Protein AF-Q4UEW5-F1 (afdb_monomer_lite)

Radius of gyration: 32.85 Å; chains: 1; bounding box: 83×65×96 Å

Foldseek 3Di:
DVLVVLCVQLPDPDQDALLVLLQQLLVLLQLLLVLLVLLLVQLPPVPRPSVVLNVLSVQLNCLSNRPDPPDCQHLNNLSNVQNPDVPRDLVSLVSNLVSVVSNVVSVVVSCPDPLLVVLCDDDDDQDDCNDPNNSSVSSVVSVVSSLVSLLSSLSNLLNVLSVQLVVLVVCLPDPNHDPVSVVSNVSSVVSNVSSVVSNCVSVPLVVQLVVLVVCLVVDDPVCNVVSVVSNVVSVCSVDPPNVVVVVVVPPPDFDWDWDDDDPDIDTDTPDDPDPPCPVPVVVCCCCVPVVCLLVVLVLVLLVLLLVLLDPDPPCRLLNLLVLLLVLLVVLLVQQVQLLPHLLNLLLLLVLLAQDLPDPNHLLVLLLQLLVLLVVLLVLFDDDPLLLNVLSVQLNVQSDNALDDQHLNVLSNVQNNDDDRPCSSVSSVSNVVSVVSNVVSLSSSVVSCVSCVVSVNNVSSVSNVVSVVSSCLSNRLSVLLSLQSDDCPDPDLHLSVLSVQLNPDDSVPSVSSVVSLVSNCCQDPNPDSHSVVSVVSVVVSLVSSVSSVCCVPRVVSSVVSNVVSVLSNCCSNVVSCCCRPVVVVVVVVVVVPDVFQPPDPPPPGDPPQDWDADPNDTDGCVVVVVVSVVVVVVSVVVVVVVVVVVVCVVPVD

pLDDT: mean 81.69, std 17.97, range [31.97, 98.5]

Structure (mmCIF, N/CA/C/O backbone):
data_AF-Q4UEW5-F1
#
_entry.id   AF-Q4UEW5-F1
#
loop_
_atom_site.group_PDB
_atom_site.id
_atom_site.type_symbol
_atom_site.label_atom_id
_atom_site.label_alt_id
_atom_site.label_comp_id
_atom_site.label_asym_id
_atom_site.label_entity_id
_atom_site.label_seq_id
_atom_site.pdbx_PDB_ins_code
_atom_site.Cartn_x
_atom_site.Cartn_y
_atom_site.Cartn_z
_atom_site.occupancy
_atom_site.B_iso_or_equiv
_atom_site.auth_seq_id
_atom_site.auth_comp_id
_atom_site.auth_asym_id
_atom_site.auth_atom_id
_atom_site.pdbx_PDB_model_num
ATOM 1 N N . MET A 1 1 ? 26.969 -12.675 -28.077 1.00 31.97 1 MET A N 1
ATOM 2 C CA . MET A 1 1 ? 25.484 -12.690 -28.109 1.00 31.97 1 MET A CA 1
ATOM 3 C C . MET A 1 1 ? 24.861 -12.311 -26.766 1.00 31.97 1 MET A C 1
ATOM 5 O O . MET A 1 1 ? 24.018 -11.429 -26.785 1.00 31.97 1 MET A O 1
ATOM 9 N N . ILE A 1 2 ? 25.294 -12.872 -25.624 1.00 32.09 2 ILE A N 1
ATOM 10 C CA . ILE A 1 2 ? 24.815 -12.461 -24.282 1.00 32.09 2 ILE A CA 1
ATOM 11 C C . ILE A 1 2 ? 25.132 -10.979 -23.993 1.00 32.09 2 ILE A C 1
ATOM 13 O O . ILE A 1 2 ? 24.233 -10.243 -23.607 1.00 32.09 2 ILE A O 1
ATOM 17 N N . SER A 1 3 ? 26.344 -10.506 -24.325 1.00 34.66 3 SER A N 1
ATOM 18 C CA . SER A 1 3 ? 26.704 -9.076 -24.232 1.00 34.66 3 SER A CA 1
ATOM 19 C C . SER A 1 3 ? 25.787 -8.175 -25.080 1.00 34.66 3 SER A C 1
ATOM 21 O O . SER A 1 3 ? 25.227 -7.220 -24.566 1.00 34.66 3 SER A O 1
ATOM 23 N N . LYS A 1 4 ? 25.489 -8.539 -26.340 1.00 37.62 4 LYS A N 1
ATOM 24 C CA . LYS A 1 4 ? 24.543 -7.790 -27.196 1.00 37.62 4 LYS A CA 1
ATOM 25 C C . LYS A 1 4 ? 23.101 -7.791 -26.667 1.00 37.62 4 LYS A C 1
ATOM 27 O O . LYS A 1 4 ? 22.420 -6.786 -26.814 1.00 37.62 4 LYS A O 1
ATOM 32 N N . ALA A 1 5 ? 22.631 -8.880 -26.054 1.00 36.50 5 ALA A N 1
ATOM 33 C CA . ALA A 1 5 ? 21.286 -8.957 -25.473 1.00 36.50 5 ALA A CA 1
ATOM 34 C C . ALA A 1 5 ? 21.155 -8.151 -24.164 1.00 36.50 5 ALA A C 1
ATOM 36 O O . ALA A 1 5 ? 20.101 -7.561 -23.921 1.00 36.50 5 ALA A O 1
ATOM 37 N N . LEU A 1 6 ? 22.227 -8.082 -23.362 1.00 40.22 6 LEU A N 1
ATOM 38 C CA . LEU A 1 6 ? 22.310 -7.248 -22.158 1.00 40.22 6 LEU A CA 1
ATOM 39 C C . LEU A 1 6 ? 22.512 -5.762 -22.516 1.00 40.22 6 LEU A C 1
ATOM 41 O O . LEU A 1 6 ? 21.838 -4.896 -21.966 1.00 40.22 6 LEU A O 1
ATOM 45 N N . MET A 1 7 ? 23.360 -5.461 -23.508 1.00 42.09 7 MET A N 1
ATOM 46 C CA . MET A 1 7 ? 23.605 -4.100 -24.000 1.00 42.09 7 MET A CA 1
ATOM 47 C C . MET A 1 7 ? 22.383 -3.482 -24.678 1.00 42.09 7 MET A C 1
ATOM 49 O O . MET A 1 7 ? 22.112 -2.305 -24.464 1.00 42.09 7 MET A O 1
ATOM 53 N N . PHE A 1 8 ? 21.595 -4.252 -25.437 1.00 40.03 8 PHE A N 1
ATOM 54 C CA . PHE A 1 8 ? 20.371 -3.737 -26.067 1.00 40.03 8 PHE A CA 1
ATOM 55 C C . PHE A 1 8 ? 19.291 -3.357 -25.033 1.00 40.03 8 PHE A C 1
ATOM 57 O O . PHE A 1 8 ? 18.441 -2.523 -25.319 1.00 40.03 8 PHE A O 1
ATOM 64 N N . HIS A 1 9 ? 19.345 -3.921 -23.817 1.00 42.62 9 HIS A N 1
ATOM 65 C CA . HIS A 1 9 ? 18.487 -3.536 -22.685 1.00 42.62 9 HIS A CA 1
ATOM 66 C C . HIS A 1 9 ? 18.968 -2.273 -21.947 1.00 42.62 9 HIS A C 1
ATOM 68 O O . HIS A 1 9 ? 18.193 -1.669 -21.216 1.00 42.62 9 HIS A O 1
ATOM 74 N N . LEU A 1 10 ? 20.230 -1.873 -22.126 1.00 44.75 10 LEU A N 1
ATOM 75 C CA . LEU A 1 10 ? 20.877 -0.779 -21.390 1.00 44.75 10 LEU A CA 1
ATOM 76 C C . LEU A 1 10 ? 21.164 0.454 -22.276 1.00 44.75 10 LEU A C 1
ATOM 78 O O . LEU A 1 10 ? 21.771 1.421 -21.811 1.00 44.75 10 LEU A O 1
ATOM 82 N N . SER A 1 11 ? 20.757 0.439 -23.552 1.00 40.03 11 SER A N 1
ATOM 83 C CA . SER A 1 11 ? 21.219 1.373 -24.596 1.00 40.03 11 SER A CA 1
ATOM 84 C C . SER A 1 11 ? 20.392 2.657 -24.800 1.00 40.03 11 SER A C 1
ATOM 86 O O . SER A 1 11 ? 20.769 3.455 -25.655 1.00 40.03 11 SER A O 1
ATOM 88 N N . SER A 1 12 ? 19.314 2.934 -24.065 1.00 38.72 12 SER A N 1
ATOM 89 C CA . SER A 1 12 ? 18.527 4.161 -24.295 1.00 38.72 12 SER A CA 1
ATOM 90 C C . SER A 1 12 ? 18.681 5.186 -23.169 1.00 38.72 12 SER A C 1
ATOM 92 O O . SER A 1 12 ? 18.390 4.903 -22.012 1.00 38.72 12 SER A O 1
ATOM 94 N N . ASN A 1 13 ? 19.172 6.369 -23.550 1.00 41.69 13 ASN A N 1
ATOM 95 C CA . ASN A 1 13 ? 19.214 7.660 -22.849 1.00 41.69 13 ASN A CA 1
ATOM 96 C C . ASN A 1 13 ? 18.368 7.736 -21.564 1.00 41.69 13 ASN A C 1
ATOM 98 O O . ASN A 1 13 ? 17.145 7.842 -21.629 1.00 41.69 13 ASN A O 1
ATOM 102 N N . GLY A 1 14 ? 19.034 7.704 -20.407 1.00 51.50 14 GLY A N 1
ATOM 103 C CA . GLY A 1 14 ? 18.391 7.808 -19.091 1.00 51.50 14 GLY A CA 1
ATOM 104 C C . GLY A 1 14 ? 19.159 7.136 -17.950 1.00 51.50 14 GLY A C 1
ATOM 105 O O . GLY A 1 14 ? 18.896 7.423 -16.788 1.00 51.50 14 GLY A O 1
ATOM 106 N N . VAL A 1 15 ? 20.134 6.270 -18.253 1.00 52.88 15 VAL A N 1
ATOM 107 C CA . VAL A 1 15 ? 21.059 5.765 -17.228 1.00 52.88 15 VAL A CA 1
ATOM 108 C C . VAL A 1 15 ? 22.086 6.860 -16.955 1.00 52.88 15 VAL A C 1
ATOM 110 O O . VAL A 1 15 ? 22.984 7.072 -17.773 1.00 52.88 15 VAL A O 1
ATOM 113 N N . ASN A 1 16 ? 21.907 7.571 -15.840 1.00 70.75 16 ASN A N 1
ATOM 114 C CA . ASN A 1 16 ? 22.907 8.459 -15.244 1.00 70.75 16 ASN A CA 1
ATOM 115 C C . ASN A 1 16 ? 24.284 7.763 -15.251 1.00 70.75 16 ASN A C 1
ATOM 117 O O . ASN A 1 16 ? 24.364 6.540 -15.093 1.00 70.75 16 ASN A O 1
ATOM 121 N N . THR A 1 17 ? 25.367 8.509 -15.480 1.00 90.00 17 THR A N 1
ATOM 122 C CA . THR A 1 17 ? 26.712 7.912 -15.492 1.00 90.00 17 THR A CA 1
ATOM 123 C C . THR A 1 17 ? 27.054 7.343 -14.110 1.00 90.00 17 THR A C 1
ATOM 125 O O . THR A 1 17 ? 26.411 7.697 -13.117 1.00 90.00 17 THR A O 1
ATOM 128 N N . VAL A 1 18 ? 28.046 6.446 -14.029 1.00 93.25 18 VAL A N 1
ATOM 129 C CA . VAL A 1 18 ? 28.463 5.858 -12.740 1.00 93.25 18 VAL A CA 1
ATOM 130 C C . VAL A 1 18 ? 28.786 6.964 -11.735 1.00 93.25 18 VAL A C 1
ATOM 132 O O . VAL A 1 18 ? 28.398 6.864 -10.576 1.00 93.25 18 VAL A O 1
ATOM 135 N N . GLU A 1 19 ? 29.409 8.045 -12.202 1.00 94.12 19 GLU A N 1
ATOM 136 C CA . GLU A 1 19 ? 29.786 9.203 -11.403 1.00 94.12 19 GLU A CA 1
ATOM 137 C C . GLU A 1 19 ? 28.565 9.904 -10.793 1.00 94.12 19 GLU A C 1
ATOM 139 O O . GLU A 1 19 ? 28.515 10.119 -9.582 1.00 94.12 19 GLU A O 1
ATOM 144 N N . THR A 1 20 ? 27.550 10.212 -11.610 1.00 92.06 20 THR A N 1
ATOM 145 C CA . THR A 1 20 ? 26.318 10.863 -11.141 1.00 92.06 20 THR A CA 1
ATOM 146 C C . THR A 1 20 ? 25.573 9.990 -10.138 1.00 92.06 20 THR A C 1
ATOM 148 O O . THR A 1 20 ? 25.216 10.467 -9.066 1.00 92.06 20 THR A O 1
ATOM 151 N N . VAL A 1 21 ? 25.377 8.702 -10.444 1.00 93.12 21 VAL A N 1
ATOM 152 C CA . VAL A 1 21 ? 24.624 7.809 -9.548 1.00 93.12 21 VAL A CA 1
ATOM 153 C C . VAL A 1 21 ? 25.373 7.556 -8.241 1.00 93.12 21 VAL A C 1
ATOM 155 O O . VAL A 1 21 ? 24.748 7.446 -7.190 1.00 93.12 21 VAL A O 1
ATOM 158 N N . ALA A 1 22 ? 26.705 7.482 -8.281 1.00 95.50 22 ALA A N 1
ATOM 159 C CA . ALA A 1 22 ? 27.512 7.383 -7.071 1.00 95.50 22 ALA A CA 1
ATOM 160 C C . ALA A 1 22 ? 27.376 8.647 -6.201 1.00 95.50 22 ALA A C 1
ATOM 162 O O . ALA A 1 22 ? 27.231 8.531 -4.986 1.00 95.50 22 ALA A O 1
ATOM 163 N N . GLY A 1 23 ? 27.329 9.838 -6.808 1.00 95.50 23 GLY A N 1
ATOM 164 C CA . GLY A 1 23 ? 27.054 11.090 -6.093 1.00 95.50 23 GLY A CA 1
ATOM 165 C C . GLY A 1 23 ? 25.662 11.121 -5.449 1.00 95.50 23 GLY A C 1
ATOM 166 O O . GLY A 1 23 ? 25.534 11.453 -4.269 1.00 95.50 23 GLY A O 1
ATOM 167 N N . ASP A 1 24 ? 24.627 10.701 -6.184 1.00 93.81 24 ASP A N 1
ATOM 168 C CA . ASP A 1 24 ? 23.255 10.588 -5.663 1.00 93.81 24 ASP A CA 1
ATOM 169 C C . ASP A 1 24 ? 23.194 9.616 -4.466 1.00 93.81 24 ASP A C 1
ATOM 171 O O . ASP A 1 24 ? 22.640 9.938 -3.409 1.00 93.81 24 ASP A O 1
ATOM 175 N N . LEU A 1 25 ? 23.847 8.453 -4.595 1.00 95.62 25 LEU A N 1
ATOM 176 C CA . LEU A 1 25 ? 23.940 7.449 -3.536 1.00 95.62 25 LEU A CA 1
ATOM 177 C C . LEU A 1 25 ? 24.651 7.987 -2.288 1.00 95.62 25 LEU A C 1
ATOM 179 O O . LEU A 1 25 ? 24.202 7.716 -1.172 1.00 95.62 25 LEU A O 1
ATOM 183 N N . ALA A 1 26 ? 25.723 8.767 -2.453 1.00 96.44 26 ALA A N 1
ATOM 184 C CA . ALA A 1 26 ? 26.381 9.433 -1.334 1.00 96.44 26 ALA A CA 1
ATOM 185 C C . ALA A 1 26 ? 25.396 10.367 -0.609 1.00 96.44 26 ALA A C 1
ATOM 187 O O . ALA A 1 26 ? 25.235 10.270 0.610 1.00 96.44 26 ALA A O 1
ATOM 188 N N . GLY A 1 27 ? 24.652 11.195 -1.351 1.00 95.00 27 GLY A N 1
ATOM 189 C CA . GLY A 1 27 ? 23.609 12.060 -0.793 1.00 95.00 27 GLY A CA 1
ATOM 190 C C . GLY A 1 27 ? 22.562 11.292 0.025 1.00 95.00 27 GLY A C 1
ATOM 191 O O . GLY A 1 27 ? 22.212 11.702 1.134 1.00 95.00 27 GLY A O 1
ATOM 192 N N . LYS A 1 28 ? 22.115 10.128 -0.462 1.00 96.62 28 LYS A N 1
ATOM 193 C CA . LYS A 1 28 ? 21.180 9.262 0.276 1.00 96.62 28 LYS A CA 1
ATOM 194 C C . LYS A 1 28 ? 21.790 8.589 1.496 1.00 96.62 28 LYS A C 1
ATOM 196 O O . LYS A 1 28 ? 21.119 8.484 2.522 1.00 96.62 28 LYS A O 1
ATOM 201 N N . ALA A 1 29 ? 23.056 8.190 1.438 1.00 96.25 29 ALA A N 1
ATOM 202 C CA . ALA A 1 29 ? 23.759 7.656 2.600 1.00 96.25 29 ALA A CA 1
ATOM 203 C C . ALA A 1 29 ? 23.890 8.714 3.716 1.00 96.25 29 ALA A C 1
ATOM 205 O O . ALA A 1 29 ? 23.694 8.412 4.893 1.00 96.25 29 ALA A O 1
ATOM 206 N N . GLN A 1 30 ? 24.127 9.978 3.353 1.00 96.19 30 GLN A N 1
ATOM 207 C CA . GLN A 1 30 ? 24.118 11.108 4.288 1.00 96.19 30 GLN A CA 1
ATOM 208 C C . GLN A 1 30 ? 22.725 11.360 4.894 1.00 96.19 30 GLN A C 1
ATOM 210 O O . GLN A 1 30 ? 22.615 11.637 6.090 1.00 96.19 30 GLN A O 1
ATOM 215 N N . GLU A 1 31 ? 21.660 11.262 4.097 1.00 95.50 31 GLU A N 1
ATOM 216 C CA . GLU A 1 31 ? 20.281 11.362 4.589 1.00 95.50 31 GLU A CA 1
ATOM 217 C C . GLU A 1 31 ? 19.976 10.250 5.605 1.00 95.50 31 GLU A C 1
ATOM 219 O O . GLU A 1 31 ? 19.484 10.534 6.696 1.00 95.50 31 GLU A O 1
ATOM 224 N N . LEU A 1 32 ? 20.350 9.003 5.298 1.00 97.00 32 LEU A N 1
ATOM 225 C CA . LEU A 1 32 ? 20.188 7.857 6.196 1.00 97.00 32 LEU A CA 1
ATOM 226 C C . LEU A 1 32 ? 20.952 8.030 7.512 1.00 97.00 32 LEU A C 1
ATOM 228 O O . LEU A 1 32 ? 20.385 7.763 8.571 1.00 97.00 32 LEU A O 1
ATOM 232 N N . TYR A 1 33 ? 22.192 8.525 7.455 1.00 97.06 33 TYR A N 1
ATOM 233 C CA . TYR A 1 33 ? 22.959 8.885 8.649 1.00 97.06 33 TYR A CA 1
ATOM 234 C C . TYR A 1 33 ? 22.178 9.856 9.539 1.00 97.06 33 TYR A C 1
ATOM 236 O O . TYR A 1 33 ? 21.995 9.576 10.719 1.00 97.06 33 TYR A O 1
ATOM 244 N N . ASN A 1 34 ? 21.660 10.953 8.973 1.00 96.19 34 ASN A N 1
ATOM 245 C CA . ASN A 1 34 ? 20.944 11.972 9.746 1.00 96.19 34 ASN A CA 1
ATOM 246 C C . ASN A 1 34 ? 19.696 11.394 10.433 1.00 96.19 34 ASN A C 1
ATOM 248 O O . ASN A 1 34 ? 19.414 11.722 11.584 1.00 96.19 34 ASN A O 1
ATOM 252 N N . GLN A 1 35 ? 18.951 10.520 9.747 1.00 97.06 35 GLN A N 1
ATOM 253 C CA . GLN A 1 35 ? 17.753 9.908 10.328 1.00 97.06 35 GLN A CA 1
ATOM 254 C C . GLN A 1 35 ? 18.091 8.878 11.413 1.00 97.06 35 GLN A C 1
ATOM 256 O O . GLN A 1 35 ? 17.422 8.834 12.447 1.00 97.06 35 GLN A O 1
ATOM 261 N N . ALA A 1 36 ? 19.132 8.066 11.204 1.00 96.81 36 ALA A N 1
ATOM 262 C CA . ALA A 1 36 ? 19.592 7.099 12.197 1.00 96.81 36 ALA A CA 1
ATOM 263 C C . ALA A 1 36 ? 20.138 7.804 13.449 1.00 96.81 36 ALA A C 1
ATOM 265 O O . ALA A 1 36 ? 19.758 7.453 14.565 1.00 96.81 36 ALA A O 1
ATOM 266 N N . ASP A 1 37 ? 20.934 8.860 13.273 1.00 96.94 37 ASP A N 1
ATOM 267 C CA . ASP A 1 37 ? 21.415 9.709 14.366 1.00 96.94 37 ASP A CA 1
ATOM 268 C C . ASP A 1 37 ? 20.256 10.395 15.110 1.00 96.94 37 ASP A C 1
ATOM 270 O O . ASP A 1 37 ? 20.250 10.488 16.336 1.00 96.94 37 ASP A O 1
ATOM 274 N N . GLY A 1 38 ? 19.183 10.753 14.398 1.00 96.06 38 GLY A N 1
ATOM 275 C CA . GLY A 1 38 ? 17.948 11.244 15.005 1.00 96.06 38 GLY A CA 1
ATOM 276 C C . GLY A 1 38 ? 17.304 10.270 16.007 1.00 96.06 38 GLY A C 1
ATOM 277 O O . GLY A 1 38 ? 16.655 10.731 16.954 1.00 96.06 38 GLY A O 1
ATOM 278 N N . ILE A 1 39 ? 17.478 8.952 15.833 1.00 97.38 39 ILE A N 1
ATOM 279 C CA . ILE A 1 39 ? 17.101 7.933 16.830 1.00 97.38 39 ILE A CA 1
ATOM 280 C C . ILE A 1 39 ? 18.112 7.913 17.980 1.00 97.38 39 ILE A C 1
ATOM 282 O O . ILE A 1 39 ? 17.688 7.891 19.133 1.00 97.38 39 ILE A O 1
ATOM 286 N N . VAL A 1 40 ? 19.417 7.965 17.689 1.00 97.50 40 VAL A N 1
ATOM 287 C CA . VAL A 1 40 ? 20.490 7.969 18.703 1.00 97.50 40 VAL A CA 1
ATOM 288 C C . VAL A 1 40 ? 20.314 9.128 19.685 1.00 97.50 40 VAL A C 1
ATOM 290 O O . VAL A 1 40 ? 20.242 8.905 20.892 1.00 97.50 40 VAL A O 1
ATOM 293 N N . GLN A 1 41 ? 20.150 10.352 19.183 1.00 96.75 41 GLN A N 1
ATOM 294 C CA . GLN A 1 41 ? 19.939 11.541 20.012 1.00 96.75 41 GLN A CA 1
ATOM 295 C C . GLN A 1 41 ? 18.671 11.423 20.866 1.00 96.75 41 GLN A C 1
ATOM 297 O O . GLN A 1 41 ? 18.674 11.716 22.060 1.00 96.75 41 GLN A O 1
ATOM 302 N N . ALA A 1 42 ? 17.576 10.936 20.278 1.00 96.12 42 ALA A N 1
ATOM 303 C CA . ALA A 1 42 ? 16.325 10.746 21.005 1.00 96.12 42 ALA A CA 1
ATOM 304 C C . ALA A 1 42 ? 16.430 9.653 22.078 1.00 96.12 42 ALA A C 1
ATOM 306 O O . ALA A 1 42 ? 15.754 9.729 23.101 1.00 96.12 42 ALA A O 1
ATOM 307 N N . ALA A 1 43 ? 17.276 8.648 21.864 1.00 96.88 43 ALA A N 1
ATOM 308 C CA . ALA A 1 43 ? 17.529 7.562 22.799 1.00 96.88 43 ALA A CA 1
ATOM 309 C C . ALA A 1 43 ? 18.413 7.975 23.992 1.00 96.88 43 ALA A C 1
ATOM 311 O O . ALA A 1 43 ? 18.366 7.317 25.029 1.00 96.88 43 ALA A O 1
ATOM 312 N N . GLN A 1 44 ? 19.181 9.065 23.874 1.00 96.50 44 GLN A N 1
ATOM 313 C CA . GLN A 1 44 ? 20.012 9.615 24.957 1.00 96.50 44 GLN A CA 1
ATOM 314 C C . GLN A 1 44 ? 19.208 10.386 26.017 1.00 96.50 44 GLN A C 1
ATOM 316 O O . GLN A 1 44 ? 19.712 10.634 27.112 1.00 96.50 44 GLN A O 1
ATOM 321 N N . VAL A 1 45 ? 17.959 10.761 25.723 1.00 95.38 45 VAL A N 1
ATOM 322 C CA . VAL A 1 45 ? 17.078 11.406 26.704 1.00 95.38 45 VAL A CA 1
ATOM 323 C C . VAL A 1 45 ? 16.746 10.407 27.818 1.00 95.38 45 VAL A C 1
ATOM 325 O O . VAL A 1 45 ? 16.309 9.288 27.550 1.00 95.38 45 VAL A O 1
ATOM 328 N N . SER A 1 46 ? 16.945 10.802 29.079 1.00 96.12 46 SER A N 1
ATOM 329 C CA . SER A 1 46 ? 16.645 9.945 30.234 1.00 96.12 46 SER A CA 1
ATOM 330 C C . SER A 1 46 ? 15.183 9.484 30.210 1.00 96.12 46 SER A C 1
ATOM 332 O O . SER A 1 46 ? 14.274 10.300 30.066 1.00 96.12 46 SER A O 1
ATOM 334 N N . GLY A 1 47 ? 14.960 8.172 30.321 1.00 95.00 47 GLY A N 1
ATOM 335 C CA . GLY A 1 47 ? 13.627 7.568 30.221 1.00 95.00 47 GLY A CA 1
ATOM 336 C C . GLY A 1 47 ? 13.066 7.475 28.796 1.00 95.00 47 GLY A C 1
ATOM 337 O O . GLY A 1 47 ? 11.889 7.160 28.636 1.00 95.00 47 GLY A O 1
ATOM 338 N N . SER A 1 48 ? 13.873 7.736 27.760 1.00 95.25 48 SER A N 1
ATOM 339 C CA . SER A 1 48 ? 13.422 7.631 26.373 1.00 95.25 48 SER A CA 1
ATOM 340 C C . SER A 1 48 ? 12.941 6.217 26.046 1.00 95.25 48 SER A C 1
ATOM 342 O O . SER A 1 48 ? 13.675 5.246 26.290 1.00 95.25 48 SER A O 1
ATOM 344 N N . PRO A 1 49 ? 11.763 6.081 25.406 1.00 93.50 49 PRO A N 1
ATOM 345 C CA . PRO A 1 49 ? 11.303 4.786 24.937 1.00 93.50 49 PRO A CA 1
ATOM 346 C C . PRO A 1 49 ? 12.272 4.198 23.908 1.00 93.50 49 PRO A C 1
ATOM 348 O O . PRO A 1 49 ? 12.359 2.988 23.822 1.00 93.50 49 PRO A O 1
ATOM 351 N N . LEU A 1 50 ? 13.048 5.020 23.186 1.00 95.81 50 LEU A N 1
ATOM 352 C CA . LEU A 1 50 ? 13.969 4.594 22.123 1.00 95.81 50 LEU A CA 1
ATOM 353 C C . LEU A 1 50 ? 15.338 4.101 22.615 1.00 95.81 50 LEU A C 1
ATOM 355 O O . LEU A 1 50 ? 16.182 3.756 21.789 1.00 95.81 50 LEU A O 1
ATOM 359 N N . SER A 1 51 ? 15.582 4.071 23.927 1.00 96.56 51 SER A N 1
ATOM 360 C CA . SER A 1 51 ? 16.889 3.730 24.516 1.00 96.56 51 SER A CA 1
ATOM 361 C C . SER A 1 51 ? 17.498 2.428 23.969 1.00 96.56 51 SER A C 1
ATOM 363 O O . SER A 1 51 ? 18.691 2.389 23.666 1.00 96.56 51 SER A O 1
ATOM 365 N N . THR A 1 52 ? 16.684 1.393 23.739 1.00 96.31 52 THR A N 1
ATOM 366 C CA . THR A 1 52 ? 17.137 0.093 23.205 1.00 96.31 52 THR A CA 1
ATOM 367 C C . THR A 1 52 ? 17.543 0.130 21.729 1.00 96.31 52 THR A C 1
ATOM 369 O O . THR A 1 52 ? 18.293 -0.735 21.282 1.00 96.31 52 THR A O 1
ATOM 372 N N . LEU A 1 53 ? 17.111 1.142 20.966 1.00 97.38 53 LEU A N 1
ATOM 373 C CA . LEU A 1 53 ? 17.493 1.312 19.560 1.00 97.38 53 LEU A CA 1
ATOM 374 C C . LEU A 1 53 ? 18.806 2.081 19.384 1.00 97.38 53 LEU A C 1
ATOM 376 O O . LEU A 1 53 ? 19.331 2.113 18.274 1.00 97.38 53 LEU A O 1
ATOM 380 N N . SER A 1 54 ? 19.354 2.680 20.447 1.00 97.44 54 SER A N 1
ATOM 381 C CA . SER A 1 54 ? 20.533 3.555 20.368 1.00 97.44 54 SER A CA 1
ATOM 382 C C . SER A 1 54 ? 21.739 2.864 19.719 1.00 97.44 54 SER A C 1
ATOM 384 O O . SER A 1 54 ? 22.314 3.369 18.753 1.00 97.44 54 SER A O 1
ATOM 386 N N . THR A 1 55 ? 22.089 1.663 20.192 1.00 97.25 55 THR A N 1
ATOM 387 C CA . THR A 1 55 ? 23.238 0.896 19.688 1.00 97.25 55 THR A CA 1
ATOM 388 C C . THR A 1 55 ? 23.085 0.490 18.217 1.00 97.25 55 THR A C 1
ATOM 390 O O . THR A 1 55 ? 23.970 0.828 17.428 1.00 97.25 55 THR A O 1
ATOM 393 N N . PRO A 1 56 ? 21.998 -0.186 17.787 1.00 97.81 56 PRO A N 1
ATOM 394 C CA . PRO A 1 56 ? 21.844 -0.535 16.376 1.00 97.81 56 PRO A CA 1
ATOM 395 C C . PRO A 1 56 ? 21.663 0.693 15.466 1.00 97.81 56 PRO A C 1
ATOM 397 O O . PRO A 1 56 ? 22.144 0.677 14.334 1.00 97.81 56 PRO A O 1
ATOM 400 N N . ALA A 1 57 ? 21.052 1.785 15.945 1.00 97.25 57 ALA A N 1
ATOM 401 C CA . ALA A 1 57 ? 20.962 3.033 15.181 1.00 97.25 57 ALA A CA 1
ATOM 402 C C . ALA A 1 57 ? 22.337 3.694 14.995 1.00 97.25 57 ALA A C 1
ATOM 404 O O . ALA A 1 57 ? 22.644 4.169 13.904 1.00 97.25 57 ALA A O 1
ATOM 405 N N . THR A 1 58 ? 23.200 3.642 16.015 1.00 97.06 58 THR A N 1
ATOM 406 C CA . THR A 1 58 ? 24.600 4.089 15.916 1.00 97.06 58 THR A CA 1
ATOM 407 C C . THR A 1 58 ? 25.368 3.278 14.877 1.00 97.06 58 THR A C 1
ATOM 409 O O . THR A 1 58 ? 26.100 3.843 14.068 1.00 97.06 58 THR A O 1
ATOM 412 N N . ALA A 1 59 ? 25.189 1.954 14.862 1.00 96.44 59 ALA A N 1
ATOM 413 C CA . ALA A 1 59 ? 25.831 1.093 13.873 1.00 96.44 59 ALA A CA 1
ATOM 414 C C . ALA A 1 59 ? 25.386 1.438 12.441 1.00 96.44 59 ALA A C 1
ATOM 416 O O . ALA A 1 59 ? 26.224 1.522 11.544 1.00 96.44 59 ALA A O 1
ATOM 417 N N . LEU A 1 60 ? 24.089 1.703 12.239 1.00 97.06 60 LEU A N 1
ATOM 418 C CA . LEU A 1 60 ? 23.553 2.126 10.945 1.00 97.06 60 LEU A CA 1
ATOM 419 C C . LEU A 1 60 ? 24.098 3.492 10.508 1.00 97.06 60 LEU A C 1
ATOM 421 O O . LEU A 1 60 ? 24.518 3.636 9.361 1.00 97.06 60 LEU A O 1
ATOM 425 N N . ALA A 1 61 ? 24.133 4.475 11.412 1.00 96.38 61 ALA A N 1
ATOM 426 C CA . ALA A 1 61 ? 24.706 5.789 11.132 1.00 96.38 61 ALA A CA 1
ATOM 427 C C . ALA A 1 61 ? 26.187 5.663 10.723 1.00 96.38 61 ALA A C 1
ATOM 429 O O . ALA A 1 61 ? 26.589 6.139 9.657 1.00 96.38 61 ALA A O 1
ATOM 430 N N . SER A 1 62 ? 26.980 4.930 11.506 1.00 96.00 62 SER A N 1
ATOM 431 C CA . SER A 1 62 ? 28.393 4.681 11.211 1.00 96.00 62 SER A CA 1
ATOM 432 C C . SER A 1 62 ? 28.596 3.976 9.868 1.00 96.00 62 SER A C 1
ATOM 434 O O . SER A 1 62 ? 29.409 4.422 9.072 1.00 96.00 62 SER A O 1
ATOM 436 N N . ALA A 1 63 ? 27.815 2.945 9.540 1.00 96.44 63 ALA A N 1
ATOM 437 C CA . ALA A 1 63 ? 27.928 2.296 8.233 1.00 96.44 63 ALA A CA 1
ATOM 438 C C . ALA A 1 63 ? 27.576 3.250 7.071 1.00 96.44 63 ALA A C 1
ATOM 440 O O . ALA A 1 63 ? 28.205 3.216 6.010 1.00 96.44 63 ALA A O 1
ATOM 441 N N . ALA A 1 64 ? 26.566 4.108 7.257 1.00 96.44 64 ALA A N 1
ATOM 442 C CA . ALA A 1 64 ? 26.073 4.999 6.212 1.00 96.44 64 ALA A CA 1
ATOM 443 C C . ALA A 1 64 ? 27.063 6.129 5.884 1.00 96.44 64 ALA A C 1
ATOM 445 O O . ALA A 1 64 ? 27.375 6.346 4.713 1.00 96.44 64 ALA A O 1
ATOM 446 N N . LYS A 1 65 ? 27.588 6.829 6.897 1.00 96.25 65 LYS A N 1
ATOM 447 C CA . LYS A 1 65 ? 28.505 7.969 6.698 1.00 96.25 65 LYS A CA 1
ATOM 448 C C . LYS A 1 65 ? 29.804 7.883 7.497 1.00 96.25 65 LYS A C 1
ATOM 450 O O . LYS A 1 65 ? 30.810 8.463 7.084 1.00 96.25 65 LYS A O 1
ATOM 455 N N . GLY A 1 66 ? 29.810 7.121 8.581 1.00 92.50 66 GLY A N 1
ATOM 456 C CA . GLY A 1 66 ? 30.929 7.066 9.508 1.00 92.50 66 GLY A CA 1
ATOM 457 C C . GLY A 1 66 ? 31.033 8.332 10.356 1.00 92.50 66 GLY A C 1
ATOM 458 O O . GLY A 1 66 ? 30.290 9.297 10.165 1.00 92.50 66 GLY A O 1
ATOM 459 N N . THR A 1 67 ? 31.956 8.337 11.313 1.00 84.62 67 THR A N 1
ATOM 460 C CA . THR A 1 67 ? 32.212 9.498 12.177 1.00 84.62 67 THR A CA 1
ATOM 461 C C . THR A 1 67 ? 33.175 10.475 11.497 1.00 84.62 67 THR A C 1
ATOM 463 O O . THR A 1 67 ? 34.273 10.076 11.099 1.00 84.62 67 THR A O 1
ATOM 466 N N . ASP A 1 68 ? 32.744 11.733 11.350 1.00 69.50 68 ASP A N 1
ATOM 467 C CA . ASP A 1 68 ? 33.474 12.930 10.894 1.00 69.50 68 ASP A CA 1
ATOM 468 C C . ASP A 1 68 ? 34.848 12.697 10.236 1.00 69.50 68 ASP A C 1
ATOM 470 O O . ASP A 1 68 ? 35.909 12.959 10.803 1.00 69.50 68 ASP A O 1
ATOM 474 N N . GLY A 1 69 ? 34.822 12.211 8.990 1.00 68.31 69 GLY A N 1
ATOM 475 C CA . GLY A 1 69 ? 35.973 12.198 8.077 1.00 68.31 69 GLY A CA 1
ATOM 476 C C . GLY A 1 69 ? 37.068 11.164 8.367 1.00 68.31 69 GLY A C 1
ATOM 477 O O . GLY A 1 69 ? 38.029 11.088 7.603 1.00 68.31 69 GLY A O 1
ATOM 478 N N . GLN A 1 70 ? 36.940 10.363 9.427 1.00 79.44 70 GLN A N 1
ATOM 479 C CA . GLN A 1 70 ? 37.915 9.320 9.778 1.00 79.44 70 GLN A CA 1
ATOM 480 C C . GLN A 1 70 ? 37.591 7.978 9.115 1.00 79.44 70 GLN A C 1
ATOM 482 O O . GLN A 1 70 ? 38.492 7.249 8.696 1.00 79.44 70 GLN A O 1
ATOM 487 N N . ASP A 1 71 ? 36.305 7.650 9.001 1.00 87.19 71 ASP A N 1
ATOM 488 C CA . ASP A 1 71 ? 35.880 6.362 8.470 1.00 87.19 71 ASP A CA 1
ATOM 489 C C . ASP A 1 71 ? 35.845 6.377 6.941 1.00 87.19 71 ASP A C 1
ATOM 491 O O . ASP A 1 71 ? 34.911 6.868 6.303 1.00 87.19 71 ASP A O 1
ATOM 495 N N . LYS A 1 72 ? 36.891 5.798 6.355 1.00 93.94 72 LYS A N 1
ATOM 496 C CA . LYS A 1 72 ? 36.983 5.595 4.911 1.00 93.94 72 LYS A CA 1
ATOM 497 C C . LYS A 1 72 ? 36.142 4.418 4.427 1.00 93.94 72 LYS A C 1
ATOM 499 O O . LYS A 1 72 ? 36.044 4.225 3.228 1.00 93.94 72 LYS A O 1
ATOM 504 N N . SER A 1 73 ? 35.565 3.596 5.300 1.00 95.81 73 SER A N 1
ATOM 505 C CA . SER A 1 73 ? 34.801 2.407 4.900 1.00 95.81 73 SER A CA 1
ATOM 506 C C . SER A 1 73 ? 33.303 2.663 4.711 1.00 95.81 73 SER A C 1
ATOM 508 O O . SER A 1 73 ? 32.610 1.805 4.163 1.00 95.81 73 SER A O 1
ATOM 510 N N . SER A 1 74 ? 32.808 3.838 5.111 1.00 96.44 74 SER A N 1
ATOM 511 C CA . SER A 1 74 ? 31.389 4.178 5.020 1.00 96.44 74 SER A CA 1
ATOM 512 C C . SER A 1 74 ? 30.891 4.300 3.580 1.00 96.44 74 SER A C 1
ATOM 514 O O . SER A 1 74 ? 31.635 4.656 2.657 1.00 96.44 74 SER A O 1
ATOM 516 N N . LEU A 1 75 ? 29.593 4.049 3.385 1.00 96.75 75 LEU A N 1
ATOM 517 C CA . LEU A 1 75 ? 28.973 4.119 2.061 1.00 96.75 75 LEU A CA 1
ATOM 518 C C . LEU A 1 75 ? 29.094 5.514 1.442 1.00 96.75 75 LEU A C 1
ATOM 520 O O . LEU A 1 75 ? 29.461 5.630 0.277 1.00 96.75 75 LEU A O 1
ATOM 524 N N . HIS A 1 76 ? 28.845 6.570 2.220 1.00 96.62 76 HIS A N 1
ATOM 525 C CA . HIS A 1 76 ? 28.995 7.953 1.770 1.00 96.62 76 HIS A CA 1
ATOM 526 C C . HIS A 1 76 ? 30.417 8.254 1.275 1.00 96.62 76 HIS A C 1
ATOM 528 O O . HIS A 1 76 ? 30.580 8.860 0.217 1.00 96.62 76 HIS A O 1
ATOM 534 N N . HIS A 1 77 ? 31.451 7.843 2.021 1.00 96.31 77 HIS A N 1
ATOM 535 C CA . HIS A 1 77 ? 32.836 8.096 1.621 1.00 96.31 77 HIS A CA 1
ATOM 536 C C . HIS A 1 77 ? 33.179 7.364 0.323 1.00 96.31 77 HIS A C 1
ATOM 538 O O . HIS A 1 77 ? 33.633 7.987 -0.633 1.00 96.31 77 HIS A O 1
ATOM 544 N N . GLN A 1 78 ? 32.901 6.060 0.266 1.00 97.00 78 GLN A N 1
ATOM 545 C CA . GLN A 1 78 ? 33.209 5.241 -0.905 1.00 97.00 78 GLN A CA 1
ATOM 546 C C . GLN A 1 78 ? 32.451 5.713 -2.151 1.00 97.00 78 GLN A C 1
ATOM 548 O O . GLN A 1 78 ? 33.011 5.758 -3.246 1.00 97.00 78 GLN A O 1
ATOM 553 N N . ALA A 1 79 ? 31.187 6.112 -1.992 1.00 96.25 79 ALA A N 1
ATOM 554 C CA . ALA A 1 79 ? 30.376 6.615 -3.092 1.00 96.25 79 ALA A CA 1
ATOM 555 C C . ALA A 1 79 ? 30.907 7.958 -3.630 1.00 96.25 79 ALA A C 1
ATOM 557 O O . ALA A 1 79 ? 30.987 8.123 -4.845 1.00 96.25 79 ALA A O 1
ATOM 558 N N . ASN A 1 80 ? 31.373 8.867 -2.765 1.00 96.25 80 ASN A N 1
ATOM 559 C CA . ASN A 1 80 ? 32.035 10.112 -3.188 1.00 96.25 80 ASN A CA 1
ATOM 560 C C . ASN A 1 80 ? 33.397 9.873 -3.867 1.00 96.25 80 ASN A C 1
ATOM 562 O O . ASN A 1 80 ? 33.763 10.553 -4.831 1.00 96.25 80 ASN A O 1
ATOM 566 N N . GLU A 1 81 ? 34.164 8.897 -3.379 1.00 95.94 81 GLU A N 1
ATOM 567 C CA . GLU A 1 81 ? 35.433 8.499 -3.994 1.00 95.94 81 GLU A CA 1
ATOM 568 C C . GLU A 1 81 ? 35.229 7.939 -5.406 1.00 95.94 81 GLU A C 1
ATOM 570 O O . GLU A 1 81 ? 36.030 8.225 -6.303 1.00 95.94 81 GLU A O 1
ATOM 575 N N . LEU A 1 82 ? 34.161 7.160 -5.610 1.00 95.75 82 LEU A N 1
ATOM 576 C CA . LEU A 1 82 ? 33.759 6.653 -6.920 1.00 95.75 82 LEU A CA 1
ATOM 577 C C . LEU A 1 82 ? 33.201 7.766 -7.813 1.00 95.75 82 LEU A C 1
ATOM 579 O O . LEU A 1 82 ? 33.543 7.809 -8.992 1.00 95.75 82 LEU A O 1
ATOM 583 N N . SER A 1 83 ? 32.391 8.684 -7.271 1.00 95.88 83 SER A N 1
ATOM 584 C CA . SER A 1 83 ? 31.802 9.785 -8.046 1.00 95.88 83 SER A CA 1
ATOM 585 C C . SER A 1 83 ? 32.851 10.741 -8.607 1.00 95.88 83 SER A C 1
ATOM 587 O O . SER A 1 83 ? 32.642 11.351 -9.651 1.00 95.88 83 SER A O 1
ATOM 589 N N . SER A 1 84 ? 33.986 10.861 -7.918 1.00 94.19 84 SER A N 1
ATOM 590 C CA . SER A 1 84 ? 35.104 11.727 -8.305 1.00 94.19 84 SER A CA 1
ATOM 591 C C . SER A 1 84 ? 36.170 11.000 -9.137 1.00 94.19 84 SER A C 1
ATOM 593 O O . SER A 1 84 ? 37.123 11.626 -9.601 1.00 94.19 84 SER A O 1
ATOM 595 N N . ALA A 1 85 ? 36.057 9.680 -9.319 1.00 92.00 85 ALA A N 1
ATOM 596 C CA . ALA A 1 85 ? 37.038 8.891 -10.055 1.00 92.00 85 ALA A CA 1
ATOM 597 C C . ALA A 1 85 ? 36.807 8.996 -11.566 1.00 92.00 85 ALA A C 1
ATOM 599 O O . ALA A 1 85 ? 35.780 8.565 -12.084 1.00 92.00 85 ALA A O 1
ATOM 600 N N . THR A 1 86 ? 37.779 9.552 -12.290 1.00 88.00 86 THR A N 1
ATOM 601 C CA . THR A 1 86 ? 37.767 9.600 -13.758 1.00 88.00 86 THR A CA 1
ATOM 602 C C . THR A 1 86 ? 39.102 9.072 -14.302 1.00 88.00 86 THR A C 1
ATOM 604 O O . THR A 1 86 ? 40.131 9.705 -14.063 1.00 88.00 86 THR A O 1
ATOM 607 N N . PRO A 1 87 ? 39.127 7.943 -15.043 1.00 86.94 87 PRO A N 1
ATOM 608 C CA . PRO A 1 87 ? 37.992 7.069 -15.370 1.00 86.94 87 PRO A CA 1
ATOM 609 C C . PRO A 1 87 ? 37.449 6.321 -14.141 1.00 86.94 87 PRO A C 1
ATOM 611 O O . PRO A 1 87 ? 38.113 6.256 -13.108 1.00 86.94 87 PRO A O 1
ATOM 614 N N . THR A 1 88 ? 36.255 5.734 -14.272 1.00 89.69 88 THR A N 1
ATOM 615 C CA . THR A 1 88 ? 35.653 4.889 -13.233 1.00 89.69 88 THR A CA 1
ATOM 616 C C . THR A 1 88 ? 36.613 3.769 -12.817 1.00 89.69 88 THR A C 1
ATOM 618 O O . THR A 1 88 ? 36.990 2.923 -13.630 1.00 89.69 88 THR A O 1
ATOM 621 N N . ASP A 1 89 ? 36.997 3.763 -11.542 1.00 93.31 89 ASP A N 1
ATOM 622 C CA . ASP A 1 89 ? 37.949 2.811 -10.971 1.00 93.31 89 ASP A CA 1
ATOM 623 C C . ASP A 1 89 ? 37.225 1.523 -10.506 1.00 93.31 89 ASP A C 1
ATOM 625 O O . ASP A 1 89 ? 36.276 1.610 -9.714 1.00 93.31 89 ASP A O 1
ATOM 629 N N . PRO A 1 90 ? 37.636 0.328 -10.980 1.00 91.75 90 PRO A N 1
ATOM 630 C CA . PRO A 1 90 ? 37.047 -0.943 -10.562 1.00 91.75 90 PRO A CA 1
ATOM 631 C C . PRO A 1 90 ? 37.099 -1.202 -9.052 1.00 91.75 90 PRO A C 1
ATOM 633 O O . PRO A 1 90 ? 36.122 -1.690 -8.484 1.00 91.75 90 PRO A O 1
ATOM 636 N N . ASP A 1 91 ? 38.210 -0.874 -8.394 1.00 94.06 91 ASP A N 1
ATOM 637 C CA . ASP A 1 91 ? 38.409 -1.157 -6.972 1.00 94.06 91 ASP A CA 1
ATOM 638 C C . ASP A 1 91 ? 37.513 -0.254 -6.124 1.00 94.06 91 ASP A C 1
ATOM 640 O O . ASP A 1 91 ? 36.887 -0.713 -5.165 1.00 94.06 91 ASP A O 1
ATOM 644 N N . LYS A 1 92 ? 37.345 1.008 -6.539 1.00 95.31 92 LYS A N 1
ATOM 645 C CA . LYS A 1 92 ? 36.383 1.924 -5.908 1.00 95.31 92 LYS A CA 1
ATOM 646 C C . LYS A 1 92 ? 34.940 1.457 -6.092 1.00 95.31 92 LYS A C 1
ATOM 648 O O . LYS A 1 92 ? 34.153 1.516 -5.150 1.00 95.31 92 LYS A O 1
ATOM 653 N N . ALA A 1 93 ? 34.581 0.934 -7.266 1.00 94.38 93 ALA A N 1
ATOM 654 C CA . ALA A 1 93 ? 33.254 0.356 -7.486 1.00 94.38 93 ALA A CA 1
ATOM 655 C C . ALA A 1 93 ? 32.984 -0.839 -6.553 1.00 94.38 93 ALA A C 1
ATOM 657 O O . ALA A 1 93 ? 31.913 -0.934 -5.948 1.00 94.38 93 ALA A O 1
ATOM 658 N N . ILE A 1 94 ? 33.972 -1.724 -6.386 1.00 93.44 94 ILE A N 1
ATOM 659 C CA . ILE A 1 94 ? 33.899 -2.861 -5.457 1.00 93.44 94 ILE A CA 1
ATOM 660 C C . ILE A 1 94 ? 33.789 -2.385 -4.004 1.00 93.44 94 ILE A C 1
ATOM 662 O O . ILE A 1 94 ? 33.032 -2.970 -3.220 1.00 93.44 94 ILE A O 1
ATOM 666 N N . ALA A 1 95 ? 34.502 -1.320 -3.640 1.00 95.88 95 ALA A N 1
ATOM 667 C CA . ALA A 1 95 ? 34.444 -0.744 -2.304 1.00 95.88 95 ALA A CA 1
ATOM 668 C C . ALA A 1 95 ? 33.049 -0.180 -1.980 1.00 95.88 95 ALA A C 1
ATOM 670 O O . ALA A 1 95 ? 32.530 -0.457 -0.899 1.00 95.88 95 ALA A O 1
ATOM 671 N N . VAL A 1 96 ? 32.383 0.495 -2.928 1.00 96.81 96 VAL A N 1
ATOM 672 C CA . VAL A 1 96 ? 30.988 0.954 -2.757 1.00 96.81 96 VAL A CA 1
ATOM 673 C C . VAL A 1 96 ? 30.023 -0.216 -2.562 1.00 96.81 96 VAL A C 1
ATOM 675 O O . VAL A 1 96 ? 29.188 -0.182 -1.659 1.00 96.81 96 VAL A O 1
ATOM 678 N N . ILE A 1 97 ? 30.154 -1.277 -3.368 1.00 95.06 97 ILE A N 1
ATOM 679 C CA . ILE A 1 97 ? 29.336 -2.494 -3.233 1.00 95.06 97 ILE A CA 1
ATOM 680 C C . ILE A 1 97 ? 29.506 -3.121 -1.842 1.00 95.06 97 ILE A C 1
ATOM 682 O O . ILE A 1 97 ? 28.531 -3.529 -1.209 1.00 95.06 97 ILE A O 1
ATOM 686 N N . THR A 1 98 ? 30.745 -3.170 -1.355 1.00 94.81 98 THR A N 1
ATOM 687 C CA . THR A 1 98 ? 31.071 -3.723 -0.037 1.00 94.81 98 THR A CA 1
ATOM 688 C C . THR A 1 98 ? 30.500 -2.855 1.084 1.00 94.81 98 THR A C 1
ATOM 690 O O . THR A 1 98 ? 29.856 -3.378 1.990 1.00 94.81 98 THR A O 1
ATOM 693 N N . ALA A 1 99 ? 30.655 -1.532 0.995 1.00 96.06 99 ALA A N 1
ATOM 694 C CA . ALA A 1 99 ? 30.119 -0.596 1.978 1.00 96.06 99 ALA A CA 1
ATOM 695 C C . ALA A 1 99 ? 28.585 -0.659 2.060 1.00 96.06 99 ALA A C 1
ATOM 697 O O . ALA A 1 99 ? 28.026 -0.658 3.155 1.00 96.06 99 ALA A O 1
ATOM 698 N N . PHE A 1 100 ? 27.889 -0.796 0.924 1.00 96.06 100 PHE A N 1
ATOM 699 C CA . PHE A 1 100 ? 26.432 -0.958 0.914 1.00 96.06 100 PHE A CA 1
ATOM 700 C C . PHE A 1 100 ? 25.984 -2.225 1.653 1.00 96.06 100 PHE A C 1
ATOM 702 O O . PHE A 1 100 ? 25.000 -2.177 2.390 1.00 96.06 100 PHE A O 1
ATOM 709 N N . ALA A 1 101 ? 26.701 -3.344 1.497 1.00 93.31 101 ALA A N 1
ATOM 710 C CA . ALA A 1 101 ? 26.390 -4.569 2.234 1.00 93.31 101 ALA A CA 1
ATOM 711 C C . ALA A 1 101 ? 26.457 -4.342 3.756 1.00 93.31 101 ALA A C 1
ATOM 713 O O . ALA A 1 101 ? 25.546 -4.755 4.467 1.00 93.31 101 ALA A O 1
ATOM 714 N N . THR A 1 102 ? 27.451 -3.591 4.237 1.00 95.44 102 THR A N 1
ATOM 715 C CA . THR A 1 102 ? 27.558 -3.207 5.653 1.00 95.44 102 THR A CA 1
ATOM 716 C C . THR A 1 102 ? 26.379 -2.342 6.114 1.00 95.44 102 THR A C 1
ATOM 718 O O . THR A 1 102 ? 25.825 -2.586 7.185 1.00 95.44 102 THR A O 1
ATOM 721 N N . VAL A 1 103 ? 25.951 -1.355 5.311 1.00 96.50 103 VAL A N 1
ATOM 722 C CA . VAL A 1 103 ? 24.761 -0.535 5.630 1.00 96.50 103 VAL A CA 1
ATOM 723 C C . VAL A 1 103 ? 23.507 -1.401 5.691 1.00 96.50 103 VAL A C 1
ATOM 725 O O . VAL A 1 103 ? 22.700 -1.244 6.605 1.00 96.50 103 VAL A O 1
ATOM 728 N N . LYS A 1 104 ? 23.354 -2.333 4.745 1.00 94.38 104 LYS A N 1
ATOM 729 C CA . LYS A 1 104 ? 22.225 -3.262 4.705 1.00 94.38 104 LYS A CA 1
ATOM 730 C C . LYS A 1 104 ? 22.163 -4.124 5.960 1.00 94.38 104 LYS A C 1
ATOM 732 O O . LYS A 1 104 ? 21.115 -4.171 6.594 1.00 94.38 104 LYS A O 1
ATOM 737 N N . ASP A 1 105 ? 23.270 -4.752 6.339 1.00 92.56 105 ASP A N 1
ATOM 738 C CA . ASP A 1 105 ? 23.326 -5.607 7.525 1.00 92.56 105 ASP A CA 1
ATOM 739 C C . ASP A 1 105 ? 23.027 -4.797 8.805 1.00 92.56 105 ASP A C 1
ATOM 741 O O . ASP A 1 105 ? 22.281 -5.249 9.678 1.00 92.56 105 ASP A O 1
ATOM 745 N N . ALA A 1 106 ? 23.532 -3.560 8.898 1.00 96.38 106 ALA A N 1
ATOM 746 C CA . ALA A 1 106 ? 23.231 -2.658 10.010 1.00 96.38 106 ALA A CA 1
ATOM 747 C C . ALA A 1 106 ? 21.749 -2.236 10.049 1.00 96.38 106 ALA A C 1
ATOM 749 O O . ALA A 1 106 ? 21.146 -2.198 11.125 1.00 96.38 106 ALA A O 1
ATOM 750 N N . TYR A 1 107 ? 21.140 -1.963 8.889 1.00 96.75 107 TYR A N 1
ATOM 751 C CA . TYR A 1 107 ? 19.713 -1.659 8.788 1.00 96.75 107 TYR A CA 1
ATOM 752 C C . TYR A 1 107 ? 18.862 -2.869 9.171 1.00 96.75 107 TYR A C 1
ATOM 754 O O . TYR A 1 107 ? 17.921 -2.720 9.944 1.00 96.75 107 TYR A O 1
ATOM 762 N N . GLU A 1 108 ? 19.188 -4.063 8.675 1.00 93.31 108 GLU A N 1
ATOM 763 C CA . GLU A 1 108 ? 18.462 -5.293 9.001 1.00 93.31 108 GLU A CA 1
ATOM 764 C C . GLU A 1 108 ? 18.535 -5.601 10.504 1.00 93.31 108 GLU A C 1
ATOM 766 O O . GLU A 1 108 ? 17.522 -5.973 11.096 1.00 93.31 108 GLU A O 1
ATOM 771 N N . ASN A 1 109 ? 19.679 -5.351 11.150 1.00 94.12 109 ASN A N 1
ATOM 772 C CA . ASN A 1 109 ? 19.828 -5.470 12.602 1.00 94.12 109 ASN A CA 1
ATOM 773 C C . ASN A 1 109 ? 18.957 -4.454 13.369 1.00 94.12 109 ASN A C 1
ATOM 775 O O . ASN A 1 109 ? 18.234 -4.831 14.294 1.00 94.12 109 ASN A O 1
ATOM 779 N N . LEU A 1 110 ? 18.968 -3.178 12.965 1.00 96.12 110 LEU A N 1
ATOM 780 C CA . LEU A 1 110 ? 18.095 -2.158 13.556 1.00 96.12 110 LEU A CA 1
ATOM 781 C C . LEU A 1 110 ? 16.615 -2.496 13.354 1.00 96.12 110 LEU A C 1
ATOM 783 O O . LEU A 1 110 ? 15.826 -2.418 14.294 1.00 96.12 110 LEU A O 1
ATOM 787 N N . ALA A 1 111 ? 16.244 -2.900 12.142 1.00 94.62 111 ALA A N 1
ATOM 788 C CA . ALA A 1 111 ? 14.880 -3.256 11.805 1.00 94.62 111 ALA A CA 1
ATOM 789 C C . ALA A 1 111 ? 14.413 -4.496 12.575 1.00 94.62 111 ALA A C 1
ATOM 791 O O . ALA A 1 111 ? 13.240 -4.577 12.911 1.00 94.62 111 ALA A O 1
ATOM 792 N N . ALA A 1 112 ? 15.291 -5.446 12.898 1.00 91.94 112 ALA A N 1
ATOM 793 C CA . ALA A 1 112 ? 14.932 -6.643 13.659 1.00 91.94 112 ALA A CA 1
ATOM 794 C C . ALA A 1 112 ? 14.579 -6.371 15.134 1.00 91.94 112 ALA A C 1
ATOM 796 O O . ALA A 1 112 ? 14.032 -7.251 15.796 1.00 91.94 112 ALA A O 1
ATOM 797 N N . GLN A 1 113 ? 14.866 -5.177 15.664 1.00 94.31 113 GLN A N 1
ATOM 798 C CA . GLN A 1 113 ? 14.559 -4.848 17.055 1.00 94.31 113 GLN A CA 1
ATOM 799 C C . GLN A 1 113 ? 13.044 -4.791 17.291 1.00 94.31 113 GLN A C 1
ATOM 801 O O . GLN A 1 113 ? 12.322 -4.112 16.558 1.00 94.31 113 GLN A O 1
ATOM 806 N N . THR A 1 114 ? 12.562 -5.432 18.362 1.00 92.00 114 THR A N 1
ATOM 807 C CA . THR A 1 114 ? 11.130 -5.470 18.723 1.00 92.00 114 THR A CA 1
ATOM 808 C C . THR A 1 114 ? 10.522 -4.072 18.774 1.00 92.00 114 THR A C 1
ATOM 810 O O . THR A 1 114 ? 9.523 -3.800 18.117 1.00 92.00 114 THR A O 1
ATOM 813 N N . LEU A 1 115 ? 11.187 -3.146 19.465 1.00 91.81 115 LEU A N 1
ATOM 814 C CA . LEU A 1 115 ? 10.717 -1.771 19.592 1.00 91.81 115 LEU A CA 1
ATOM 815 C C . LEU A 1 115 ? 10.716 -1.017 18.252 1.00 91.81 115 LEU A C 1
ATOM 817 O O . LEU A 1 115 ? 9.871 -0.150 18.026 1.00 91.81 115 LEU A O 1
ATOM 821 N N . TYR A 1 116 ? 11.646 -1.336 17.346 1.00 94.56 116 TYR A N 1
ATOM 822 C CA . TYR A 1 116 ? 11.622 -0.770 15.999 1.00 94.56 116 TYR A CA 1
ATOM 823 C C . TYR A 1 116 ? 10.353 -1.230 15.282 1.00 94.56 116 TYR A C 1
ATOM 825 O O . TYR A 1 116 ? 9.625 -0.393 14.763 1.00 94.56 116 TYR A O 1
ATOM 833 N N . GLN A 1 117 ? 10.038 -2.529 15.327 1.00 92.50 117 GLN A N 1
ATOM 834 C CA . GLN A 1 117 ? 8.828 -3.103 14.728 1.00 92.50 117 GLN A CA 1
ATOM 835 C C . GLN A 1 117 ? 7.536 -2.535 15.332 1.00 92.50 117 GLN A C 1
ATOM 837 O O . GLN A 1 117 ? 6.621 -2.190 14.589 1.00 92.50 117 GLN A O 1
ATOM 842 N N . GLU A 1 118 ? 7.482 -2.342 16.652 1.00 87.31 118 GLU A N 1
ATOM 843 C CA . GLU A 1 118 ? 6.351 -1.693 17.335 1.00 87.31 118 GLU A CA 1
ATOM 844 C C . GLU A 1 118 ? 6.107 -0.260 16.828 1.00 87.31 118 GLU A C 1
ATOM 846 O O . GLU A 1 118 ? 4.965 0.188 16.709 1.00 87.31 118 GLU A O 1
ATOM 851 N N . ASN A 1 119 ? 7.182 0.457 16.485 1.00 91.19 119 ASN A N 1
ATOM 852 C CA . ASN A 1 119 ? 7.132 1.833 15.991 1.00 91.19 119 ASN A CA 1
ATOM 853 C C . ASN A 1 119 ? 7.030 1.942 14.456 1.00 91.19 119 ASN A C 1
ATOM 855 O O . ASN A 1 119 ? 6.651 2.997 13.943 1.00 91.19 119 ASN A O 1
ATOM 859 N N . LYS A 1 120 ? 7.294 0.859 13.714 1.00 89.06 120 LYS A N 1
ATOM 860 C CA . LYS A 1 120 ? 7.269 0.739 12.241 1.00 89.06 120 LYS A CA 1
ATOM 861 C C . LYS A 1 120 ? 5.838 0.678 11.665 1.00 89.06 120 LYS A C 1
ATOM 863 O O . LYS A 1 120 ? 5.556 -0.101 10.764 1.00 89.06 120 LYS A O 1
ATOM 868 N N . ARG A 1 121 ? 4.897 1.461 12.211 1.00 75.38 121 ARG A N 1
ATOM 869 C CA . ARG A 1 121 ? 3.439 1.405 11.936 1.00 75.38 121 ARG A CA 1
ATOM 870 C C . ARG A 1 121 ? 3.040 1.052 10.486 1.00 75.38 121 ARG A C 1
ATOM 872 O O . ARG A 1 121 ? 3.583 1.598 9.527 1.00 75.38 121 ARG A O 1
ATOM 879 N N . LYS A 1 122 ? 1.970 0.251 10.346 1.00 53.66 122 LYS A N 1
ATOM 880 C CA . LYS A 1 122 ? 1.273 -0.013 9.069 1.00 53.66 122 LYS A CA 1
ATOM 881 C C . LYS A 1 122 ? 0.453 1.207 8.563 1.00 53.66 122 LYS A C 1
ATOM 883 O O . LYS A 1 122 ? 0.161 2.112 9.346 1.00 53.66 122 LYS A O 1
ATOM 888 N N . PRO A 1 123 ? 0.134 1.264 7.249 1.00 42.72 123 PRO A N 1
ATOM 889 C CA . PRO A 1 123 ? -0.320 2.461 6.521 1.00 42.72 123 PRO A CA 1
ATOM 890 C C . PRO A 1 123 ? -1.636 3.066 7.037 1.00 42.72 123 PRO A C 1
ATOM 892 O O . PRO A 1 123 ? -2.551 2.326 7.377 1.00 42.72 123 PRO A O 1
ATOM 895 N N . GLY A 1 124 ? -1.753 4.403 7.030 1.00 50.28 124 GLY A N 1
ATOM 896 C CA . GLY A 1 124 ? -3.035 5.108 7.233 1.00 50.28 124 GLY A CA 1
ATOM 897 C C . GLY A 1 124 ? -2.957 6.427 8.011 1.00 50.28 124 GLY A C 1
ATOM 898 O O . GLY A 1 124 ? -3.789 7.301 7.815 1.00 50.28 124 GLY A O 1
ATOM 899 N N . ILE A 1 125 ? -1.935 6.626 8.852 1.00 50.06 125 ILE A N 1
ATOM 900 C CA . ILE A 1 125 ? -1.714 7.892 9.578 1.00 50.06 125 ILE A CA 1
ATOM 901 C C . ILE A 1 125 ? -0.224 8.226 9.525 1.00 50.06 125 ILE A C 1
ATOM 903 O O . ILE A 1 125 ? 0.608 7.406 9.917 1.00 50.06 125 ILE A O 1
ATOM 907 N N . SER A 1 126 ? 0.137 9.418 9.040 1.00 66.31 126 SER A N 1
ATOM 908 C CA . SER A 1 126 ? 1.529 9.880 9.085 1.00 66.31 126 SER A CA 1
ATOM 909 C C . SER A 1 126 ? 1.877 10.266 10.532 1.00 66.31 126 SER A C 1
ATOM 911 O O . SER A 1 126 ? 1.272 11.205 11.048 1.00 66.31 126 SER A O 1
ATOM 913 N N . PRO A 1 127 ? 2.783 9.548 11.226 1.00 76.06 127 PRO A N 1
ATOM 914 C CA . PRO A 1 127 ? 3.177 9.917 12.581 1.00 76.06 127 PRO A CA 1
ATOM 915 C C . PRO A 1 127 ? 3.847 11.295 12.583 1.00 76.06 127 PRO A C 1
ATOM 917 O O . PRO A 1 127 ? 4.541 11.656 11.631 1.00 76.06 127 PRO A O 1
ATOM 920 N N . LEU A 1 128 ? 3.655 12.051 13.666 1.00 78.19 128 LEU A N 1
ATOM 921 C CA . LEU A 1 128 ? 4.383 13.300 13.891 1.00 78.19 128 LEU A CA 1
ATOM 922 C C . LEU A 1 128 ? 5.888 13.010 13.911 1.00 78.19 128 LEU A C 1
ATOM 924 O O . LEU A 1 128 ? 6.313 12.043 14.549 1.00 78.19 128 LEU A O 1
ATOM 928 N N . ALA A 1 129 ? 6.677 13.840 13.227 1.00 84.38 129 ALA A N 1
ATOM 929 C CA . ALA A 1 129 ? 8.101 13.598 12.977 1.00 84.38 129 ALA A CA 1
ATOM 930 C C . ALA A 1 129 ? 8.916 13.337 14.258 1.00 84.38 129 ALA A C 1
ATOM 932 O O . ALA A 1 129 ? 9.770 12.453 14.268 1.00 84.38 129 ALA A O 1
ATOM 933 N N . ASP A 1 130 ? 8.593 14.029 15.354 1.00 88.81 130 ASP A N 1
ATOM 934 C CA . ASP A 1 130 ? 9.340 13.941 16.617 1.00 88.81 130 ASP A CA 1
ATOM 935 C C . ASP A 1 130 ? 8.953 12.751 17.503 1.00 88.81 130 ASP A C 1
ATOM 937 O O . ASP A 1 130 ? 9.588 12.492 18.526 1.00 88.81 130 ASP A O 1
ATOM 941 N N . THR A 1 131 ? 7.926 11.991 17.121 1.00 92.19 131 THR A N 1
ATOM 942 C CA . THR A 1 131 ? 7.531 10.789 17.865 1.00 92.19 131 THR A CA 1
ATOM 943 C C . THR A 1 131 ? 8.483 9.622 17.579 1.00 92.19 131 THR A C 1
ATOM 945 O O . THR A 1 131 ? 9.083 9.568 16.502 1.00 92.19 131 THR A O 1
ATOM 948 N N . PRO A 1 132 ? 8.579 8.627 18.483 1.00 94.19 132 PRO A N 1
ATOM 949 C CA . PRO A 1 132 ? 9.280 7.369 18.217 1.00 94.19 132 PRO A CA 1
ATOM 950 C C . PRO A 1 132 ? 8.931 6.735 16.858 1.00 94.19 132 PRO A C 1
ATOM 952 O O . PRO A 1 132 ? 9.823 6.413 16.073 1.00 94.19 132 PRO A O 1
ATOM 955 N N . ALA A 1 133 ? 7.638 6.665 16.526 1.00 90.75 133 ALA A N 1
ATOM 956 C CA . ALA A 1 133 ? 7.155 6.180 15.232 1.00 90.75 133 ALA A CA 1
ATOM 957 C C . ALA A 1 133 ? 7.556 7.088 14.054 1.00 90.75 133 ALA A C 1
ATOM 959 O O . ALA A 1 133 ? 7.895 6.592 12.980 1.00 90.75 133 ALA A O 1
ATOM 960 N N . GLY A 1 134 ? 7.547 8.411 14.249 1.00 90.25 134 GLY A N 1
ATOM 961 C CA . GLY A 1 134 ? 8.016 9.390 13.263 1.00 90.25 134 GLY A CA 1
ATOM 962 C C . GLY A 1 134 ? 9.477 9.175 12.881 1.00 90.25 134 GLY A C 1
ATOM 963 O O . GLY A 1 134 ? 9.797 9.074 11.697 1.00 90.25 134 GLY A O 1
ATOM 964 N N . LYS A 1 135 ? 10.342 9.002 13.883 1.00 95.31 135 LYS A N 1
ATOM 965 C CA . LYS A 1 135 ? 11.778 8.753 13.694 1.00 95.31 135 LYS A CA 1
ATOM 966 C C . LYS A 1 135 ? 12.055 7.411 13.015 1.00 95.31 135 LYS A C 1
ATOM 968 O O . LYS A 1 135 ? 12.846 7.357 12.076 1.00 95.31 135 LYS A O 1
ATOM 973 N N . VAL A 1 136 ? 11.361 6.343 13.418 1.00 95.31 136 VAL A N 1
ATOM 974 C CA . VAL A 1 136 ? 11.468 5.031 12.751 1.00 95.31 136 VAL A CA 1
ATOM 975 C C . VAL A 1 136 ? 11.058 5.124 11.278 1.00 95.31 136 VAL A C 1
ATOM 977 O O . VAL A 1 136 ? 11.811 4.692 10.405 1.00 95.31 136 VAL A O 1
ATOM 980 N N . LYS A 1 137 ? 9.924 5.771 10.976 1.00 92.06 137 LYS A N 1
ATOM 981 C CA . LYS A 1 137 ? 9.458 5.989 9.596 1.00 92.06 137 LYS A CA 1
ATOM 982 C C . LYS A 1 137 ? 10.450 6.808 8.763 1.00 92.06 137 LYS A C 1
ATOM 984 O O . LYS A 1 137 ? 10.621 6.538 7.570 1.00 92.06 137 LYS A O 1
ATOM 989 N N . ALA A 1 138 ? 11.100 7.801 9.365 1.00 93.56 138 ALA A N 1
ATOM 990 C CA . ALA A 1 138 ? 12.108 8.607 8.686 1.00 93.56 138 ALA A CA 1
ATOM 991 C C . ALA A 1 138 ? 13.330 7.762 8.283 1.00 93.56 138 ALA A C 1
ATOM 993 O O . ALA A 1 138 ? 13.764 7.833 7.132 1.00 93.56 138 ALA A O 1
ATOM 994 N N . VAL A 1 139 ? 13.808 6.879 9.171 1.00 96.69 139 VAL A N 1
ATOM 995 C CA . VAL A 1 139 ? 14.873 5.911 8.851 1.00 96.69 139 VAL A CA 1
ATOM 996 C C . VAL A 1 139 ? 14.454 4.959 7.732 1.00 96.69 139 VAL A C 1
ATOM 998 O O . VAL A 1 139 ? 15.227 4.744 6.802 1.00 96.69 139 VAL A O 1
ATOM 1001 N N . GLU A 1 140 ? 13.233 4.415 7.762 1.00 94.62 140 GLU A N 1
ATOM 1002 C CA . GLU A 1 140 ? 12.743 3.543 6.682 1.00 94.62 140 GLU A CA 1
ATOM 1003 C C . GLU A 1 140 ? 12.695 4.244 5.325 1.00 94.62 140 GLU A C 1
ATOM 1005 O O . GLU A 1 140 ? 13.029 3.654 4.296 1.00 94.62 140 GLU A O 1
ATOM 1010 N N . THR A 1 141 ? 12.259 5.502 5.323 1.00 91.75 141 THR A N 1
ATOM 1011 C CA . THR A 1 141 ? 12.164 6.314 4.109 1.00 91.75 141 THR A CA 1
ATOM 1012 C C . THR A 1 141 ? 13.556 6.575 3.536 1.00 91.75 141 THR A C 1
ATOM 1014 O O . THR A 1 141 ? 13.775 6.354 2.344 1.00 91.75 141 THR A O 1
ATOM 1017 N N . ALA A 1 142 ? 14.514 6.958 4.385 1.00 95.88 142 ALA A N 1
ATOM 1018 C CA . ALA A 1 142 ? 15.896 7.177 3.972 1.00 95.88 142 ALA A CA 1
ATOM 1019 C C . ALA A 1 142 ? 16.570 5.883 3.481 1.00 95.88 142 ALA A C 1
ATOM 1021 O O . ALA A 1 142 ? 17.236 5.895 2.445 1.00 95.88 142 ALA A O 1
ATOM 1022 N N . TRP A 1 143 ? 16.336 4.749 4.155 1.00 96.44 143 TRP A N 1
ATOM 1023 C CA . TRP A 1 143 ? 16.851 3.441 3.737 1.00 96.44 143 TRP A CA 1
ATOM 1024 C C . TRP A 1 143 ? 16.355 3.045 2.341 1.00 96.44 143 TRP A C 1
ATOM 1026 O O . TRP A 1 143 ? 17.159 2.664 1.492 1.00 96.44 143 TRP A O 1
ATOM 1036 N N . LYS A 1 144 ? 15.055 3.206 2.058 1.00 91.56 144 LYS A N 1
ATOM 1037 C CA . LYS A 1 144 ? 14.496 2.954 0.715 1.00 91.56 144 LYS A CA 1
ATOM 1038 C C . LYS A 1 144 ? 15.143 3.833 -0.357 1.00 91.56 144 LYS A C 1
ATOM 1040 O O . LYS A 1 144 ? 15.332 3.378 -1.484 1.00 91.56 144 LYS A O 1
ATOM 1045 N N . GLY A 1 145 ? 15.495 5.073 -0.010 1.00 91.00 145 GLY A N 1
ATOM 1046 C CA . GLY A 1 145 ? 16.265 5.960 -0.882 1.00 91.00 145 GLY A CA 1
ATOM 1047 C C . GLY A 1 145 ? 17.642 5.385 -1.226 1.00 91.00 145 GLY A C 1
ATOM 1048 O O . GLY A 1 145 ? 17.982 5.286 -2.403 1.00 91.00 145 GLY A O 1
ATOM 1049 N N . VAL A 1 146 ? 18.395 4.941 -0.213 1.00 96.19 146 VAL A N 1
ATOM 1050 C CA . VAL A 1 146 ? 19.712 4.298 -0.386 1.00 96.19 146 VAL A CA 1
ATOM 1051 C C . VAL A 1 146 ? 19.610 3.019 -1.222 1.00 96.19 146 VAL A C 1
ATOM 1053 O O . VAL A 1 146 ? 20.389 2.834 -2.154 1.00 96.19 146 VAL A O 1
ATOM 1056 N N . GLU A 1 147 ? 18.635 2.152 -0.937 1.00 92.94 147 GLU A N 1
ATOM 1057 C CA . GLU A 1 147 ? 18.413 0.905 -1.681 1.00 92.94 147 GLU A CA 1
ATOM 1058 C C . GLU A 1 147 ? 18.103 1.169 -3.163 1.00 92.94 147 GLU A C 1
ATOM 1060 O O . GLU A 1 147 ? 18.709 0.554 -4.041 1.00 92.94 147 GLU A O 1
ATOM 1065 N N . SER A 1 148 ? 17.208 2.120 -3.447 1.00 88.94 148 SER A N 1
ATOM 1066 C CA . SER A 1 148 ? 16.861 2.532 -4.812 1.00 88.94 148 SER A CA 1
ATOM 1067 C C . SER A 1 148 ? 18.081 3.034 -5.590 1.00 88.94 148 SER A C 1
ATOM 1069 O O . SER A 1 148 ? 18.328 2.597 -6.716 1.00 88.94 148 SER A O 1
ATOM 1071 N N . ASP A 1 149 ? 18.862 3.951 -5.019 1.00 91.31 149 ASP A N 1
ATOM 1072 C CA . ASP A 1 149 ? 19.989 4.549 -5.743 1.00 91.31 149 ASP A CA 1
ATOM 1073 C C . ASP A 1 149 ? 21.171 3.583 -5.879 1.00 91.31 149 ASP A C 1
ATOM 1075 O O . ASP A 1 149 ? 21.854 3.578 -6.904 1.00 91.31 149 ASP A O 1
ATOM 1079 N N . PHE A 1 150 ? 21.348 2.660 -4.932 1.00 94.50 150 PHE A N 1
ATOM 1080 C CA . PHE A 1 150 ? 22.318 1.579 -5.080 1.00 94.50 150 PHE A CA 1
ATOM 1081 C C . PHE A 1 150 ? 21.942 0.600 -6.204 1.00 94.50 150 PHE A C 1
ATOM 1083 O O . PHE A 1 150 ? 22.817 0.152 -6.950 1.00 94.50 150 PHE A O 1
ATOM 1090 N N . GLN A 1 151 ? 20.651 0.295 -6.393 1.00 88.00 151 GLN A N 1
ATOM 1091 C CA . GLN A 1 151 ? 20.201 -0.499 -7.545 1.00 88.00 151 GLN A CA 1
ATOM 1092 C C . GLN A 1 151 ? 20.555 0.197 -8.866 1.00 88.00 151 GLN A C 1
ATOM 1094 O O . GLN A 1 151 ? 21.111 -0.440 -9.767 1.00 88.00 151 GLN A O 1
ATOM 1099 N N . LYS A 1 152 ? 20.304 1.511 -8.967 1.00 88.00 152 LYS A N 1
ATOM 1100 C CA . LYS A 1 152 ? 20.702 2.312 -10.137 1.00 88.00 152 LYS A CA 1
ATOM 1101 C C . LYS A 1 152 ? 22.214 2.249 -10.358 1.00 88.00 152 LYS A C 1
ATOM 1103 O O . LYS A 1 152 ? 22.647 2.079 -11.499 1.00 88.00 152 LYS A O 1
ATOM 1108 N N . LEU A 1 153 ? 23.010 2.328 -9.286 1.00 93.06 153 LEU A N 1
ATOM 1109 C CA . LEU A 1 153 ? 24.469 2.260 -9.372 1.00 93.06 153 LEU A CA 1
ATOM 1110 C C . LEU A 1 153 ? 24.918 0.908 -9.924 1.00 93.06 153 LEU A C 1
ATOM 1112 O O . LEU A 1 153 ? 25.720 0.867 -10.851 1.00 93.06 153 LEU A O 1
ATOM 1116 N N . CYS A 1 154 ? 24.372 -0.197 -9.414 1.00 90.81 154 CYS A N 1
ATOM 1117 C CA . CYS A 1 154 ? 24.711 -1.532 -9.904 1.00 90.81 154 CYS A CA 1
ATOM 1118 C C . CYS A 1 154 ? 24.397 -1.686 -11.399 1.00 90.81 154 CYS A C 1
ATOM 1120 O O . CYS A 1 154 ? 25.209 -2.235 -12.142 1.00 90.81 154 CYS A O 1
ATOM 1122 N N . MET A 1 155 ? 23.263 -1.156 -11.871 1.00 86.19 155 MET A N 1
ATOM 1123 C CA . MET A 1 155 ? 22.930 -1.159 -13.301 1.00 86.19 155 MET A CA 1
ATOM 1124 C C . MET A 1 155 ? 23.920 -0.324 -14.128 1.00 86.19 155 MET A C 1
ATOM 1126 O O . MET A 1 155 ? 24.350 -0.765 -15.198 1.00 86.19 155 MET A O 1
ATOM 1130 N N . ALA A 1 156 ? 24.316 0.854 -13.632 1.00 88.25 156 ALA A N 1
ATOM 1131 C CA . ALA A 1 156 ? 25.311 1.707 -14.281 1.00 88.25 156 ALA A CA 1
ATOM 1132 C C . ALA A 1 156 ? 26.696 1.035 -14.335 1.00 88.25 156 ALA A C 1
ATOM 1134 O O . ALA A 1 156 ? 27.340 1.049 -15.385 1.00 88.25 156 ALA A O 1
ATOM 1135 N N . LEU A 1 157 ? 27.120 0.382 -13.247 1.00 90.00 157 LEU A N 1
ATOM 1136 C CA . LEU A 1 157 ? 28.372 -0.375 -13.158 1.00 90.00 157 LEU A CA 1
ATOM 1137 C C . LEU A 1 157 ? 28.389 -1.560 -14.124 1.00 90.00 157 LEU A C 1
ATOM 1139 O O . LEU A 1 157 ? 29.345 -1.707 -14.882 1.00 90.00 157 LEU A O 1
ATOM 1143 N N . ILE A 1 158 ? 27.321 -2.365 -14.160 1.00 87.25 158 ILE A N 1
ATOM 1144 C CA . ILE A 1 158 ? 27.200 -3.491 -15.099 1.00 87.25 158 ILE A CA 1
ATOM 1145 C C . ILE A 1 158 ? 27.336 -2.990 -16.535 1.00 87.25 158 ILE A C 1
ATOM 1147 O O . ILE A 1 158 ? 28.099 -3.558 -17.312 1.00 87.25 158 ILE A O 1
ATOM 1151 N N . LYS A 1 159 ? 26.642 -1.901 -16.885 1.00 86.38 159 LYS A N 1
ATOM 1152 C CA . LYS A 1 159 ? 26.731 -1.297 -18.218 1.00 86.38 159 LYS A CA 1
ATOM 1153 C C . LYS A 1 159 ? 28.153 -0.826 -18.533 1.00 86.38 159 LYS A C 1
ATOM 1155 O O . LYS A 1 159 ? 28.688 -1.171 -19.585 1.00 86.38 159 LYS A O 1
ATOM 1160 N N . HIS A 1 160 ? 28.757 -0.045 -17.636 1.00 89.56 160 HIS A N 1
ATOM 1161 C CA . HIS A 1 160 ? 30.094 0.514 -17.827 1.00 89.56 160 HIS A CA 1
ATOM 1162 C C . HIS A 1 160 ? 31.134 -0.596 -18.008 1.00 89.56 160 HIS A C 1
ATOM 1164 O O . HIS A 1 160 ? 31.855 -0.624 -19.006 1.00 89.56 160 HIS A O 1
ATOM 1170 N N . PHE A 1 161 ? 31.184 -1.546 -17.076 1.00 88.31 161 PHE A N 1
ATOM 1171 C CA . PHE A 1 161 ? 32.202 -2.587 -17.083 1.00 88.31 161 PHE A CA 1
ATOM 1172 C C . PHE A 1 161 ? 31.939 -3.679 -18.123 1.00 88.31 161 PHE A C 1
ATOM 1174 O O . PHE A 1 161 ? 32.902 -4.238 -18.637 1.00 88.31 161 PHE A O 1
ATOM 1181 N N . ALA A 1 162 ? 30.695 -3.923 -18.552 1.00 81.69 162 ALA A N 1
ATOM 1182 C CA . ALA A 1 162 ? 30.431 -4.771 -19.719 1.00 81.69 162 ALA A CA 1
ATOM 1183 C C . ALA A 1 162 ? 31.023 -4.175 -21.009 1.00 81.69 162 ALA A C 1
ATOM 1185 O O . ALA A 1 162 ? 31.622 -4.906 -21.801 1.00 81.69 162 ALA A O 1
ATOM 1186 N N . ASN A 1 163 ? 30.927 -2.853 -21.192 1.00 83.94 163 ASN A N 1
ATOM 1187 C CA . ASN A 1 163 ? 31.583 -2.168 -22.309 1.00 83.94 163 ASN A CA 1
ATOM 1188 C C . ASN A 1 163 ? 33.114 -2.273 -22.202 1.00 83.94 163 ASN A C 1
ATOM 1190 O O . ASN A 1 163 ? 33.784 -2.528 -23.201 1.00 83.94 163 ASN A O 1
ATOM 1194 N N . GLN A 1 164 ? 33.681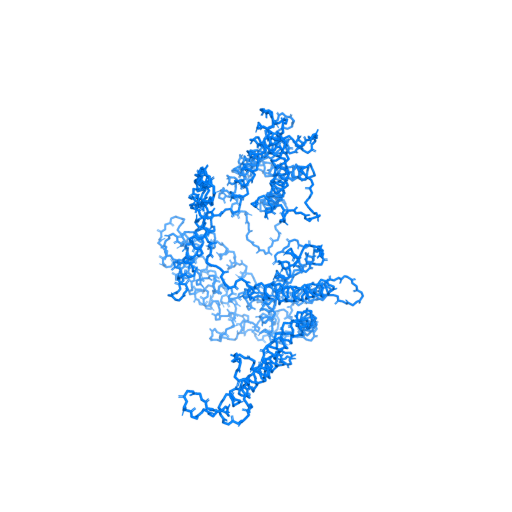 -2.127 -20.997 1.00 88.19 164 GLN A N 1
ATOM 1195 C CA . GLN A 1 164 ? 35.120 -2.324 -20.775 1.00 88.19 164 GLN A CA 1
ATOM 1196 C C . GLN A 1 164 ? 35.553 -3.764 -21.076 1.00 88.19 164 GLN A C 1
ATOM 1198 O O . GLN A 1 164 ? 36.594 -3.965 -21.698 1.00 88.19 164 GLN A O 1
ATOM 1203 N N . VAL A 1 165 ? 34.760 -4.771 -20.692 1.00 78.94 165 VAL A N 1
ATOM 1204 C CA . VAL A 1 165 ? 35.018 -6.177 -21.037 1.00 78.94 165 VAL A CA 1
ATOM 1205 C C . VAL A 1 165 ? 35.042 -6.358 -22.553 1.00 78.94 165 VAL A C 1
ATOM 1207 O O . VAL A 1 165 ? 35.993 -6.941 -23.065 1.00 78.94 165 VAL A O 1
ATOM 1210 N N . GLU A 1 166 ? 34.052 -5.839 -23.286 1.00 81.00 166 GLU A N 1
ATOM 1211 C CA . GLU A 1 166 ? 34.016 -5.949 -24.752 1.00 81.00 166 GLU A CA 1
ATOM 1212 C C . GLU A 1 166 ? 35.221 -5.264 -25.413 1.00 81.00 166 GLU A C 1
ATOM 1214 O O . GLU A 1 166 ? 35.895 -5.873 -26.250 1.00 81.00 166 GLU A O 1
ATOM 1219 N N . ASN A 1 167 ? 35.531 -4.031 -25.008 1.00 87.38 167 ASN A N 1
ATOM 1220 C CA . ASN A 1 167 ? 36.646 -3.265 -25.560 1.00 87.38 167 ASN A CA 1
ATOM 1221 C C . ASN A 1 167 ? 37.991 -3.951 -25.286 1.00 87.38 167 ASN A C 1
ATOM 1223 O O . ASN A 1 167 ? 38.779 -4.160 -26.208 1.00 87.38 167 ASN A O 1
ATOM 1227 N N . ASN A 1 168 ? 38.249 -4.357 -24.039 1.00 82.94 168 ASN A N 1
ATOM 1228 C CA . ASN A 1 168 ? 39.506 -5.010 -23.677 1.00 82.94 168 ASN A CA 1
ATOM 1229 C C . ASN A 1 168 ? 39.624 -6.412 -24.291 1.00 82.94 168 ASN A C 1
ATOM 1231 O O . ASN A 1 168 ? 40.716 -6.785 -24.711 1.00 82.94 168 ASN A O 1
ATOM 1235 N N . ALA A 1 169 ? 38.525 -7.165 -24.422 1.00 74.62 169 ALA A N 1
ATOM 1236 C CA . ALA A 1 169 ? 38.525 -8.455 -25.113 1.00 74.62 169 ALA A CA 1
ATOM 1237 C C . ALA A 1 169 ? 38.810 -8.296 -26.615 1.00 74.62 169 ALA A C 1
ATOM 1239 O O . ALA A 1 169 ? 39.544 -9.095 -27.193 1.00 74.62 169 ALA A O 1
ATOM 1240 N N . THR A 1 170 ? 38.283 -7.239 -27.237 1.00 81.31 170 THR A N 1
ATOM 1241 C CA . THR A 1 170 ? 38.572 -6.905 -28.639 1.00 81.31 170 THR A CA 1
ATOM 1242 C C . THR A 1 170 ? 40.048 -6.555 -28.825 1.00 81.31 170 THR A C 1
ATOM 1244 O O . THR A 1 170 ? 40.698 -7.098 -29.718 1.00 81.31 170 THR A O 1
ATOM 1247 N N . SER A 1 171 ? 40.612 -5.717 -27.948 1.00 87.19 171 SER A N 1
ATOM 1248 C CA . SER A 1 171 ? 42.046 -5.398 -27.958 1.00 87.19 171 SER A CA 1
ATOM 1249 C C . SER A 1 171 ? 42.915 -6.630 -27.702 1.00 87.19 171 SER A C 1
ATOM 1251 O O . SER A 1 171 ? 43.929 -6.811 -28.374 1.00 87.19 171 SER A O 1
ATOM 1253 N N . LEU A 1 172 ? 42.501 -7.514 -26.790 1.00 80.06 172 LEU A N 1
ATOM 1254 C CA . LEU A 1 172 ? 43.182 -8.777 -26.505 1.00 80.06 172 LEU A CA 1
ATOM 1255 C C . LEU A 1 172 ? 43.181 -9.726 -27.714 1.00 80.06 172 LEU A C 1
ATOM 1257 O O . LEU A 1 172 ? 44.171 -10.412 -27.942 1.00 80.06 172 LEU A O 1
ATOM 1261 N N . ALA A 1 173 ? 42.100 -9.750 -28.497 1.00 80.62 173 ALA A N 1
ATOM 1262 C CA . ALA A 1 173 ? 41.994 -10.555 -29.715 1.00 80.62 173 ALA A CA 1
ATOM 1263 C C . ALA A 1 173 ? 42.765 -9.970 -30.915 1.00 80.62 173 ALA A C 1
ATOM 1265 O O . ALA A 1 173 ? 42.896 -10.632 -31.946 1.00 80.62 173 ALA A O 1
ATOM 1266 N N . SER A 1 174 ? 43.256 -8.732 -30.811 1.00 90.31 174 SER A N 1
ATOM 1267 C CA . SER A 1 174 ? 44.046 -8.086 -31.860 1.00 90.31 174 SER A CA 1
ATOM 1268 C C . SER A 1 174 ? 45.498 -8.585 -31.879 1.00 90.31 174 SER A C 1
ATOM 1270 O O . SER A 1 174 ? 45.983 -9.176 -30.916 1.00 90.31 174 SER A O 1
ATOM 1272 N N . ALA A 1 175 ? 46.239 -8.272 -32.950 1.00 91.56 175 ALA A N 1
ATOM 1273 C CA . ALA A 1 175 ? 47.672 -8.583 -33.051 1.00 91.56 175 ALA A CA 1
ATOM 1274 C C . ALA A 1 175 ? 48.529 -7.949 -31.931 1.00 91.56 175 ALA A C 1
ATOM 1276 O O . ALA A 1 175 ? 49.646 -8.398 -31.696 1.00 91.56 175 ALA A O 1
ATOM 1277 N N . ASN A 1 176 ? 47.997 -6.936 -31.232 1.00 91.06 176 ASN A N 1
ATOM 1278 C CA . ASN A 1 176 ? 48.658 -6.227 -30.134 1.00 91.06 176 ASN A CA 1
ATOM 1279 C C . ASN A 1 176 ? 48.151 -6.658 -28.740 1.00 91.06 176 ASN A C 1
ATOM 1281 O O . ASN A 1 176 ? 48.412 -5.971 -27.749 1.00 91.06 176 ASN A O 1
ATOM 1285 N N . GLY A 1 177 ? 47.395 -7.757 -28.645 1.00 88.38 177 GLY A N 1
ATOM 1286 C CA . GLY A 1 177 ? 46.927 -8.298 -27.371 1.00 88.38 177 GLY A CA 1
ATOM 1287 C C . GLY A 1 177 ? 48.087 -8.629 -26.423 1.00 88.38 177 GLY A C 1
ATOM 1288 O O . GLY A 1 177 ? 49.121 -9.145 -26.839 1.00 88.38 177 GLY A O 1
ATOM 1289 N N . ASN A 1 178 ? 47.931 -8.321 -25.132 1.00 92.12 178 ASN A N 1
ATOM 1290 C CA . ASN A 1 178 ? 48.953 -8.561 -24.107 1.00 92.12 178 ASN A CA 1
ATOM 1291 C C . ASN A 1 178 ? 48.310 -8.835 -22.732 1.00 92.12 178 ASN A C 1
ATOM 1293 O O . ASN A 1 178 ? 47.091 -8.720 -22.583 1.00 92.12 178 ASN A O 1
ATOM 1297 N N . GLN A 1 179 ? 49.132 -9.167 -21.729 1.00 88.31 179 GLN A N 1
ATOM 1298 C CA . GLN A 1 179 ? 48.678 -9.492 -20.369 1.00 88.31 179 GLN A CA 1
ATOM 1299 C C . GLN A 1 179 ? 47.829 -8.378 -19.740 1.00 88.31 179 GLN A C 1
ATOM 1301 O O . GLN A 1 179 ? 46.789 -8.657 -19.156 1.00 88.31 179 GLN A O 1
ATOM 1306 N N . THR A 1 180 ? 48.198 -7.110 -19.939 1.00 91.88 180 THR A N 1
ATOM 1307 C CA . THR A 1 180 ? 47.448 -5.966 -19.400 1.00 91.88 180 THR A CA 1
ATOM 1308 C C . THR A 1 180 ? 46.003 -5.925 -19.899 1.00 91.88 180 THR A C 1
ATOM 1310 O O . THR A 1 180 ? 45.102 -5.566 -19.143 1.00 91.88 180 THR A O 1
ATOM 1313 N N . HIS A 1 181 ? 45.746 -6.295 -21.159 1.00 87.06 181 HIS A N 1
ATOM 1314 C CA . HIS A 1 181 ? 44.375 -6.389 -21.668 1.00 87.06 181 HIS A CA 1
ATOM 1315 C C . HIS A 1 181 ? 43.597 -7.530 -21.000 1.00 87.06 181 HIS A C 1
ATOM 1317 O O . HIS A 1 181 ? 42.426 -7.347 -20.671 1.00 87.06 181 HIS A O 1
ATOM 1323 N N . ALA A 1 182 ? 44.241 -8.677 -20.761 1.00 77.38 182 ALA A N 1
ATOM 1324 C CA . ALA A 1 182 ? 43.626 -9.802 -20.058 1.00 77.38 182 ALA A CA 1
ATOM 1325 C C . ALA A 1 182 ? 43.273 -9.439 -18.605 1.00 77.38 182 ALA A C 1
ATOM 1327 O O . ALA A 1 182 ? 42.138 -9.661 -18.185 1.00 77.38 182 ALA A O 1
ATOM 1328 N N . ASP A 1 183 ? 44.189 -8.791 -17.880 1.00 83.38 183 ASP A N 1
ATOM 1329 C CA . ASP A 1 183 ? 43.956 -8.338 -16.504 1.00 83.38 183 ASP A CA 1
ATOM 1330 C C . ASP A 1 183 ? 42.777 -7.353 -16.438 1.00 83.38 183 ASP A C 1
ATOM 1332 O O . ASP A 1 183 ? 41.895 -7.485 -15.593 1.00 83.38 183 ASP A O 1
ATOM 1336 N N . LYS A 1 184 ? 42.678 -6.417 -17.394 1.00 85.56 184 LYS A N 1
ATOM 1337 C CA . LYS A 1 184 ? 41.545 -5.478 -17.482 1.00 85.56 184 LYS A CA 1
ATOM 1338 C C . LYS A 1 184 ? 40.207 -6.162 -17.764 1.00 85.56 184 LYS A C 1
ATOM 1340 O O . LYS A 1 184 ? 39.188 -5.719 -17.227 1.00 85.56 184 LYS A O 1
ATOM 1345 N N . VAL A 1 185 ? 40.186 -7.216 -18.587 1.00 76.56 185 VAL A N 1
ATOM 1346 C CA . VAL A 1 185 ? 38.978 -8.034 -18.803 1.00 76.56 185 VAL A CA 1
ATOM 1347 C C . VAL A 1 185 ? 38.554 -8.692 -17.494 1.00 76.56 185 VAL A C 1
ATOM 1349 O O . VAL A 1 185 ? 37.388 -8.576 -17.125 1.00 76.56 185 VAL A O 1
ATOM 1352 N N . ILE A 1 186 ? 39.489 -9.329 -16.782 1.00 81.06 186 ILE A N 1
ATOM 1353 C CA . ILE A 1 186 ? 39.223 -10.018 -15.511 1.00 81.06 186 ILE A CA 1
ATOM 1354 C C . ILE A 1 186 ? 38.693 -9.029 -14.469 1.00 81.06 186 ILE A C 1
ATOM 1356 O O . ILE A 1 186 ? 37.624 -9.248 -13.904 1.00 81.06 186 ILE A O 1
ATOM 1360 N N . THR A 1 187 ? 39.381 -7.906 -14.264 1.00 85.50 187 THR A N 1
ATOM 1361 C CA . THR A 1 187 ? 38.973 -6.890 -13.287 1.00 85.50 187 THR A CA 1
ATOM 1362 C C . THR A 1 187 ? 37.600 -6.303 -13.617 1.00 85.50 187 THR A C 1
ATOM 1364 O O . THR A 1 187 ? 36.751 -6.199 -12.735 1.00 85.50 187 THR A O 1
ATOM 1367 N N . SER A 1 188 ? 37.330 -5.985 -14.888 1.00 82.31 188 SER A N 1
ATOM 1368 C CA . SER A 1 188 ? 36.014 -5.475 -15.303 1.00 82.31 188 SER A CA 1
ATOM 1369 C C . SER A 1 188 ? 34.911 -6.518 -15.095 1.00 82.31 188 SER A C 1
ATOM 1371 O O . SER A 1 188 ? 33.820 -6.188 -14.635 1.00 82.31 188 SER A O 1
ATOM 1373 N N . PHE A 1 189 ? 35.197 -7.787 -15.391 1.00 80.81 189 PHE A N 1
ATOM 1374 C CA . PHE A 1 189 ? 34.257 -8.883 -15.177 1.00 80.81 189 PHE A CA 1
ATOM 1375 C C . PHE A 1 189 ? 33.934 -9.079 -13.688 1.00 80.81 189 PHE A C 1
ATOM 1377 O O . PHE A 1 189 ? 32.763 -9.222 -13.344 1.00 80.81 189 PHE A O 1
ATOM 1384 N N . ASN A 1 190 ? 34.932 -8.981 -12.803 1.00 83.50 190 ASN A N 1
ATOM 1385 C CA . ASN A 1 190 ? 34.739 -9.076 -11.352 1.00 83.50 190 ASN A CA 1
ATOM 1386 C C . ASN A 1 190 ? 33.785 -7.993 -10.814 1.00 83.50 190 ASN A C 1
ATOM 1388 O O . ASN A 1 190 ? 32.980 -8.267 -9.921 1.00 83.50 190 ASN A O 1
ATOM 1392 N N . VAL A 1 191 ? 33.838 -6.766 -11.354 1.00 87.88 191 VAL A N 1
ATOM 1393 C CA . VAL A 1 191 ? 32.884 -5.706 -10.978 1.00 87.88 191 VAL A CA 1
ATOM 1394 C C . VAL A 1 191 ? 31.469 -6.056 -11.438 1.00 87.88 191 VAL A C 1
ATOM 1396 O O . VAL A 1 191 ? 30.524 -5.911 -10.663 1.00 87.88 191 VAL A O 1
ATOM 1399 N N . VAL A 1 192 ? 31.314 -6.543 -12.677 1.00 79.94 192 VAL A N 1
ATOM 1400 C CA . VAL A 1 192 ? 30.010 -6.964 -13.222 1.00 79.94 192 VAL A CA 1
ATOM 1401 C C . VAL A 1 192 ? 29.398 -8.079 -12.374 1.00 79.94 192 VAL A C 1
ATOM 1403 O O . VAL A 1 192 ? 28.224 -7.987 -12.018 1.00 79.94 192 VAL A O 1
ATOM 1406 N N . GLU A 1 193 ? 30.186 -9.095 -12.022 1.00 83.44 193 GLU A N 1
ATOM 1407 C CA . GLU A 1 193 ? 29.758 -10.217 -11.181 1.00 83.44 193 GLU A CA 1
ATOM 1408 C C . GLU A 1 193 ? 29.283 -9.732 -9.803 1.00 83.44 193 GLU A C 1
ATOM 1410 O O . GLU A 1 193 ? 28.142 -9.983 -9.420 1.00 83.44 193 GLU A O 1
ATOM 1415 N N . LYS A 1 194 ? 30.091 -8.927 -9.098 1.00 84.00 194 LYS A N 1
ATOM 1416 C CA . LYS A 1 194 ? 29.726 -8.393 -7.772 1.00 84.00 194 LYS A CA 1
ATOM 1417 C C . LYS A 1 194 ? 28.500 -7.480 -7.801 1.00 84.00 194 LYS A C 1
ATOM 1419 O O . LYS A 1 194 ? 27.677 -7.535 -6.882 1.00 84.00 194 LYS A O 1
ATOM 1424 N N . ALA A 1 195 ? 28.368 -6.637 -8.824 1.00 84.69 195 ALA A N 1
ATOM 1425 C CA . ALA A 1 195 ? 27.203 -5.770 -8.991 1.00 84.69 195 ALA A CA 1
ATOM 1426 C C . ALA A 1 195 ? 25.933 -6.596 -9.256 1.00 84.69 195 ALA A C 1
ATOM 1428 O O . ALA A 1 195 ? 24.877 -6.317 -8.684 1.00 84.69 195 ALA A O 1
ATOM 1429 N N . TYR A 1 196 ? 26.043 -7.649 -10.070 1.00 82.94 196 TYR A N 1
ATOM 1430 C CA . TYR A 1 196 ? 24.945 -8.572 -10.343 1.00 82.94 196 TYR A CA 1
ATOM 1431 C C . TYR A 1 196 ? 24.531 -9.364 -9.095 1.00 82.94 196 TYR A C 1
ATOM 1433 O O . TYR A 1 196 ? 23.346 -9.408 -8.765 1.00 82.94 196 TYR A O 1
ATOM 1441 N N . ASP A 1 197 ? 25.488 -9.924 -8.355 1.00 79.69 197 ASP A N 1
ATOM 1442 C CA . ASP A 1 197 ? 25.222 -10.657 -7.112 1.00 79.69 197 ASP A CA 1
ATOM 1443 C C . ASP A 1 197 ? 24.565 -9.768 -6.052 1.00 79.69 197 ASP A C 1
ATOM 1445 O O . ASP A 1 197 ? 23.659 -10.196 -5.331 1.00 79.69 197 ASP A O 1
ATOM 1449 N N . SER A 1 198 ? 24.974 -8.501 -5.984 1.00 81.62 198 SER A N 1
ATOM 1450 C CA . SER A 1 198 ? 24.384 -7.523 -5.068 1.00 81.62 198 SER A CA 1
ATOM 1451 C C . SER A 1 198 ? 22.942 -7.189 -5.447 1.00 81.62 198 SER A C 1
ATOM 1453 O O . SER A 1 198 ? 22.067 -7.225 -4.579 1.00 81.62 198 SER A O 1
ATOM 1455 N N . LEU A 1 199 ? 22.653 -6.967 -6.737 1.00 79.81 199 LEU A N 1
ATOM 1456 C CA . LEU A 1 199 ? 21.278 -6.826 -7.238 1.00 79.81 199 LEU A CA 1
ATOM 1457 C C . LEU A 1 199 ? 20.438 -8.065 -6.928 1.00 79.81 199 LEU A C 1
ATOM 1459 O O . LEU A 1 199 ? 19.304 -7.945 -6.470 1.00 79.81 199 LEU A O 1
ATOM 1463 N N . ASN A 1 200 ? 20.999 -9.256 -7.121 1.00 74.38 200 ASN A N 1
ATOM 1464 C CA . ASN A 1 200 ? 20.322 -10.513 -6.837 1.00 74.38 200 ASN A CA 1
ATOM 1465 C C . ASN A 1 200 ? 19.952 -10.647 -5.343 1.00 74.38 200 ASN A C 1
ATOM 1467 O O . ASN A 1 200 ? 18.816 -10.990 -4.997 1.00 74.38 200 ASN A O 1
ATOM 1471 N N . AR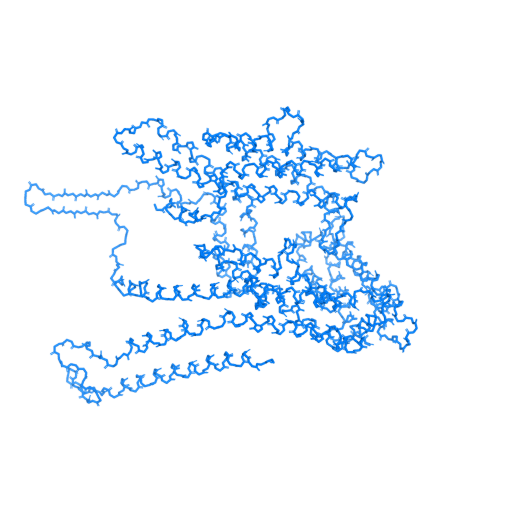G A 1 201 ? 20.876 -10.293 -4.435 1.00 72.25 201 ARG A N 1
ATOM 1472 C CA . ARG A 1 201 ? 20.622 -10.263 -2.980 1.00 72.25 201 ARG A CA 1
ATOM 1473 C C . ARG A 1 201 ? 19.568 -9.228 -2.583 1.00 72.25 201 ARG A C 1
ATOM 1475 O O . ARG A 1 201 ? 18.860 -9.448 -1.600 1.00 72.25 201 ARG A O 1
ATOM 1482 N N . ILE A 1 202 ? 19.463 -8.113 -3.303 1.00 68.50 202 ILE A N 1
ATOM 1483 C CA . ILE A 1 202 ? 18.439 -7.079 -3.074 1.00 68.50 202 ILE A CA 1
ATOM 1484 C C . ILE A 1 202 ? 17.067 -7.553 -3.557 1.00 68.50 202 ILE A C 1
ATOM 1486 O O . ILE A 1 202 ? 16.098 -7.511 -2.803 1.00 68.50 202 ILE A O 1
ATOM 1490 N N . LEU A 1 203 ? 16.996 -8.113 -4.766 1.00 64.38 203 LEU A N 1
ATOM 1491 C CA . LEU A 1 203 ? 15.763 -8.648 -5.353 1.00 64.38 203 LEU A CA 1
ATOM 1492 C C . LEU A 1 203 ? 15.208 -9.863 -4.593 1.00 64.38 203 LEU A C 1
ATOM 1494 O O . LEU A 1 203 ? 14.066 -10.267 -4.816 1.00 64.38 203 LEU A O 1
ATOM 1498 N N . ASN A 1 204 ? 15.994 -10.425 -3.667 1.00 64.44 204 ASN A N 1
ATOM 1499 C CA . ASN A 1 204 ? 15.601 -11.488 -2.752 1.00 64.44 204 ASN A CA 1
ATOM 1500 C C . ASN A 1 204 ? 14.955 -12.659 -3.507 1.00 64.44 204 ASN A C 1
ATOM 1502 O O . ASN A 1 204 ? 13.850 -13.108 -3.183 1.00 64.44 204 ASN A O 1
ATOM 1506 N N . LEU A 1 205 ? 15.648 -13.162 -4.537 1.00 64.50 205 LEU A N 1
ATOM 1507 C CA . LEU A 1 205 ? 15.163 -14.281 -5.351 1.00 64.50 205 LEU A CA 1
ATOM 1508 C C . LEU A 1 205 ? 14.868 -15.536 -4.511 1.00 64.50 205 LEU A C 1
ATOM 1510 O O . LEU A 1 205 ? 14.027 -16.345 -4.896 1.00 64.50 205 LEU A O 1
ATOM 1514 N N . THR A 1 206 ? 15.430 -15.646 -3.304 1.00 63.56 206 THR A N 1
ATOM 1515 C CA . THR A 1 206 ? 15.033 -16.629 -2.287 1.00 63.56 206 THR A CA 1
ATOM 1516 C C . THR A 1 206 ? 13.590 -16.441 -1.811 1.00 63.56 206 THR A C 1
ATOM 1518 O O . THR A 1 206 ? 12.848 -17.421 -1.730 1.00 63.56 206 THR A O 1
ATOM 1521 N N . LYS A 1 207 ? 13.138 -15.210 -1.524 1.00 67.94 207 LYS A N 1
ATOM 1522 C CA . LYS A 1 207 ? 11.720 -14.927 -1.232 1.00 67.94 207 LYS A CA 1
ATOM 1523 C C . LYS A 1 207 ? 10.840 -15.233 -2.440 1.00 67.94 207 LYS A C 1
ATOM 1525 O O . LYS A 1 207 ? 9.771 -15.808 -2.251 1.00 67.94 207 LYS A O 1
ATOM 1530 N N . LEU A 1 208 ? 11.283 -14.926 -3.661 1.00 67.25 208 LEU A N 1
ATOM 1531 C CA . LEU A 1 208 ? 10.548 -15.286 -4.879 1.00 67.25 208 LEU A CA 1
ATOM 1532 C C . LEU A 1 208 ? 10.431 -16.810 -5.037 1.00 67.25 208 LEU A C 1
ATOM 1534 O O . LEU A 1 208 ? 9.340 -17.316 -5.279 1.00 67.25 208 LEU A O 1
ATOM 1538 N N . ALA A 1 209 ? 11.515 -17.556 -4.820 1.00 71.31 209 ALA A N 1
ATOM 1539 C CA . ALA A 1 209 ? 11.528 -19.016 -4.864 1.00 71.31 209 ALA A CA 1
ATOM 1540 C C . ALA A 1 209 ? 10.656 -19.641 -3.764 1.00 71.31 209 ALA A C 1
ATOM 1542 O O . ALA A 1 209 ? 9.936 -20.608 -4.030 1.00 71.31 209 ALA A O 1
ATOM 1543 N N . LYS A 1 210 ? 10.660 -19.069 -2.550 1.00 77.44 210 LYS A N 1
ATOM 1544 C CA . LYS A 1 210 ? 9.757 -19.458 -1.454 1.00 77.44 210 LYS A CA 1
ATOM 1545 C C . LYS A 1 210 ? 8.297 -19.179 -1.814 1.00 77.44 210 LYS A C 1
ATOM 1547 O O . LYS A 1 210 ? 7.476 -20.081 -1.697 1.00 77.44 210 LYS A O 1
ATOM 1552 N N . LYS A 1 211 ? 7.970 -17.982 -2.314 1.00 70.94 211 LYS A N 1
ATOM 1553 C CA . LYS A 1 211 ? 6.608 -17.614 -2.745 1.00 70.94 211 LYS A CA 1
ATOM 1554 C C . LYS A 1 211 ? 6.114 -18.480 -3.903 1.00 70.94 211 LYS A C 1
ATOM 1556 O O . LYS A 1 211 ? 4.992 -18.962 -3.856 1.00 70.94 211 LYS A O 1
ATOM 1561 N N . ALA A 1 212 ? 6.954 -18.741 -4.902 1.00 70.94 212 ALA A N 1
ATOM 1562 C CA . ALA A 1 212 ? 6.619 -19.622 -6.015 1.00 70.94 212 ALA A CA 1
ATOM 1563 C C . ALA A 1 212 ? 6.425 -21.080 -5.559 1.00 70.94 212 ALA A C 1
ATOM 1565 O O . ALA A 1 212 ? 5.554 -21.775 -6.072 1.00 70.94 212 ALA A O 1
ATOM 1566 N N . THR A 1 213 ? 7.188 -21.533 -4.555 1.00 80.12 213 THR A N 1
ATOM 1567 C CA . THR A 1 213 ? 6.992 -22.851 -3.927 1.00 80.12 213 THR A CA 1
ATOM 1568 C C . THR A 1 213 ? 5.667 -22.911 -3.161 1.00 80.12 213 THR A C 1
ATOM 1570 O O . THR A 1 213 ? 4.887 -23.822 -3.414 1.00 80.12 213 THR A O 1
ATOM 1573 N N . LYS A 1 214 ? 5.355 -21.902 -2.336 1.00 82.44 214 LYS A N 1
ATOM 1574 C CA . LYS A 1 214 ? 4.055 -21.797 -1.650 1.00 82.44 214 LYS A CA 1
ATOM 1575 C C . LYS A 1 214 ? 2.885 -21.741 -2.641 1.00 82.44 214 LYS A C 1
ATOM 1577 O O . LYS A 1 214 ? 1.865 -22.382 -2.429 1.00 82.44 214 LYS A O 1
ATOM 1582 N N . LEU A 1 215 ? 3.038 -21.031 -3.763 1.00 73.56 215 LEU A N 1
ATOM 1583 C CA . LEU A 1 215 ? 2.026 -20.983 -4.823 1.00 73.56 215 LEU A CA 1
ATOM 1584 C C . LEU A 1 215 ? 1.821 -22.353 -5.481 1.00 73.56 215 LEU A C 1
ATOM 1586 O O . LEU A 1 215 ? 0.689 -22.733 -5.750 1.00 73.56 215 LEU A O 1
ATOM 1590 N N . LYS A 1 216 ? 2.899 -23.110 -5.719 1.00 89.81 216 LYS A N 1
ATOM 1591 C CA . LYS A 1 216 ? 2.817 -24.495 -6.204 1.00 89.81 216 LYS A CA 1
ATOM 1592 C C . LYS A 1 216 ? 2.070 -25.395 -5.218 1.00 89.81 216 LYS A C 1
ATOM 1594 O O . LYS A 1 216 ? 1.295 -26.240 -5.655 1.00 89.81 216 LYS A O 1
ATOM 1599 N N . GLU A 1 217 ? 2.317 -25.228 -3.923 1.00 84.81 217 GLU A N 1
ATOM 1600 C CA . GLU A 1 217 ? 1.660 -25.991 -2.855 1.00 84.81 217 GLU A CA 1
ATOM 1601 C C . GLU A 1 217 ? 0.170 -25.639 -2.729 1.00 84.81 217 GLU A C 1
ATOM 1603 O O . GLU A 1 217 ? -0.642 -26.528 -2.498 1.00 84.81 217 GLU A O 1
ATOM 1608 N N . ALA A 1 218 ? -0.197 -24.374 -2.957 1.00 71.81 218 ALA A N 1
ATOM 1609 C CA . ALA A 1 218 ? -1.577 -23.889 -2.896 1.00 71.81 218 ALA A CA 1
ATOM 1610 C C . ALA A 1 218 ? -2.375 -24.054 -4.209 1.00 71.81 218 ALA A C 1
ATOM 1612 O O . ALA A 1 218 ? -3.589 -23.852 -4.224 1.00 71.81 218 ALA A O 1
ATOM 1613 N N . ALA A 1 219 ? -1.721 -24.377 -5.328 1.00 66.12 219 ALA A N 1
ATOM 1614 C CA . ALA A 1 219 ? -2.368 -24.463 -6.634 1.00 66.12 219 ALA A CA 1
ATOM 1615 C C . ALA A 1 219 ? -3.266 -25.707 -6.757 1.00 66.12 219 ALA A C 1
ATOM 1617 O O . ALA A 1 219 ? -2.845 -26.831 -6.483 1.00 66.12 219 ALA A O 1
ATOM 1618 N N . SER A 1 220 ? -4.491 -25.511 -7.255 1.00 75.75 220 SER A N 1
ATOM 1619 C CA . SER A 1 220 ? -5.412 -26.602 -7.592 1.00 75.75 220 SER A CA 1
ATOM 1620 C C . SER A 1 220 ? -4.842 -27.496 -8.713 1.00 75.75 220 SER A C 1
ATOM 1622 O O . SER A 1 220 ? -3.974 -27.043 -9.468 1.00 75.75 220 SER A O 1
ATOM 1624 N N . PRO A 1 221 ? -5.324 -28.746 -8.890 1.00 89.62 221 PRO A N 1
ATOM 1625 C CA . PRO A 1 221 ? -4.754 -29.697 -9.852 1.00 89.62 221 PRO A CA 1
ATOM 1626 C C . PRO A 1 221 ? -4.478 -29.154 -11.271 1.00 89.62 221 PRO A C 1
ATOM 1628 O O . PRO A 1 221 ? -3.382 -29.395 -11.780 1.00 89.62 221 PRO A O 1
ATOM 1631 N N . PRO A 1 222 ? -5.372 -28.373 -11.918 1.00 74.69 222 PRO A N 1
ATOM 1632 C CA . PRO A 1 222 ? -5.083 -27.829 -13.250 1.00 74.69 222 PRO A CA 1
ATOM 1633 C C . PRO A 1 222 ? -3.995 -26.738 -13.259 1.00 74.69 222 PRO A C 1
ATOM 1635 O O . PRO A 1 222 ? -3.381 -26.494 -14.296 1.00 74.69 222 PRO A O 1
ATOM 1638 N N . LEU A 1 223 ? -3.725 -26.091 -12.121 1.00 66.69 223 LEU A N 1
ATOM 1639 C CA . LEU A 1 223 ? -2.751 -25.000 -11.982 1.00 66.69 223 LEU A CA 1
ATOM 1640 C C . LEU A 1 223 ? -1.412 -25.454 -11.383 1.00 66.69 223 LEU A C 1
ATOM 1642 O O . LEU A 1 223 ? -0.423 -24.719 -11.441 1.00 66.69 223 LEU A O 1
ATOM 1646 N N . GLN A 1 224 ? -1.349 -26.674 -10.850 1.00 80.25 224 GLN A N 1
ATOM 1647 C CA . GLN A 1 224 ? -0.177 -27.198 -10.154 1.00 80.25 224 GLN A CA 1
ATOM 1648 C C . GLN A 1 224 ? 1.045 -27.349 -11.076 1.00 80.25 224 GLN A C 1
ATOM 1650 O O . GLN A 1 224 ? 2.176 -27.107 -10.652 1.00 80.25 224 GLN A O 1
ATOM 1655 N N . SER A 1 225 ? 0.832 -27.695 -12.351 1.00 79.44 225 SER A N 1
ATOM 1656 C CA . SER A 1 225 ? 1.904 -27.821 -13.351 1.00 79.44 225 SER A CA 1
ATOM 1657 C C . SER A 1 225 ? 2.512 -26.456 -13.744 1.00 79.44 225 SER A C 1
ATOM 1659 O O . SER A 1 225 ? 3.724 -26.287 -13.574 1.00 79.44 225 SER A O 1
ATOM 1661 N N . PRO A 1 226 ? 1.724 -25.433 -14.145 1.00 63.12 226 PRO A N 1
ATOM 1662 C CA . PRO A 1 226 ? 2.229 -24.068 -14.331 1.00 63.12 226 PRO A CA 1
ATOM 1663 C C . PRO A 1 226 ? 2.919 -23.484 -13.089 1.00 63.12 226 PRO A C 1
ATOM 1665 O O . PRO A 1 226 ? 4.011 -22.922 -13.197 1.00 63.12 226 PRO A O 1
ATOM 1668 N N . ALA A 1 227 ? 2.335 -23.663 -11.898 1.00 60.56 227 ALA A N 1
ATOM 1669 C CA . ALA A 1 227 ? 2.929 -23.200 -10.643 1.00 60.56 227 ALA A CA 1
ATOM 1670 C C . ALA A 1 227 ? 4.237 -23.946 -10.313 1.00 60.56 227 ALA A C 1
ATOM 1672 O O . ALA A 1 227 ? 5.200 -23.348 -9.832 1.00 60.56 227 ALA A O 1
ATOM 1673 N N . GLY A 1 228 ? 4.317 -25.236 -10.653 1.00 83.12 228 GLY A N 1
ATOM 1674 C CA . GLY A 1 228 ? 5.547 -26.022 -10.608 1.00 83.12 228 GLY A CA 1
ATOM 1675 C C . GLY A 1 228 ? 6.629 -25.477 -11.539 1.00 83.12 228 GLY A C 1
ATOM 1676 O O . GLY A 1 228 ? 7.774 -25.331 -11.114 1.00 83.12 228 GLY A O 1
ATOM 1677 N N . GLY A 1 229 ? 6.262 -25.102 -12.768 1.00 79.44 229 GLY A N 1
ATOM 1678 C CA . GLY A 1 229 ? 7.156 -24.442 -13.720 1.00 79.44 229 GLY A CA 1
ATOM 1679 C C . GLY A 1 229 ? 7.714 -23.122 -13.183 1.00 79.44 229 GLY A C 1
ATOM 1680 O O . GLY A 1 229 ? 8.924 -22.897 -13.253 1.00 79.44 229 GLY A O 1
ATOM 1681 N N . LEU A 1 230 ? 6.864 -22.294 -12.567 1.00 64.38 230 LEU A N 1
ATOM 1682 C CA . LEU A 1 230 ? 7.274 -21.040 -11.930 1.00 64.38 230 LEU A CA 1
ATOM 1683 C C . LEU A 1 230 ? 8.210 -21.277 -10.735 1.00 64.38 230 LEU A C 1
ATOM 1685 O O . LEU A 1 230 ? 9.249 -20.627 -10.639 1.00 64.38 230 LEU A O 1
ATOM 1689 N N . ALA A 1 231 ? 7.895 -22.231 -9.853 1.00 76.06 231 ALA A N 1
ATOM 1690 C CA . ALA A 1 231 ? 8.750 -22.589 -8.719 1.00 76.06 231 ALA A CA 1
ATOM 1691 C C . ALA A 1 231 ? 10.124 -23.096 -9.175 1.00 76.06 231 ALA A C 1
ATOM 1693 O O . ALA A 1 231 ? 11.152 -22.707 -8.619 1.00 76.06 231 ALA A O 1
ATOM 1694 N N . SER A 1 232 ? 10.162 -23.927 -10.217 1.00 76.25 232 SER A N 1
ATOM 1695 C CA . SER A 1 232 ? 11.406 -24.407 -10.819 1.00 76.25 232 SER A CA 1
ATOM 1696 C C . SER A 1 232 ? 12.197 -23.289 -11.495 1.00 76.25 232 SER A C 1
ATOM 1698 O O . SER A 1 232 ? 13.415 -23.256 -11.347 1.00 76.25 232 SER A O 1
ATOM 1700 N N . ALA A 1 233 ? 11.544 -22.363 -12.201 1.00 70.06 233 ALA A N 1
ATOM 1701 C CA . ALA A 1 233 ? 12.200 -21.200 -12.795 1.00 70.06 233 ALA A CA 1
ATOM 1702 C C . ALA A 1 233 ? 12.788 -20.276 -11.718 1.00 70.06 233 ALA A C 1
ATOM 1704 O O . ALA A 1 233 ? 13.954 -19.905 -11.804 1.00 70.06 233 ALA A O 1
ATOM 1705 N N . ALA A 1 234 ? 12.028 -19.990 -10.658 1.00 69.94 234 ALA A N 1
ATOM 1706 C CA . ALA A 1 234 ? 12.490 -19.189 -9.529 1.00 69.94 234 ALA A CA 1
ATOM 1707 C C . ALA A 1 234 ? 13.668 -19.851 -8.791 1.00 69.94 234 ALA A C 1
ATOM 1709 O O . ALA A 1 234 ? 14.634 -19.175 -8.455 1.00 69.94 234 ALA A O 1
ATOM 1710 N N . ARG A 1 235 ? 13.651 -21.180 -8.597 1.00 72.75 235 ARG A N 1
ATOM 1711 C CA . ARG A 1 235 ? 14.793 -21.923 -8.026 1.00 72.75 235 ARG A CA 1
ATOM 1712 C C . ARG A 1 235 ? 16.010 -21.930 -8.948 1.00 72.75 235 ARG A C 1
ATOM 1714 O O . ARG A 1 235 ? 17.118 -21.785 -8.454 1.00 72.75 235 ARG A O 1
ATOM 1721 N N . LYS A 1 236 ? 15.821 -22.075 -10.264 1.00 70.88 236 LYS A N 1
ATOM 1722 C CA . LYS A 1 236 ? 16.911 -21.993 -11.254 1.00 70.88 236 LYS A CA 1
ATOM 1723 C C . LYS A 1 236 ? 17.539 -20.603 -11.312 1.00 70.88 236 LYS A C 1
ATOM 1725 O O . LYS A 1 236 ? 18.731 -20.507 -11.545 1.00 70.88 236 LYS A O 1
ATOM 1730 N N . LEU A 1 237 ? 16.749 -19.553 -11.101 1.00 64.19 237 LEU A N 1
ATOM 1731 C CA . LEU A 1 237 ? 17.242 -18.180 -10.986 1.00 64.19 237 LEU A CA 1
ATOM 1732 C C . LEU A 1 237 ? 17.955 -17.930 -9.649 1.00 64.19 237 LEU A C 1
ATOM 1734 O O . LEU A 1 237 ? 18.906 -17.161 -9.606 1.00 64.19 237 LEU A O 1
ATOM 1738 N N . ASN A 1 238 ? 17.506 -18.578 -8.569 1.00 64.75 238 ASN A N 1
ATOM 1739 C CA . ASN A 1 238 ? 18.095 -18.436 -7.235 1.00 64.75 238 ASN A CA 1
ATOM 1740 C C . ASN A 1 238 ? 19.367 -19.274 -7.029 1.00 64.75 238 ASN A C 1
ATOM 1742 O O . ASN A 1 238 ? 20.177 -18.954 -6.167 1.00 64.75 238 ASN A O 1
ATOM 1746 N N . ASN A 1 239 ? 19.529 -20.369 -7.772 1.00 63.25 239 ASN A N 1
ATOM 1747 C CA . ASN A 1 239 ? 20.696 -21.231 -7.662 1.00 63.25 239 ASN A CA 1
ATOM 1748 C C . ASN A 1 239 ? 21.779 -20.742 -8.631 1.00 63.25 239 ASN A C 1
ATOM 1750 O O . ASN A 1 239 ? 21.649 -20.923 -9.840 1.00 63.25 239 ASN A O 1
ATOM 1754 N N . THR A 1 240 ? 22.836 -20.122 -8.108 1.00 50.88 240 THR A N 1
ATOM 1755 C CA . THR A 1 240 ? 24.012 -19.688 -8.883 1.00 50.88 240 THR A CA 1
ATOM 1756 C C . THR A 1 240 ? 24.756 -20.861 -9.539 1.00 50.88 240 THR A C 1
ATOM 1758 O O . THR A 1 240 ? 25.464 -20.652 -10.522 1.00 50.88 240 THR A O 1
ATOM 1761 N N . ASP A 1 241 ? 24.497 -22.102 -9.111 1.00 47.06 241 ASP A N 1
ATOM 1762 C CA . ASP A 1 241 ? 24.933 -23.344 -9.769 1.00 47.06 241 ASP A CA 1
ATOM 1763 C C . ASP A 1 241 ? 24.058 -23.716 -10.979 1.00 47.06 241 ASP A C 1
ATOM 1765 O O . ASP A 1 241 ? 23.551 -24.837 -11.121 1.00 47.06 241 ASP A O 1
ATOM 1769 N N . VAL A 1 242 ? 23.840 -22.773 -11.896 1.00 49.47 242 VAL A N 1
ATOM 1770 C CA . VAL A 1 242 ? 23.190 -23.117 -13.160 1.00 49.47 242 VAL A CA 1
ATOM 1771 C C . VAL A 1 242 ? 24.178 -23.960 -13.966 1.00 49.47 242 VAL A C 1
ATOM 1773 O O . VAL A 1 242 ? 25.129 -23.446 -14.546 1.00 49.47 242 VAL A O 1
ATOM 1776 N N . VAL A 1 243 ? 23.913 -25.262 -14.070 1.00 46.69 243 VAL A N 1
ATOM 1777 C CA . VAL A 1 243 ? 24.628 -26.225 -14.935 1.00 46.69 243 VAL A CA 1
ATOM 1778 C C . VAL A 1 243 ? 24.801 -25.706 -16.380 1.00 46.69 243 VAL A C 1
ATOM 1780 O O . VAL A 1 243 ? 25.750 -26.068 -17.065 1.00 46.69 243 VAL A O 1
ATOM 1783 N N . ASN A 1 244 ? 23.960 -24.770 -16.834 1.00 45.75 244 ASN A N 1
ATOM 1784 C CA . ASN A 1 244 ? 24.090 -24.114 -18.140 1.00 45.75 244 ASN A CA 1
ATOM 1785 C C . ASN A 1 244 ? 25.210 -23.054 -18.215 1.00 45.75 244 ASN A C 1
ATOM 1787 O O . ASN A 1 244 ? 25.727 -22.809 -19.302 1.00 45.75 244 ASN A O 1
ATOM 1791 N N . ALA A 1 245 ? 25.606 -22.435 -17.098 1.00 40.75 245 ALA A N 1
ATOM 1792 C CA . ALA A 1 245 ? 26.806 -21.596 -17.029 1.00 40.75 245 ALA A CA 1
ATOM 1793 C C . ALA A 1 245 ? 28.078 -22.464 -17.031 1.00 40.75 245 ALA A C 1
ATOM 1795 O O . ALA A 1 245 ? 29.078 -22.099 -17.649 1.00 40.75 245 ALA A O 1
ATOM 1796 N N . GLN A 1 246 ? 28.006 -23.662 -16.439 1.00 38.34 246 GLN A N 1
ATOM 1797 C CA . GLN A 1 246 ? 29.061 -24.674 -16.541 1.00 38.34 246 GLN A CA 1
ATOM 1798 C C . GLN A 1 246 ? 29.171 -25.245 -17.970 1.00 38.34 246 GLN A C 1
ATOM 1800 O O . GLN A 1 246 ? 30.274 -25.423 -18.473 1.00 38.34 246 GLN A O 1
ATOM 1805 N N . ALA A 1 247 ? 28.053 -25.391 -18.690 1.00 43.50 247 ALA A N 1
ATOM 1806 C CA . ALA A 1 247 ? 28.045 -25.796 -20.101 1.00 43.50 247 ALA A CA 1
ATOM 1807 C C . ALA A 1 247 ? 28.696 -24.770 -21.056 1.00 43.50 247 ALA A C 1
ATOM 1809 O O . ALA A 1 247 ? 29.052 -25.121 -22.176 1.00 43.50 247 ALA A O 1
ATOM 1810 N N . PHE A 1 248 ? 28.884 -23.514 -20.627 1.00 40.31 248 PHE A N 1
ATOM 1811 C CA . PHE A 1 248 ? 29.690 -22.525 -21.357 1.00 40.31 248 PHE A CA 1
ATOM 1812 C C . PHE A 1 248 ? 31.190 -22.608 -21.026 1.00 40.31 248 PHE A C 1
ATOM 1814 O O . PHE A 1 248 ? 32.010 -22.102 -21.794 1.00 40.31 248 PHE A O 1
ATOM 1821 N N . LYS A 1 249 ? 31.554 -23.244 -19.904 1.00 41.91 249 LYS A N 1
ATOM 1822 C CA . LYS A 1 249 ? 32.946 -23.546 -19.532 1.00 41.91 249 LYS A CA 1
ATOM 1823 C C . LYS A 1 249 ? 33.454 -24.814 -20.225 1.00 41.91 249 LYS A C 1
ATOM 1825 O O . LYS A 1 249 ? 34.640 -24.889 -20.543 1.00 41.91 249 LYS A O 1
ATOM 1830 N N . ASP A 1 250 ? 32.564 -25.745 -20.563 1.00 41.50 250 ASP A N 1
ATOM 1831 C CA . ASP A 1 250 ? 32.916 -26.941 -21.327 1.00 41.50 250 ASP A CA 1
ATOM 1832 C C . ASP A 1 250 ? 32.998 -26.633 -22.827 1.00 41.50 250 ASP A C 1
ATOM 1834 O O . ASP A 1 250 ? 32.039 -26.711 -23.596 1.00 41.50 250 ASP A O 1
ATOM 1838 N N . THR A 1 251 ? 34.202 -26.265 -23.260 1.00 41.25 251 THR A N 1
ATOM 1839 C CA . THR A 1 251 ? 34.548 -26.045 -24.666 1.00 41.25 251 THR A CA 1
ATOM 1840 C C . THR A 1 251 ? 34.558 -27.380 -25.415 1.00 41.25 251 THR A C 1
ATOM 1842 O O . THR A 1 251 ? 35.605 -27.995 -25.625 1.00 41.25 251 THR A O 1
ATOM 1845 N N . VAL A 1 252 ? 33.398 -27.850 -25.876 1.00 47.41 252 VAL A N 1
ATOM 1846 C CA . VAL A 1 252 ? 33.371 -28.963 -26.833 1.00 47.41 252 VAL A CA 1
ATOM 1847 C C . VAL A 1 252 ? 33.766 -28.412 -28.204 1.00 47.41 252 VAL A C 1
ATOM 1849 O O . VAL A 1 252 ? 32.970 -27.785 -28.904 1.00 47.41 252 VAL A O 1
ATOM 1852 N N . LYS A 1 253 ? 35.035 -28.599 -28.585 1.00 44.81 253 LYS A N 1
ATOM 1853 C CA . LYS A 1 253 ? 35.559 -28.182 -29.894 1.00 44.81 253 LYS A CA 1
ATOM 1854 C C . LYS A 1 253 ? 34.743 -28.826 -31.019 1.00 44.81 253 LYS A C 1
ATOM 1856 O O . LYS A 1 253 ? 34.733 -30.046 -31.183 1.00 44.81 253 LYS A O 1
ATOM 1861 N N . SER A 1 254 ? 34.099 -27.999 -31.841 1.00 45.19 254 SER A N 1
ATOM 1862 C CA . SER A 1 254 ? 33.595 -28.441 -33.143 1.00 45.19 254 SER A CA 1
ATOM 1863 C C . SER A 1 254 ? 34.789 -28.840 -34.004 1.00 45.19 254 SER A C 1
ATOM 1865 O O . SER A 1 254 ? 35.735 -28.067 -34.149 1.00 45.19 254 SER A O 1
ATOM 1867 N N . THR A 1 255 ? 34.777 -30.058 -34.542 1.00 46.12 255 THR A N 1
ATOM 1868 C CA . THR A 1 255 ? 35.896 -30.565 -35.343 1.00 46.12 255 THR A CA 1
ATOM 1869 C C . THR A 1 255 ? 35.465 -30.628 -36.801 1.00 46.12 255 THR A C 1
ATOM 1871 O O . THR A 1 255 ? 34.533 -31.354 -37.146 1.00 46.12 255 THR A O 1
ATOM 1874 N N . ILE A 1 256 ? 36.136 -29.852 -37.653 1.00 46.69 256 ILE A N 1
ATOM 1875 C CA . ILE A 1 256 ? 35.989 -29.928 -39.107 1.00 46.69 256 ILE A CA 1
ATOM 1876 C C . ILE A 1 256 ? 37.120 -30.814 -39.610 1.00 46.69 256 ILE A C 1
ATOM 1878 O O . ILE A 1 256 ? 38.290 -30.445 -39.507 1.00 46.69 256 ILE A O 1
ATOM 1882 N N . ARG A 1 257 ? 36.781 -31.989 -40.146 1.00 54.62 257 ARG A N 1
ATOM 1883 C CA . ARG A 1 257 ? 37.768 -32.883 -40.754 1.00 54.62 257 ARG A CA 1
ATOM 1884 C C . ARG A 1 257 ? 37.591 -32.861 -42.263 1.00 54.62 257 ARG A C 1
ATOM 1886 O O . ARG A 1 257 ? 36.550 -33.257 -42.785 1.00 54.62 257 ARG A O 1
ATOM 1893 N N . ILE A 1 258 ? 38.623 -32.390 -42.954 1.00 55.62 258 ILE A N 1
ATOM 1894 C CA . ILE A 1 258 ? 38.714 -32.431 -44.412 1.00 55.62 258 ILE A CA 1
ATOM 1895 C C . ILE A 1 258 ? 39.652 -33.581 -44.763 1.00 55.62 258 ILE A C 1
ATOM 1897 O O . ILE A 1 258 ? 40.793 -33.603 -44.306 1.00 55.62 258 ILE A O 1
ATOM 1901 N N . THR A 1 259 ? 39.180 -34.544 -45.549 1.00 67.69 259 THR A N 1
ATOM 1902 C CA . THR A 1 259 ? 40.002 -35.679 -45.999 1.00 67.69 259 THR A CA 1
ATOM 1903 C C . THR A 1 259 ? 40.001 -35.790 -47.521 1.00 67.69 259 THR A C 1
ATOM 1905 O O . THR A 1 259 ? 38.991 -35.511 -48.170 1.00 67.69 259 THR A O 1
ATOM 1908 N N . GLY A 1 260 ? 41.165 -36.153 -48.075 1.00 65.06 260 GLY A N 1
ATOM 1909 C CA . GLY A 1 260 ? 41.421 -36.317 -49.511 1.00 65.06 260 GLY A CA 1
ATOM 1910 C C . GLY A 1 260 ? 42.736 -35.656 -49.942 1.00 65.06 260 GLY A C 1
ATOM 1911 O O . GLY A 1 260 ? 42.917 -34.454 -49.735 1.00 65.06 260 GLY A O 1
ATOM 1912 N N . ASN A 1 261 ? 43.648 -36.434 -50.540 1.00 57.66 261 ASN A N 1
ATOM 1913 C CA . ASN A 1 261 ? 44.992 -35.970 -50.917 1.00 57.66 261 ASN A CA 1
ATOM 1914 C C . ASN A 1 261 ? 45.154 -35.588 -52.393 1.00 57.66 261 ASN A C 1
ATOM 1916 O O . ASN A 1 261 ? 46.211 -35.086 -52.753 1.00 57.66 261 ASN A O 1
ATOM 1920 N N . THR A 1 262 ? 44.139 -35.765 -53.241 1.00 57.56 262 THR A N 1
ATOM 1921 C CA . THR A 1 262 ? 44.065 -35.198 -54.604 1.00 57.56 262 THR A CA 1
ATOM 1922 C C . THR A 1 262 ? 42.689 -35.525 -55.193 1.00 57.56 262 THR A C 1
ATOM 1924 O O . THR A 1 262 ? 42.238 -36.663 -55.100 1.00 57.56 262 THR A O 1
ATOM 1927 N N . GLY A 1 263 ? 41.994 -34.527 -55.749 1.00 71.00 263 GLY A N 1
ATOM 1928 C CA . GLY A 1 263 ? 40.600 -34.647 -56.207 1.00 71.00 263 GLY A CA 1
ATOM 1929 C C . GLY A 1 263 ? 39.552 -34.221 -55.164 1.00 71.00 263 GLY A C 1
ATOM 1930 O O . GLY A 1 263 ? 39.861 -33.456 -54.247 1.00 71.00 263 GLY A O 1
ATOM 1931 N N . ASN A 1 264 ? 38.305 -34.685 -55.333 1.00 42.25 264 ASN A N 1
ATOM 1932 C CA . ASN A 1 264 ? 37.152 -34.306 -54.503 1.00 42.25 264 ASN A CA 1
ATOM 1933 C C . ASN A 1 264 ? 37.442 -34.510 -53.008 1.00 42.25 264 ASN A C 1
ATOM 1935 O O . ASN A 1 264 ? 37.706 -35.627 -52.563 1.00 42.25 264 ASN A O 1
ATOM 1939 N N . LYS A 1 265 ? 37.385 -33.423 -52.230 1.00 56.53 265 LYS A N 1
ATOM 1940 C CA . LYS A 1 265 ? 37.569 -33.471 -50.776 1.00 56.53 265 LYS A CA 1
ATOM 1941 C C . LYS A 1 265 ? 36.230 -33.660 -50.084 1.00 56.53 265 LYS A C 1
ATOM 1943 O O . LYS A 1 265 ? 35.287 -32.918 -50.346 1.00 56.53 265 LYS A O 1
ATOM 1948 N N . ASN A 1 266 ? 36.186 -34.594 -49.141 1.00 49.44 266 ASN A N 1
ATOM 1949 C CA . ASN A 1 266 ? 35.034 -34.779 -48.272 1.00 49.44 266 ASN A CA 1
ATOM 1950 C C . ASN A 1 266 ? 35.239 -33.968 -46.991 1.00 49.44 266 ASN A C 1
ATOM 1952 O O . ASN A 1 266 ? 36.234 -34.145 -46.280 1.00 49.44 266 ASN A O 1
ATOM 1956 N N . ILE A 1 267 ? 34.292 -33.073 -46.707 1.00 53.00 267 ILE A N 1
ATOM 1957 C CA . ILE A 1 267 ? 34.240 -32.292 -45.471 1.00 53.00 267 ILE A CA 1
ATOM 1958 C C . ILE A 1 267 ? 33.205 -32.948 -44.566 1.00 53.00 267 ILE A C 1
ATOM 1960 O O . ILE A 1 267 ? 32.019 -32.959 -44.881 1.00 53.00 267 ILE A O 1
ATOM 1964 N N . THR A 1 268 ? 33.657 -33.498 -43.441 1.00 48.75 268 THR A N 1
ATOM 1965 C CA . THR A 1 268 ? 32.763 -34.017 -42.401 1.00 48.75 268 THR A CA 1
ATOM 1966 C C . THR A 1 268 ? 32.794 -33.056 -41.222 1.00 48.75 268 THR A C 1
ATOM 1968 O O . THR A 1 268 ? 33.863 -32.775 -40.674 1.00 48.75 268 THR A O 1
ATOM 1971 N N . VAL A 1 269 ? 31.625 -32.537 -40.845 1.00 48.50 269 VAL A N 1
ATOM 1972 C CA . VAL A 1 269 ? 31.461 -31.690 -39.661 1.00 48.50 269 VAL A CA 1
ATOM 1973 C C . VAL A 1 269 ? 30.654 -32.466 -38.632 1.00 48.50 269 VAL A C 1
ATOM 1975 O O . VAL A 1 269 ? 29.507 -32.830 -38.880 1.00 48.50 269 VAL A O 1
ATOM 1978 N N . THR A 1 270 ? 31.255 -32.728 -37.477 1.00 50.22 270 THR A N 1
ATOM 1979 C CA . THR A 1 270 ? 30.594 -33.369 -36.331 1.00 50.22 270 THR A CA 1
ATOM 1980 C C . THR A 1 270 ? 30.336 -32.341 -35.230 1.00 50.22 270 THR A C 1
ATOM 1982 O O . THR A 1 270 ? 31.177 -31.471 -35.001 1.00 50.22 270 THR A O 1
ATOM 1985 N N . ASN A 1 271 ? 29.197 -32.477 -34.537 1.00 49.88 271 ASN A N 1
ATOM 1986 C CA . ASN A 1 271 ? 28.682 -31.583 -33.483 1.00 49.88 271 ASN A CA 1
ATOM 1987 C C . ASN A 1 271 ? 28.078 -30.250 -33.972 1.00 49.88 271 ASN A C 1
ATOM 1989 O O . ASN A 1 271 ? 28.325 -29.203 -33.382 1.00 49.88 271 ASN A O 1
ATOM 1993 N N . LEU A 1 272 ? 27.253 -30.287 -35.025 1.00 45.81 272 LEU A N 1
ATOM 1994 C CA . LEU A 1 272 ? 26.391 -29.162 -35.418 1.00 45.81 272 LEU A CA 1
ATOM 1995 C C . LEU A 1 272 ? 24.991 -29.325 -34.798 1.00 45.81 272 LEU A C 1
ATOM 1997 O O . LEU A 1 272 ? 24.211 -30.149 -35.283 1.00 45.81 272 LEU A O 1
ATOM 2001 N N . PRO A 1 273 ? 24.635 -28.573 -33.742 1.00 42.75 273 PRO A N 1
ATOM 2002 C CA . PRO A 1 273 ? 23.273 -28.583 -33.238 1.00 42.75 273 PRO A CA 1
ATOM 2003 C C . PRO A 1 273 ? 22.346 -27.836 -34.219 1.00 42.75 273 PRO A C 1
ATOM 2005 O O . PRO A 1 273 ? 22.539 -26.655 -34.496 1.00 42.75 273 PRO A O 1
ATOM 2008 N N . HIS A 1 274 ? 21.317 -28.550 -34.695 1.00 48.12 274 HIS A N 1
ATOM 2009 C CA . HIS A 1 274 ? 20.118 -28.066 -35.410 1.00 48.12 274 HIS A CA 1
ATOM 2010 C C . HIS A 1 274 ? 20.248 -27.757 -36.917 1.00 48.12 274 HIS A C 1
ATOM 2012 O O . HIS A 1 274 ? 20.364 -26.603 -37.324 1.00 48.12 274 HIS A O 1
ATOM 2018 N N . ILE A 1 275 ? 20.091 -28.790 -37.761 1.00 37.72 275 ILE A N 1
ATOM 2019 C CA . ILE A 1 275 ? 19.924 -28.636 -39.224 1.00 37.72 275 ILE A CA 1
ATOM 2020 C C . ILE A 1 275 ? 18.515 -28.973 -39.744 1.00 37.72 275 ILE A C 1
ATOM 2022 O O . ILE A 1 275 ? 18.222 -28.743 -40.914 1.00 37.72 275 ILE A O 1
ATOM 2026 N N . ASN A 1 276 ? 17.602 -29.446 -38.892 1.00 38.84 276 ASN A N 1
ATOM 2027 C CA . ASN A 1 276 ? 16.237 -29.753 -39.321 1.00 38.84 276 ASN A CA 1
ATOM 2028 C C . ASN A 1 276 ? 15.338 -28.518 -39.176 1.00 38.84 276 ASN A C 1
ATOM 2030 O O . ASN A 1 276 ? 14.640 -28.362 -38.178 1.00 38.84 276 ASN A O 1
ATOM 2034 N N . ASP A 1 277 ? 15.403 -27.607 -40.146 1.00 42.94 277 ASP A N 1
ATOM 2035 C CA . ASP A 1 277 ? 14.561 -26.411 -40.150 1.00 42.94 277 ASP A CA 1
ATOM 2036 C C . ASP A 1 277 ? 14.100 -26.032 -41.565 1.00 42.94 277 ASP A C 1
ATOM 2038 O O . ASP A 1 277 ? 14.462 -25.004 -42.139 1.00 42.94 277 ASP A O 1
ATOM 2042 N N . THR A 1 278 ? 13.287 -26.913 -42.147 1.00 42.53 278 THR A N 1
ATOM 2043 C CA . THR A 1 278 ? 12.558 -26.708 -43.408 1.00 42.53 278 THR A CA 1
ATOM 2044 C C . THR A 1 278 ? 11.243 -25.929 -43.232 1.00 42.53 278 THR A C 1
ATOM 2046 O O . THR A 1 278 ? 10.549 -25.673 -44.214 1.00 42.53 278 THR A O 1
ATOM 2049 N N . PHE A 1 279 ? 10.920 -25.460 -42.018 1.00 38.28 279 PHE A N 1
ATOM 2050 C CA . PHE A 1 279 ? 9.778 -24.565 -41.751 1.00 38.28 279 PHE A CA 1
ATOM 2051 C C . PHE A 1 279 ? 10.138 -23.068 -41.799 1.00 38.28 279 PHE A C 1
ATOM 2053 O O . PHE A 1 279 ? 9.248 -22.207 -41.834 1.00 38.28 279 PHE A O 1
ATOM 2060 N N . LYS A 1 280 ? 11.435 -22.748 -41.886 1.00 48.88 280 LYS A N 1
ATOM 2061 C CA . LYS A 1 280 ? 11.983 -21.387 -41.846 1.00 48.88 280 LYS A CA 1
ATOM 2062 C C . LYS A 1 280 ? 11.350 -20.387 -42.816 1.00 48.88 280 LYS A C 1
ATOM 2064 O O . LYS A 1 280 ? 10.999 -19.316 -42.352 1.00 48.88 280 LYS A O 1
ATOM 2069 N N . PRO A 1 281 ? 11.121 -20.651 -44.115 1.00 42.72 281 PRO A N 1
ATOM 2070 C CA . PRO A 1 281 ? 10.667 -19.595 -45.033 1.00 42.72 281 PRO A CA 1
ATOM 2071 C C . PRO A 1 281 ? 9.248 -19.069 -44.745 1.00 42.72 281 PRO A C 1
ATOM 2073 O O . PRO A 1 281 ? 8.962 -17.893 -44.971 1.00 42.72 281 PRO A O 1
ATOM 2076 N N . ARG A 1 282 ? 8.356 -19.922 -44.219 1.00 45.34 282 ARG A N 1
ATOM 2077 C CA . ARG A 1 282 ? 6.970 -19.548 -43.874 1.00 45.34 282 ARG A CA 1
ATOM 2078 C C . ARG A 1 282 ? 6.885 -18.904 -42.494 1.00 45.34 282 ARG A C 1
ATOM 2080 O O . ARG A 1 282 ? 6.186 -17.908 -42.332 1.00 45.34 282 ARG A O 1
ATOM 2087 N N . GLN A 1 283 ? 7.679 -19.398 -41.544 1.00 45.44 283 GLN A N 1
ATOM 2088 C CA . GLN A 1 283 ? 7.906 -18.710 -40.278 1.00 45.44 283 GLN A CA 1
ATOM 2089 C C . GLN A 1 283 ? 8.554 -17.341 -40.514 1.00 45.44 283 GLN A C 1
ATOM 2091 O O . GLN A 1 283 ? 8.102 -16.371 -39.935 1.00 45.44 283 GLN A O 1
ATOM 2096 N N . ILE A 1 284 ? 9.519 -17.211 -41.427 1.00 46.34 284 ILE A N 1
ATOM 2097 C CA . ILE A 1 284 ? 10.151 -15.931 -41.776 1.00 46.34 284 ILE A CA 1
ATOM 2098 C C . ILE A 1 284 ? 9.118 -14.945 -42.326 1.00 46.34 284 ILE A C 1
ATOM 2100 O O . ILE A 1 284 ? 9.147 -13.800 -41.913 1.00 46.34 284 ILE A O 1
ATOM 2104 N N . LYS A 1 285 ? 8.162 -15.341 -43.178 1.00 45.25 285 LYS A N 1
ATOM 2105 C CA . LYS A 1 285 ? 7.098 -14.414 -43.623 1.00 45.25 285 LYS A CA 1
ATOM 2106 C C . LYS A 1 285 ? 6.146 -14.009 -42.490 1.00 45.25 285 LYS A C 1
ATOM 2108 O O . LYS A 1 285 ? 5.846 -12.826 -42.351 1.00 45.25 285 LYS A O 1
ATOM 2113 N N . PHE A 1 286 ? 5.736 -14.955 -41.646 1.00 44.56 286 PHE A N 1
ATOM 2114 C CA . PHE A 1 286 ? 4.922 -14.670 -40.458 1.00 44.56 286 PHE A CA 1
ATOM 2115 C C . PHE A 1 286 ? 5.660 -13.742 -39.465 1.00 44.56 286 PHE A C 1
ATOM 2117 O O . PHE A 1 286 ? 5.105 -12.752 -38.992 1.00 44.56 286 PHE A O 1
ATOM 2124 N N . TRP A 1 287 ? 6.952 -13.989 -39.229 1.00 43.16 287 TRP A N 1
ATOM 2125 C CA . TRP A 1 287 ? 7.814 -13.224 -38.324 1.00 43.16 287 TRP A CA 1
ATOM 2126 C C . TRP A 1 287 ? 8.362 -11.915 -38.912 1.00 43.16 287 TRP A C 1
ATOM 2128 O O . TRP A 1 287 ? 8.707 -11.030 -38.138 1.00 43.16 287 TRP A O 1
ATOM 2138 N N . ALA A 1 288 ? 8.454 -11.760 -40.236 1.00 44.00 288 ALA A N 1
ATOM 2139 C CA . ALA A 1 288 ? 9.041 -10.578 -40.883 1.00 44.00 288 ALA A CA 1
ATOM 2140 C C . ALA A 1 288 ? 8.011 -9.611 -41.478 1.00 44.00 288 ALA A C 1
ATOM 2142 O O . ALA A 1 288 ? 8.369 -8.477 -41.775 1.00 44.00 288 ALA A O 1
ATOM 2143 N N . ILE A 1 289 ? 6.752 -10.026 -41.663 1.00 50.47 289 ILE A N 1
ATOM 2144 C CA . ILE A 1 289 ? 5.705 -9.165 -42.241 1.00 50.47 289 ILE A CA 1
ATOM 2145 C C . ILE A 1 289 ? 4.573 -8.943 -41.237 1.00 50.47 289 ILE A C 1
ATOM 2147 O O . ILE A 1 289 ? 4.252 -7.800 -40.912 1.00 50.47 289 ILE A O 1
ATOM 2151 N N . ILE A 1 290 ? 4.009 -10.021 -40.684 1.00 51.00 290 ILE A N 1
ATOM 2152 C CA . ILE A 1 290 ? 2.865 -9.921 -39.768 1.00 51.00 290 ILE A CA 1
ATOM 2153 C C . ILE A 1 290 ? 3.307 -9.420 -38.393 1.00 51.00 290 ILE A C 1
ATOM 2155 O O . ILE A 1 290 ? 2.728 -8.467 -37.877 1.00 51.00 290 ILE A O 1
ATOM 2159 N N . ILE A 1 291 ? 4.373 -9.990 -37.826 1.00 49.22 291 ILE A N 1
ATOM 2160 C CA . ILE A 1 291 ? 4.885 -9.565 -36.518 1.00 49.22 291 ILE A CA 1
ATOM 2161 C C . ILE A 1 291 ? 5.320 -8.088 -36.528 1.00 49.22 291 ILE A C 1
ATOM 2163 O O . ILE A 1 291 ? 4.855 -7.377 -35.648 1.00 49.22 291 ILE A O 1
ATOM 2167 N N . PRO A 1 292 ? 6.085 -7.550 -37.504 1.00 47.59 292 PRO A N 1
ATOM 2168 C CA . PRO A 1 292 ? 6.419 -6.124 -37.534 1.00 47.59 292 PRO A CA 1
ATOM 2169 C C . PRO A 1 292 ? 5.207 -5.218 -37.743 1.00 47.59 292 PRO A C 1
ATOM 2171 O O . PRO A 1 292 ? 5.188 -4.131 -37.181 1.00 47.59 292 PRO A O 1
ATOM 2174 N N . SER A 1 293 ? 4.176 -5.657 -38.475 1.00 47.25 293 SER A N 1
ATOM 2175 C CA . SER A 1 293 ? 2.921 -4.904 -38.604 1.00 47.25 293 SER A CA 1
ATOM 2176 C C . SER A 1 293 ? 2.129 -4.877 -37.293 1.00 47.25 293 SER A C 1
ATOM 2178 O O . SER A 1 293 ? 1.673 -3.811 -36.895 1.00 47.25 293 SER A O 1
ATOM 2180 N N . ILE A 1 294 ? 1.996 -6.012 -36.593 1.00 49.22 294 ILE A N 1
ATOM 2181 C CA . ILE A 1 294 ? 1.348 -6.097 -35.271 1.00 49.22 294 ILE A CA 1
ATOM 2182 C C . ILE A 1 294 ? 2.145 -5.291 -34.243 1.00 49.22 294 ILE A C 1
ATOM 2184 O O . ILE A 1 294 ? 1.579 -4.508 -33.491 1.00 49.22 294 ILE A O 1
ATOM 2188 N N . ILE A 1 295 ? 3.469 -5.436 -34.244 1.00 48.59 295 ILE A N 1
ATOM 2189 C CA . ILE A 1 295 ? 4.393 -4.730 -33.361 1.00 48.59 295 ILE A CA 1
ATOM 2190 C C . ILE A 1 295 ? 4.322 -3.214 -33.615 1.00 48.59 295 ILE A C 1
ATOM 2192 O O . ILE A 1 295 ? 4.057 -2.462 -32.682 1.00 48.59 295 ILE A O 1
ATOM 2196 N N . SER A 1 296 ? 4.444 -2.765 -34.871 1.00 50.50 296 SER A N 1
ATOM 2197 C CA . SER A 1 296 ? 4.357 -1.346 -35.251 1.00 50.50 296 SER A CA 1
ATOM 2198 C C . SER A 1 296 ? 3.002 -0.715 -34.925 1.00 50.50 296 SER A C 1
ATOM 2200 O O . SER A 1 296 ? 2.914 0.503 -34.795 1.00 50.50 296 SER A O 1
ATOM 2202 N N . GLN A 1 297 ? 1.947 -1.521 -34.807 1.00 52.03 297 GLN A N 1
ATOM 2203 C CA . GLN A 1 297 ? 0.591 -1.057 -34.542 1.00 52.03 297 GLN A CA 1
ATOM 2204 C C . GLN A 1 297 ? 0.184 -1.145 -33.062 1.00 52.03 297 GLN A C 1
ATOM 2206 O O . GLN A 1 297 ? -0.541 -0.268 -32.594 1.00 52.03 297 GLN A O 1
ATOM 2211 N N . CYS A 1 298 ? 0.719 -2.105 -32.298 1.00 47.72 298 CYS A N 1
ATOM 2212 C CA . CYS A 1 298 ? 0.746 -2.054 -30.832 1.00 47.72 298 CYS A CA 1
ATOM 2213 C C . CYS A 1 298 ? 1.535 -0.829 -30.336 1.00 47.72 298 CYS A C 1
ATOM 2215 O O . CYS A 1 298 ? 1.204 -0.266 -29.306 1.00 47.72 298 CYS A O 1
ATOM 2217 N N . TYR A 1 299 ? 2.525 -0.337 -31.087 1.00 55.91 299 TYR A N 1
ATOM 2218 C CA . TYR A 1 299 ? 3.233 0.899 -30.722 1.00 55.91 299 TYR A CA 1
ATOM 2219 C C . TYR A 1 299 ? 2.374 2.160 -30.827 1.00 55.91 299 TYR A C 1
ATOM 2221 O O . TYR A 1 299 ? 2.574 3.104 -30.066 1.00 55.91 299 TYR A O 1
ATOM 2229 N N . ARG A 1 300 ? 1.364 2.163 -31.705 1.00 57.78 300 ARG A N 1
ATOM 2230 C CA . ARG A 1 300 ? 0.440 3.296 -31.834 1.00 57.78 300 ARG A CA 1
ATOM 2231 C C . ARG A 1 300 ? -0.484 3.440 -30.623 1.00 57.78 300 ARG A C 1
ATOM 2233 O O . ARG A 1 300 ? -0.822 4.562 -30.264 1.00 57.78 300 ARG A O 1
ATOM 2240 N N . THR A 1 301 ? -0.860 2.330 -29.971 1.00 59.09 301 THR A N 1
ATOM 2241 C CA . THR A 1 301 ? -1.703 2.375 -28.760 1.00 59.09 301 THR A CA 1
ATOM 2242 C C . THR A 1 301 ? -0.985 3.079 -27.613 1.00 59.09 301 THR A C 1
ATOM 2244 O O . THR A 1 301 ? -1.604 3.835 -26.871 1.00 59.09 301 THR A O 1
ATOM 2247 N N . ASP A 1 302 ? 0.322 2.855 -27.483 1.00 65.12 302 ASP A N 1
ATOM 2248 C CA . ASP A 1 302 ? 1.107 3.399 -26.378 1.00 65.12 302 ASP A CA 1
ATOM 2249 C C . ASP A 1 302 ? 1.409 4.891 -26.574 1.00 65.12 302 ASP A C 1
ATOM 2251 O O . ASP A 1 302 ? 1.421 5.651 -25.605 1.00 65.12 302 ASP A O 1
ATOM 2255 N N . GLU A 1 303 ? 1.593 5.336 -27.823 1.00 65.75 303 GLU A N 1
ATOM 2256 C CA . GLU A 1 303 ? 1.724 6.759 -28.151 1.00 65.75 303 GLU A CA 1
ATOM 2257 C C . GLU A 1 303 ? 0.419 7.529 -27.955 1.00 65.75 303 GLU A C 1
ATOM 2259 O O . GLU A 1 303 ? 0.457 8.621 -27.396 1.00 65.75 303 GLU A O 1
ATOM 2264 N N . GLU A 1 304 ? -0.734 6.978 -28.350 1.00 70.12 304 GLU A N 1
ATOM 2265 C CA . GLU A 1 304 ? -2.034 7.611 -28.090 1.00 70.12 304 GLU A CA 1
ATOM 2266 C C . GLU A 1 304 ? -2.336 7.666 -26.589 1.00 70.12 304 GLU A C 1
ATOM 2268 O O . GLU A 1 304 ? -2.796 8.695 -26.091 1.00 70.12 304 GLU A O 1
ATOM 2273 N N . LEU A 1 305 ? -2.005 6.605 -25.843 1.00 71.56 305 LEU A N 1
ATOM 2274 C CA . LEU A 1 305 ? -2.134 6.590 -24.388 1.00 71.56 305 LEU A CA 1
ATOM 2275 C C . LEU A 1 305 ? -1.193 7.613 -23.735 1.00 71.56 305 LEU A C 1
ATOM 2277 O O . LEU A 1 305 ? -1.606 8.326 -22.825 1.00 71.56 305 LEU A O 1
ATOM 2281 N N . LYS A 1 306 ? 0.045 7.750 -24.222 1.00 74.31 306 LYS A N 1
ATOM 2282 C CA . LYS A 1 306 ? 0.988 8.775 -23.758 1.00 74.31 306 LYS A CA 1
ATOM 2283 C C . LYS A 1 306 ? 0.556 10.196 -24.147 1.00 74.31 306 LYS A C 1
ATOM 2285 O O . LYS A 1 306 ? 0.682 11.122 -23.352 1.00 74.31 306 LYS A O 1
ATOM 2290 N N . ALA A 1 307 ? 0.028 10.395 -25.349 1.00 76.50 307 ALA A N 1
ATOM 2291 C CA . ALA A 1 307 ? -0.520 11.679 -25.775 1.00 76.50 307 ALA A CA 1
ATOM 2292 C C . ALA A 1 307 ? -1.721 12.060 -24.900 1.00 76.50 307 ALA A C 1
ATOM 2294 O O . ALA A 1 307 ? -1.825 13.202 -24.451 1.00 76.50 307 ALA A O 1
ATOM 2295 N N . ALA A 1 308 ? -2.562 11.080 -24.561 1.00 77.81 308 ALA A N 1
ATOM 2296 C CA . ALA A 1 308 ? -3.661 11.245 -23.624 1.00 77.81 308 ALA A CA 1
ATOM 2297 C C . ALA A 1 308 ? -3.187 11.528 -22.189 1.00 77.81 308 ALA A C 1
ATOM 2299 O O . ALA A 1 308 ? -3.950 12.107 -21.428 1.00 77.81 308 ALA A O 1
ATOM 2300 N N . THR A 1 309 ? -1.955 11.185 -21.791 1.00 74.06 309 THR A N 1
ATOM 2301 C CA . THR A 1 309 ? -1.387 11.578 -20.486 1.00 74.06 309 THR A CA 1
ATOM 2302 C C . THR A 1 309 ? -0.638 12.916 -20.508 1.00 74.06 309 THR A C 1
ATOM 2304 O O . THR A 1 309 ? -0.114 13.328 -19.473 1.00 74.06 309 THR A O 1
ATOM 2307 N N . SER A 1 310 ? -0.584 13.626 -21.639 1.00 71.88 310 SER A N 1
ATOM 2308 C CA . SER A 1 310 ? 0.060 14.945 -21.719 1.00 71.88 310 SER A CA 1
ATOM 2309 C C . SER A 1 310 ? -0.775 16.057 -21.060 1.00 71.88 310 SER A C 1
ATOM 2311 O O . SER A 1 310 ? -1.979 15.924 -20.854 1.00 71.88 310 SER A O 1
ATOM 2313 N N . THR A 1 311 ? -0.122 17.165 -20.702 1.00 61.69 311 THR A N 1
ATOM 2314 C CA . THR A 1 311 ? -0.704 18.315 -19.981 1.00 61.69 311 THR A CA 1
ATOM 2315 C C . THR A 1 311 ? -1.369 19.350 -20.906 1.00 61.69 311 THR A C 1
ATOM 2317 O O . THR A 1 311 ? -1.429 20.525 -20.557 1.00 61.69 311 THR A O 1
ATOM 2320 N N . GLY A 1 312 ? -1.800 18.955 -22.110 1.00 57.81 312 GLY A N 1
ATOM 2321 C CA . GLY A 1 312 ? -2.440 19.863 -23.073 1.00 57.81 312 GLY A CA 1
ATOM 2322 C C . GLY A 1 312 ? -3.847 20.313 -22.651 1.00 57.81 312 GLY A C 1
ATOM 2323 O O . GLY A 1 312 ? -4.469 19.704 -21.785 1.00 57.81 312 GLY A O 1
ATOM 2324 N N . GLU A 1 313 ? -4.365 21.364 -23.297 1.00 47.69 313 GLU A N 1
ATOM 2325 C CA . GLU A 1 313 ? -5.639 22.044 -22.971 1.00 47.69 313 GLU A CA 1
ATOM 2326 C C . GLU A 1 313 ? -6.896 21.150 -23.034 1.00 47.69 313 GLU A C 1
ATOM 2328 O O . GLU A 1 313 ? -7.929 21.489 -22.460 1.00 47.69 313 GLU A O 1
ATOM 2333 N N . ASN A 1 314 ? -6.813 19.975 -23.665 1.00 57.44 314 ASN A N 1
ATOM 2334 C CA . ASN A 1 314 ? -7.826 18.929 -23.544 1.00 57.44 314 ASN A CA 1
ATOM 2335 C C . ASN A 1 314 ? -7.445 18.026 -22.369 1.00 57.44 314 ASN A C 1
ATOM 2337 O O . ASN A 1 314 ? -6.493 17.263 -22.508 1.00 57.44 314 ASN A O 1
ATOM 2341 N N . LEU A 1 315 ? -8.170 18.123 -21.246 1.00 63.81 315 LEU A N 1
ATOM 2342 C CA . LEU A 1 315 ? -7.942 17.398 -19.983 1.00 63.81 315 LEU A CA 1
ATOM 2343 C C . LEU A 1 315 ? -7.470 15.951 -20.215 1.00 63.81 315 LEU A C 1
ATOM 2345 O O . LEU A 1 315 ? -8.277 15.033 -20.373 1.00 63.81 315 LEU A O 1
ATOM 2349 N N . GLY A 1 316 ? -6.151 15.750 -20.246 1.00 88.44 316 GLY A N 1
ATOM 2350 C CA . GLY A 1 316 ? -5.562 14.427 -20.394 1.00 88.44 316 GLY A CA 1
ATOM 2351 C C . GLY A 1 316 ? -5.943 13.521 -19.220 1.00 88.44 316 GLY A C 1
ATOM 2352 O O . GLY A 1 316 ? -6.420 13.981 -18.183 1.00 88.44 316 GLY A O 1
ATOM 2353 N N . LEU A 1 317 ? -5.674 12.222 -19.333 1.00 90.69 317 LEU A N 1
ATOM 2354 C CA . LEU A 1 317 ? -5.927 11.224 -18.291 1.00 90.69 317 LEU A CA 1
ATOM 2355 C C . LEU A 1 317 ? -5.370 11.638 -16.923 1.00 90.69 317 LEU A C 1
ATOM 2357 O O . LEU A 1 317 ? -5.987 11.332 -15.913 1.00 90.69 317 LEU A O 1
ATOM 2361 N N . ARG A 1 318 ? -4.251 12.374 -16.866 1.00 90.88 318 ARG A N 1
ATOM 2362 C CA . ARG A 1 318 ? -3.721 12.923 -15.603 1.00 90.88 318 ARG A CA 1
ATOM 2363 C C . ARG A 1 318 ? -4.646 13.968 -14.983 1.00 90.88 318 ARG A C 1
ATOM 2365 O O . ARG A 1 318 ? -4.923 13.888 -13.794 1.00 90.88 318 ARG A O 1
ATOM 2372 N N . ALA A 1 319 ? -5.153 14.907 -15.779 1.00 90.69 319 ALA A N 1
ATOM 2373 C CA . ALA A 1 319 ? -6.080 15.928 -15.302 1.00 90.69 319 ALA A CA 1
ATOM 2374 C C . ALA A 1 319 ? -7.421 15.310 -14.878 1.00 90.69 319 ALA A C 1
ATOM 2376 O O . ALA A 1 319 ? -7.977 15.689 -13.851 1.00 90.69 319 ALA A O 1
ATOM 2377 N N . LEU A 1 320 ? -7.905 14.308 -15.618 1.00 93.12 320 LEU A N 1
ATOM 2378 C CA . LEU A 1 320 ? -9.105 13.554 -15.246 1.00 93.12 320 LEU A CA 1
ATOM 2379 C C . LEU A 1 320 ? -8.891 12.701 -13.987 1.00 93.12 320 LEU A C 1
ATOM 2381 O O . LEU A 1 320 ? -9.785 12.635 -13.151 1.00 93.12 320 LEU A O 1
ATOM 2385 N N . ALA A 1 321 ? -7.717 12.084 -13.813 1.00 92.94 321 ALA A N 1
ATOM 2386 C CA . ALA A 1 321 ? -7.373 11.361 -12.587 1.00 92.94 321 ALA A CA 1
ATOM 2387 C C . ALA A 1 321 ? -7.280 12.307 -11.386 1.00 92.94 321 ALA A C 1
ATOM 2389 O O . ALA A 1 321 ? -7.757 11.963 -10.310 1.00 92.94 321 ALA A O 1
ATOM 2390 N N . LEU A 1 322 ? -6.725 13.509 -11.572 1.00 91.94 322 LEU A N 1
ATOM 2391 C CA . LEU A 1 322 ? -6.709 14.545 -10.543 1.00 91.94 322 LEU A CA 1
ATOM 2392 C C . LEU A 1 322 ? -8.130 14.993 -10.187 1.00 91.94 322 LEU A C 1
ATOM 2394 O O . LEU A 1 322 ? -8.458 15.055 -9.010 1.00 91.94 322 LEU A O 1
ATOM 2398 N N . ALA A 1 323 ? -8.990 15.242 -11.179 1.00 93.94 323 ALA A N 1
ATOM 2399 C CA . ALA A 1 323 ? -10.393 15.575 -10.938 1.00 93.94 323 ALA A CA 1
ATOM 2400 C C . ALA A 1 323 ? -11.113 14.456 -10.168 1.00 93.94 323 ALA A C 1
ATOM 2402 O O . ALA A 1 323 ? -11.797 14.734 -9.185 1.00 93.94 323 ALA A O 1
ATOM 2403 N N . LEU A 1 324 ? -10.902 13.194 -10.561 1.00 96.12 324 LEU A N 1
ATOM 2404 C CA . LEU A 1 324 ? -11.416 12.023 -9.850 1.00 96.12 324 LEU A CA 1
ATOM 2405 C C . LEU A 1 324 ? -10.905 11.970 -8.402 1.00 96.12 324 LEU A C 1
ATOM 2407 O O . LEU A 1 324 ? -11.704 11.780 -7.490 1.00 96.12 324 LEU A O 1
ATOM 2411 N N . HIS A 1 325 ? -9.607 12.189 -8.174 1.00 95.31 325 HIS A N 1
ATOM 2412 C CA . HIS A 1 325 ? -9.025 12.238 -6.832 1.00 95.31 325 HIS A CA 1
ATOM 2413 C C . HIS A 1 325 ? -9.640 13.357 -5.987 1.00 95.31 325 HIS A C 1
ATOM 2415 O O . HIS A 1 325 ? -10.024 13.127 -4.844 1.00 95.31 325 HIS A O 1
ATOM 2421 N N . THR A 1 326 ? -9.757 14.565 -6.543 1.00 95.19 326 THR A N 1
ATOM 2422 C CA . THR A 1 326 ? -10.356 15.717 -5.863 1.00 95.19 326 THR A CA 1
ATOM 2423 C C . THR A 1 326 ? -11.785 15.408 -5.435 1.00 95.19 326 THR A C 1
ATOM 2425 O O . THR A 1 326 ? -12.099 15.575 -4.260 1.00 95.19 326 THR A O 1
ATOM 2428 N N . GLN A 1 327 ? -12.624 14.893 -6.339 1.00 97.38 327 GLN A N 1
ATOM 2429 C CA . GLN A 1 327 ? -14.008 14.544 -6.005 1.00 97.38 327 GLN A CA 1
ATOM 2430 C C . GLN A 1 327 ? -14.087 13.382 -5.003 1.00 97.38 327 GLN A C 1
ATOM 2432 O O . GLN A 1 327 ? -14.893 13.425 -4.075 1.00 97.38 327 GLN A O 1
ATOM 2437 N N . ALA A 1 328 ? -13.207 12.381 -5.116 1.00 97.00 328 ALA A N 1
ATOM 2438 C CA . ALA A 1 328 ? -13.140 11.282 -4.153 1.00 97.00 328 ALA A CA 1
ATOM 2439 C C . ALA A 1 328 ? -12.762 11.798 -2.758 1.00 97.00 328 ALA A C 1
ATOM 2441 O O . ALA A 1 328 ? -13.353 11.388 -1.761 1.00 97.00 328 ALA A O 1
ATOM 2442 N N . ASN A 1 329 ? -11.822 12.743 -2.683 1.00 96.25 329 ASN A N 1
ATOM 2443 C CA . ASN A 1 329 ? -11.394 13.349 -1.430 1.00 96.25 329 ASN A CA 1
ATOM 2444 C C . ASN A 1 329 ? -12.473 14.265 -0.839 1.00 96.25 329 ASN A C 1
ATOM 2446 O O . ASN A 1 329 ? -12.654 14.296 0.375 1.00 96.25 329 ASN A O 1
ATOM 2450 N N . GLU A 1 330 ? -13.226 14.989 -1.669 1.00 96.25 330 GLU A N 1
ATOM 2451 C CA . GLU A 1 330 ? -14.378 15.763 -1.205 1.00 96.25 330 GLU A CA 1
ATOM 2452 C C . GLU A 1 330 ? -15.467 14.875 -0.599 1.00 96.25 330 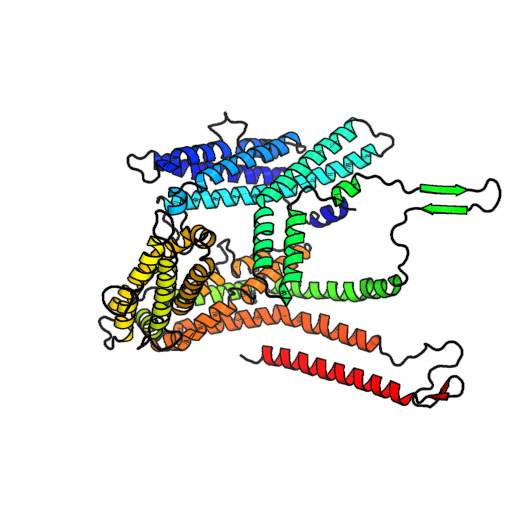GLU A C 1
ATOM 2454 O O . GLU A 1 330 ? -15.966 15.196 0.482 1.00 96.25 330 GLU A O 1
ATOM 2459 N N . LEU A 1 331 ? -15.808 13.760 -1.255 1.00 97.25 331 LEU A N 1
ATOM 2460 C CA . LEU A 1 331 ? -16.745 12.786 -0.700 1.00 97.25 331 LEU A CA 1
ATOM 2461 C C . LEU A 1 331 ? -16.196 12.181 0.600 1.00 97.25 331 LEU A C 1
ATOM 2463 O O . LEU A 1 331 ? -16.906 12.171 1.600 1.00 97.25 331 LEU A O 1
ATOM 2467 N N . ASN A 1 332 ? -14.924 11.767 0.622 1.00 97.38 332 ASN A N 1
ATOM 2468 C CA . ASN A 1 332 ? -14.273 11.218 1.814 1.00 97.38 332 ASN A CA 1
ATOM 2469 C C . ASN A 1 332 ? -14.314 12.200 2.997 1.00 97.38 332 ASN A C 1
ATOM 2471 O O . ASN A 1 332 ? -14.754 11.848 4.087 1.00 97.38 332 ASN A O 1
ATOM 2475 N N . ARG A 1 333 ? -13.946 13.472 2.790 1.00 94.69 333 ARG A N 1
ATOM 2476 C CA . ARG A 1 333 ? -14.014 14.507 3.841 1.00 94.69 333 ARG A CA 1
ATOM 2477 C C . ARG A 1 333 ? -15.439 14.753 4.331 1.00 94.69 333 ARG A C 1
ATOM 2479 O O . ARG A 1 333 ? -15.617 15.104 5.495 1.00 94.69 333 ARG A O 1
ATOM 2486 N N . ALA A 1 334 ? -16.438 14.576 3.466 1.00 96.06 334 ALA A N 1
ATOM 2487 C CA . ALA A 1 334 ? -17.842 14.704 3.836 1.00 96.06 334 ALA A CA 1
ATOM 2488 C C . ALA A 1 334 ? -18.350 13.544 4.711 1.00 96.06 334 ALA A C 1
ATOM 2490 O O . ALA A 1 334 ? -19.397 13.713 5.328 1.00 96.06 334 ALA A O 1
ATOM 2491 N N . VAL A 1 335 ? -17.634 12.411 4.793 1.00 96.75 335 VAL A N 1
ATOM 2492 C CA . VAL A 1 335 ? -18.052 11.219 5.559 1.00 96.75 335 VAL A CA 1
ATOM 2493 C C . VAL A 1 335 ? -17.075 10.781 6.662 1.00 96.75 335 VAL A C 1
ATOM 2495 O O . VAL A 1 335 ? -17.495 10.093 7.587 1.00 96.75 335 VAL A O 1
ATOM 2498 N N . ASP A 1 336 ? -15.803 11.196 6.630 1.00 94.06 336 ASP A N 1
ATOM 2499 C CA . ASP A 1 336 ? -14.758 10.741 7.571 1.00 94.06 336 ASP A CA 1
ATOM 2500 C C . ASP A 1 336 ? -14.948 11.265 9.008 1.00 94.06 336 ASP A C 1
ATOM 2502 O O . ASP A 1 336 ? -14.457 10.675 9.970 1.00 94.06 336 ASP A O 1
ATOM 2506 N N . ASN A 1 337 ? -15.702 12.348 9.216 1.00 93.44 337 ASN A N 1
ATOM 2507 C CA . ASN A 1 337 ? -15.900 12.922 10.552 1.00 93.44 337 ASN A CA 1
ATOM 2508 C C . ASN A 1 337 ? -17.354 12.842 11.054 1.00 93.44 337 ASN A C 1
ATOM 2510 O O . ASN A 1 337 ? -17.981 13.876 11.310 1.00 93.44 337 ASN A O 1
ATOM 2514 N N . PRO A 1 338 ? -17.899 11.628 11.254 1.00 93.25 338 PRO A N 1
ATOM 2515 C CA . PRO A 1 338 ? -19.283 11.442 11.674 1.00 93.25 338 PRO A CA 1
ATOM 2516 C C . PRO A 1 338 ? -19.558 11.950 13.098 1.00 93.25 338 PRO A C 1
ATOM 2518 O O . PRO A 1 338 ? -20.703 12.203 13.443 1.00 93.25 338 PRO A O 1
ATOM 2521 N N . GLY A 1 339 ? -18.518 12.176 13.910 1.00 92.25 339 GLY A N 1
ATOM 2522 C CA . GLY A 1 339 ? -18.638 12.730 15.262 1.00 92.25 339 GLY A CA 1
ATOM 2523 C C . GLY A 1 339 ? -19.021 14.213 15.330 1.00 92.25 339 GLY A C 1
ATOM 2524 O O . GLY A 1 339 ? -19.308 14.715 16.410 1.00 92.25 339 GLY A O 1
ATOM 2525 N N . SER A 1 340 ? -18.992 14.933 14.204 1.00 93.38 340 SER A N 1
ATOM 2526 C CA . SER A 1 340 ? -19.245 16.385 14.169 1.00 93.38 340 SER A CA 1
ATOM 2527 C C . SER A 1 340 ? -20.004 16.863 12.928 1.00 93.38 340 SER A C 1
ATOM 2529 O O . SER A 1 340 ? -20.164 18.065 12.730 1.00 93.38 340 SER A O 1
ATOM 2531 N N . ASN A 1 341 ? -20.457 15.939 12.079 1.00 96.06 341 ASN A N 1
ATOM 2532 C CA . ASN A 1 341 ? -21.163 16.242 10.842 1.00 96.06 341 ASN A CA 1
ATOM 2533 C C . ASN A 1 341 ? -22.391 15.331 10.714 1.00 96.06 341 ASN A C 1
ATOM 2535 O O . ASN A 1 341 ? -22.250 14.112 10.605 1.00 96.06 341 ASN A O 1
ATOM 2539 N N . ASP A 1 342 ? -23.583 15.929 10.703 1.00 96.69 342 ASP A N 1
ATOM 2540 C CA . ASP A 1 342 ? -24.859 15.202 10.675 1.00 96.69 342 ASP A CA 1
ATOM 2541 C C . ASP A 1 342 ? -25.024 14.349 9.410 1.00 96.69 342 ASP A C 1
ATOM 2543 O O . ASP A 1 342 ? -25.523 13.224 9.472 1.00 96.69 342 ASP A O 1
ATOM 2547 N N . ASN A 1 343 ? -24.555 14.837 8.259 1.00 96.81 343 ASN A N 1
ATOM 2548 C CA . ASN A 1 343 ? -24.613 14.091 7.003 1.00 96.81 343 ASN A CA 1
ATOM 2549 C C . ASN A 1 343 ? -23.714 12.851 7.064 1.00 96.81 343 ASN A C 1
ATOM 2551 O O . ASN A 1 343 ? -24.151 11.752 6.726 1.00 96.81 343 ASN A O 1
ATOM 2555 N N . ALA A 1 344 ? -22.481 13.007 7.556 1.00 96.94 344 ALA A N 1
ATOM 2556 C CA . ALA A 1 344 ? -21.555 11.894 7.767 1.00 96.94 344 ALA A CA 1
ATOM 2557 C C . ALA A 1 344 ? -22.132 10.852 8.741 1.00 96.94 344 ALA A C 1
ATOM 2559 O O . ALA A 1 344 ? -22.053 9.647 8.494 1.00 96.94 344 ALA A O 1
ATOM 2560 N N . ALA A 1 345 ? -22.753 11.312 9.830 1.00 97.75 345 ALA A N 1
ATOM 2561 C CA . ALA A 1 345 ? -23.378 10.447 10.821 1.00 97.75 345 ALA A CA 1
ATOM 2562 C C . ALA A 1 345 ? -24.569 9.662 10.238 1.00 97.75 345 ALA A C 1
ATOM 2564 O O . ALA A 1 345 ? -24.693 8.462 10.484 1.00 97.75 345 ALA A O 1
ATOM 2565 N N . ASN A 1 346 ? -25.391 10.298 9.396 1.00 97.44 346 ASN A N 1
ATOM 2566 C CA . ASN A 1 346 ? -26.484 9.639 8.674 1.00 97.44 346 ASN A CA 1
ATOM 2567 C C . ASN A 1 346 ? -25.984 8.592 7.668 1.00 97.44 346 ASN A C 1
ATOM 2569 O O . ASN A 1 346 ? -26.533 7.488 7.611 1.00 97.44 346 ASN A O 1
ATOM 2573 N N . VAL A 1 347 ? -24.913 8.889 6.921 1.00 97.81 347 VAL A N 1
ATOM 2574 C CA . VAL A 1 347 ? -24.260 7.901 6.042 1.00 97.81 347 VAL A CA 1
ATOM 2575 C C . VAL A 1 347 ? -23.803 6.692 6.860 1.00 97.81 347 VAL A C 1
ATOM 2577 O O . VAL A 1 347 ? -24.116 5.555 6.502 1.00 97.81 347 VAL A O 1
ATOM 2580 N N . LEU A 1 348 ? -23.108 6.916 7.983 1.00 98.12 348 LEU A N 1
ATOM 2581 C CA . LEU A 1 348 ? -22.608 5.829 8.825 1.00 98.12 348 LEU A CA 1
ATOM 2582 C C . LEU A 1 348 ? -23.744 5.014 9.462 1.00 98.12 348 LEU A C 1
ATOM 2584 O O . LEU A 1 348 ? -23.661 3.788 9.496 1.00 98.12 348 LEU A O 1
ATOM 2588 N N . LYS A 1 349 ? -24.832 5.657 9.898 1.00 97.94 349 LYS A N 1
ATOM 2589 C CA . LYS A 1 349 ? -26.041 4.977 10.389 1.00 97.94 349 LYS A CA 1
ATOM 2590 C C . LYS A 1 349 ? -26.657 4.069 9.324 1.00 97.94 349 LYS A C 1
ATOM 2592 O O . LYS A 1 349 ? -26.987 2.919 9.609 1.00 97.94 349 LYS A O 1
ATOM 2597 N N . HIS A 1 350 ? -26.757 4.537 8.080 1.00 97.62 350 HIS A N 1
ATOM 2598 C CA . HIS A 1 350 ? -27.284 3.721 6.981 1.00 97.62 350 HIS A CA 1
ATOM 2599 C C . HIS A 1 350 ? -26.361 2.548 6.612 1.00 97.62 350 HIS A C 1
ATOM 2601 O O . HIS A 1 350 ? -26.838 1.459 6.271 1.00 97.62 350 HIS A O 1
ATOM 2607 N N . LYS A 1 351 ? -25.038 2.743 6.703 1.00 97.69 351 LYS A N 1
ATOM 2608 C CA . LYS A 1 351 ? -24.033 1.671 6.571 1.00 97.69 351 LYS A CA 1
ATOM 2609 C C . LYS A 1 351 ? -24.130 0.656 7.720 1.00 97.69 351 LYS A C 1
ATOM 2611 O O . LYS A 1 351 ? -23.964 -0.542 7.487 1.00 97.69 351 LYS A O 1
ATOM 2616 N N . ALA A 1 352 ? -24.437 1.113 8.938 1.00 97.88 352 ALA A N 1
ATOM 2617 C CA . ALA A 1 352 ? -24.598 0.259 10.114 1.00 97.88 352 ALA A CA 1
ATOM 2618 C C . ALA A 1 352 ? -25.758 -0.734 9.965 1.00 97.88 352 ALA A C 1
ATOM 2620 O O . ALA A 1 352 ? -25.570 -1.920 10.232 1.00 97.88 352 ALA A O 1
ATOM 2621 N N . GLY A 1 353 ? -26.904 -0.264 9.461 1.00 97.25 353 GLY A N 1
ATOM 2622 C CA . GLY A 1 353 ? -28.104 -1.078 9.263 1.00 97.25 353 GLY A CA 1
ATOM 2623 C C . GLY A 1 353 ? -28.953 -1.248 10.530 1.00 97.25 353 GLY A C 1
ATOM 2624 O O . GLY A 1 353 ? -28.502 -1.027 11.655 1.00 97.25 353 GLY A O 1
ATOM 2625 N N . THR A 1 354 ? -30.215 -1.635 10.339 1.00 95.94 354 THR A N 1
ATOM 2626 C CA . THR A 1 354 ? -31.221 -1.784 11.409 1.00 95.94 354 THR A CA 1
ATOM 2627 C C . THR A 1 354 ? -31.182 -3.139 12.113 1.00 95.94 354 THR A C 1
ATOM 2629 O O . THR A 1 354 ? -31.748 -3.286 13.195 1.00 95.94 354 THR A O 1
ATOM 2632 N N . ASP A 1 355 ? -30.464 -4.112 11.559 1.00 94.88 355 ASP A N 1
ATOM 2633 C CA . ASP A 1 355 ? -30.271 -5.446 12.125 1.00 94.88 355 ASP A CA 1
ATOM 2634 C C . ASP A 1 355 ? -28.869 -5.985 11.807 1.00 94.88 355 ASP A C 1
ATOM 2636 O O . ASP A 1 355 ? -28.114 -5.403 11.024 1.00 94.88 355 ASP A O 1
ATOM 2640 N N . ASP A 1 356 ? -28.517 -7.092 12.454 1.00 93.81 356 ASP A N 1
ATOM 2641 C CA . ASP A 1 356 ? -27.285 -7.845 12.236 1.00 93.81 356 ASP A CA 1
ATOM 2642 C C . ASP A 1 356 ? -27.473 -9.036 11.286 1.00 93.81 356 ASP A C 1
ATOM 2644 O O . ASP A 1 356 ? -26.574 -9.860 11.166 1.00 93.81 356 ASP A O 1
ATOM 2648 N N . GLN A 1 357 ? -28.616 -9.137 10.601 1.00 94.44 357 GLN A N 1
ATOM 2649 C CA . GLN A 1 357 ? -28.937 -10.244 9.692 1.00 94.44 357 GLN A CA 1
ATOM 2650 C C . GLN A 1 357 ? -28.759 -9.862 8.220 1.00 94.44 357 GLN A C 1
ATOM 2652 O O . GLN A 1 357 ? -28.594 -10.733 7.369 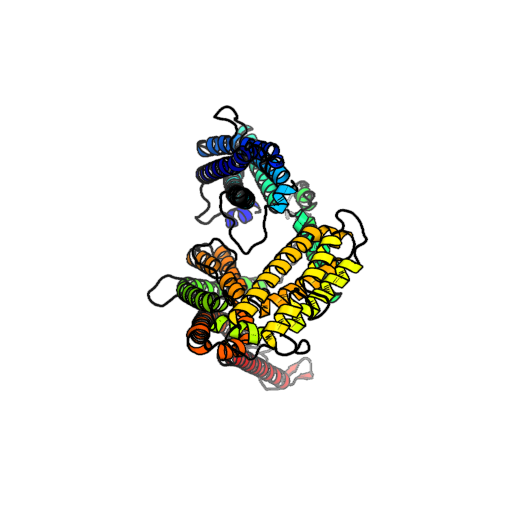1.00 94.44 357 GLN A O 1
ATOM 2657 N N . THR A 1 358 ? -28.778 -8.567 7.909 1.00 95.94 358 THR A N 1
ATOM 2658 C CA . THR A 1 358 ? -28.652 -8.064 6.545 1.00 95.94 358 THR A CA 1
ATOM 2659 C C . THR A 1 358 ? -27.202 -8.125 6.066 1.00 95.94 358 THR A C 1
ATOM 2661 O O . THR A 1 358 ? -26.324 -7.413 6.567 1.00 95.94 358 THR A O 1
ATOM 2664 N N . ASP A 1 359 ? -26.957 -8.942 5.043 1.00 96.50 359 ASP A N 1
ATOM 2665 C CA . ASP A 1 359 ? -25.650 -9.048 4.397 1.00 96.50 359 ASP A CA 1
ATOM 2666 C C . ASP A 1 359 ? -25.165 -7.694 3.851 1.00 96.50 359 ASP A C 1
ATOM 2668 O O . ASP A 1 359 ? -25.931 -6.872 3.343 1.00 96.50 359 ASP A O 1
ATOM 2672 N N . GLY A 1 360 ? -23.857 -7.451 3.967 1.00 94.50 360 GLY A N 1
ATOM 2673 C CA . GLY A 1 360 ? -23.220 -6.213 3.507 1.00 94.50 360 GLY A CA 1
ATOM 2674 C C . GLY A 1 360 ? -23.416 -4.996 4.421 1.00 94.50 360 GLY A C 1
ATOM 2675 O O . GLY A 1 360 ? -22.958 -3.909 4.076 1.00 94.50 360 GLY A O 1
ATOM 2676 N N . LYS A 1 361 ? -24.060 -5.145 5.586 1.00 97.69 361 LYS A N 1
ATOM 2677 C CA . LYS A 1 361 ? -24.143 -4.096 6.618 1.00 97.69 361 LYS A CA 1
ATOM 2678 C C . LYS A 1 361 ? -23.078 -4.273 7.694 1.00 97.69 361 LYS A C 1
ATOM 2680 O O . LYS A 1 361 ? -22.660 -5.393 7.996 1.00 97.69 361 LYS A O 1
ATOM 2685 N N . LEU A 1 362 ? -22.640 -3.165 8.301 1.00 98.12 362 LEU A N 1
ATOM 2686 C CA . LEU A 1 362 ? -21.515 -3.188 9.247 1.00 98.12 362 LEU A CA 1
ATOM 2687 C C . LEU A 1 362 ? -21.783 -4.075 10.467 1.00 98.12 362 LEU A C 1
ATOM 2689 O O . LEU A 1 362 ? -20.845 -4.686 10.968 1.00 98.12 362 LEU A O 1
ATOM 2693 N N . ARG A 1 363 ? -23.034 -4.190 10.933 1.00 98.00 363 ARG A N 1
ATOM 2694 C CA . ARG A 1 363 ? -23.387 -5.062 12.069 1.00 98.00 363 ARG A CA 1
ATOM 2695 C C . ARG A 1 363 ? -23.120 -6.540 11.765 1.00 98.00 363 ARG A C 1
ATOM 2697 O O . ARG A 1 363 ? -22.404 -7.190 12.527 1.00 98.00 363 ARG A O 1
ATOM 2704 N N . LYS A 1 364 ? -23.581 -7.033 10.608 1.00 97.88 364 LYS A N 1
ATOM 2705 C CA . LYS A 1 364 ? -23.313 -8.405 10.136 1.00 97.88 364 LYS A CA 1
ATOM 2706 C C . LYS A 1 364 ? -21.825 -8.650 9.867 1.00 97.88 364 LYS A C 1
ATOM 2708 O O . LYS A 1 364 ? -21.271 -9.699 10.203 1.00 97.88 364 LYS A O 1
ATOM 2713 N N . LEU A 1 365 ? -21.148 -7.670 9.270 1.00 97.75 365 LEU A N 1
ATOM 2714 C CA . LEU A 1 365 ? -19.714 -7.764 8.983 1.00 97.75 365 LEU A CA 1
ATOM 2715 C C . LEU A 1 365 ? -18.875 -7.775 10.270 1.00 97.75 365 LEU A C 1
ATOM 2717 O O . LEU A 1 365 ? -17.909 -8.530 10.360 1.00 97.75 365 LEU A O 1
ATOM 2721 N N . ALA A 1 366 ? -19.269 -7.012 11.293 1.00 97.94 366 ALA A N 1
ATOM 2722 C CA . ALA A 1 366 ? -18.633 -7.049 12.607 1.00 97.94 366 ALA A CA 1
ATOM 2723 C C . ALA A 1 366 ? -18.843 -8.400 13.312 1.00 97.94 366 ALA A C 1
ATOM 2725 O O . ALA A 1 366 ? -17.903 -8.925 13.899 1.00 97.94 366 ALA A O 1
ATOM 2726 N N . GLU A 1 367 ? -20.029 -9.011 13.218 1.00 98.00 367 GLU A N 1
ATOM 2727 C CA . GLU A 1 367 ? -20.252 -10.387 13.697 1.00 98.00 367 GLU A CA 1
ATOM 2728 C C . GLU A 1 367 ? -19.322 -11.393 12.991 1.00 98.00 367 GLU A C 1
ATOM 2730 O O . GLU A 1 367 ? -18.707 -12.250 13.634 1.00 98.00 367 GLU A O 1
ATOM 2735 N N . THR A 1 368 ? -19.166 -11.257 11.671 1.00 97.94 368 THR A N 1
ATOM 2736 C CA . THR A 1 368 ? -18.270 -12.108 10.870 1.00 97.94 368 THR A CA 1
ATOM 2737 C C . THR A 1 368 ? -16.812 -11.955 11.315 1.00 97.94 368 THR A C 1
ATOM 2739 O O . THR A 1 368 ? -16.111 -12.951 11.498 1.00 97.94 368 THR A O 1
ATOM 2742 N N . LEU A 1 369 ? -16.365 -10.716 11.547 1.00 98.31 369 LEU A N 1
ATOM 2743 C CA . LEU A 1 369 ? -15.025 -10.413 12.051 1.00 98.31 369 LEU A CA 1
ATOM 2744 C C . LEU A 1 369 ? -14.793 -10.974 13.458 1.00 98.31 369 LEU A C 1
ATOM 2746 O O . LEU A 1 369 ? -13.754 -11.591 13.692 1.00 98.31 369 LEU A O 1
ATOM 2750 N N . TYR A 1 370 ? -15.754 -10.802 14.374 1.00 98.50 370 TYR A N 1
ATOM 2751 C CA . TYR A 1 370 ? -15.699 -11.398 15.711 1.00 98.50 370 TYR A CA 1
ATOM 2752 C C . TYR A 1 370 ? -15.528 -12.915 15.618 1.00 98.50 370 TYR A C 1
ATOM 2754 O O . TYR A 1 370 ? -14.612 -13.476 16.212 1.00 98.50 370 TYR A O 1
ATOM 2762 N N . THR A 1 371 ? -16.370 -13.571 14.817 1.00 98.06 371 THR A N 1
ATOM 2763 C CA . THR A 1 371 ? -16.355 -15.028 14.654 1.00 98.06 371 THR A CA 1
ATOM 2764 C C . THR A 1 371 ? -15.000 -15.515 14.144 1.00 98.06 371 THR A C 1
ATOM 2766 O O . THR A 1 371 ? -14.429 -16.447 14.712 1.00 98.06 371 THR A O 1
ATOM 2769 N N . ALA A 1 372 ? -14.449 -14.864 13.115 1.00 98.25 372 ALA A N 1
ATOM 2770 C CA . ALA A 1 372 ? -13.137 -15.208 12.577 1.00 98.25 372 ALA A CA 1
ATOM 2771 C C . ALA A 1 372 ? -12.016 -15.010 13.615 1.00 98.25 372 ALA A C 1
ATOM 2773 O O . ALA A 1 372 ? -11.166 -15.888 13.783 1.00 98.25 372 ALA A O 1
ATOM 2774 N N . ALA A 1 373 ? -12.030 -13.890 14.346 1.00 98.19 373 ALA A N 1
ATOM 2775 C CA . ALA A 1 373 ? -11.031 -13.589 15.371 1.00 98.19 373 ALA A CA 1
ATOM 2776 C C . ALA A 1 373 ? -11.089 -14.589 16.539 1.00 98.19 373 ALA A C 1
ATOM 2778 O O . ALA A 1 373 ? -10.056 -15.121 16.945 1.00 98.19 373 ALA A O 1
ATOM 2779 N N . SER A 1 374 ? -12.289 -14.927 17.017 1.00 98.19 374 SER A N 1
ATOM 2780 C CA . SER A 1 374 ? -12.510 -15.927 18.069 1.00 98.19 374 SER A CA 1
ATOM 2781 C C . SER A 1 374 ? -12.075 -17.331 17.643 1.00 98.19 374 SER A C 1
ATOM 2783 O O . SER A 1 374 ? -11.494 -18.072 18.439 1.00 98.19 374 SER A O 1
ATOM 2785 N N . GLN A 1 375 ? -12.305 -17.708 16.380 1.00 97.56 375 GLN A N 1
ATOM 2786 C CA . GLN A 1 375 ? -11.833 -18.982 15.830 1.00 97.56 375 GLN A CA 1
ATOM 2787 C C . GLN A 1 375 ? -10.305 -19.042 15.752 1.00 97.56 375 GLN A C 1
ATOM 2789 O O . GLN A 1 375 ? -9.720 -20.070 16.101 1.00 97.56 375 GLN A O 1
ATOM 2794 N N . LEU A 1 376 ? -9.651 -17.955 15.331 1.00 97.19 376 LEU A N 1
ATOM 2795 C CA . LEU A 1 376 ? -8.193 -17.853 15.343 1.00 97.19 376 LEU A CA 1
ATOM 2796 C C . LEU A 1 376 ? -7.649 -17.966 16.774 1.00 97.19 376 LEU A C 1
ATOM 2798 O O . LEU A 1 376 ? -6.791 -18.806 17.032 1.00 97.19 376 LEU A O 1
ATOM 2802 N N . ALA A 1 377 ? -8.201 -17.192 17.711 1.00 97.38 377 ALA A N 1
ATOM 2803 C CA . ALA A 1 377 ? -7.823 -17.216 19.124 1.00 97.38 377 ALA A CA 1
ATOM 2804 C C . ALA A 1 377 ? -7.972 -18.607 19.762 1.00 97.38 377 ALA A C 1
ATOM 2806 O O . ALA A 1 377 ? -7.115 -19.042 20.530 1.00 97.38 377 ALA A O 1
ATOM 2807 N N . SER A 1 378 ? -9.042 -19.327 19.416 1.00 96.75 378 SER A N 1
ATOM 2808 C CA . SER A 1 378 ? -9.308 -20.676 19.929 1.00 96.75 378 SER A CA 1
ATOM 2809 C C . SER A 1 378 ? -8.369 -21.733 19.346 1.00 96.75 378 SER A C 1
ATOM 2811 O O . SER A 1 378 ? -8.072 -22.722 20.014 1.00 96.75 378 SER A O 1
ATOM 2813 N N . ALA A 1 379 ? -7.917 -21.552 18.102 1.00 95.94 379 ALA A N 1
ATOM 2814 C CA . ALA A 1 379 ? -7.020 -22.494 17.439 1.00 95.94 379 ALA A CA 1
ATOM 2815 C C . ALA A 1 379 ? -5.578 -22.387 17.949 1.00 95.94 379 ALA A C 1
ATOM 2817 O O . ALA A 1 379 ? -4.891 -23.401 18.066 1.00 95.94 379 ALA A O 1
ATOM 2818 N N . VAL A 1 380 ? -5.136 -21.171 18.271 1.00 96.12 380 VAL A N 1
ATOM 2819 C CA . VAL A 1 380 ? -3.775 -20.902 18.734 1.00 96.12 380 VAL A CA 1
ATOM 2820 C C . VAL A 1 380 ? -3.611 -21.376 20.184 1.00 96.12 380 VAL A C 1
ATOM 2822 O O . VAL A 1 380 ? -4.405 -21.052 21.070 1.00 96.12 380 VAL A O 1
ATOM 2825 N N . GLN A 1 381 ? -2.561 -22.157 20.449 1.00 92.25 381 GLN A N 1
ATOM 2826 C CA . GLN A 1 381 ? -2.259 -22.640 21.799 1.00 92.25 381 GLN A CA 1
ATOM 2827 C C . GLN A 1 381 ? -1.886 -21.487 22.737 1.00 92.25 381 GLN A C 1
ATOM 2829 O O . GLN A 1 381 ? -1.286 -20.498 22.326 1.00 92.25 381 GLN A O 1
ATOM 2834 N N . ALA A 1 382 ? -2.216 -21.621 24.024 1.00 88.38 382 ALA A N 1
ATOM 2835 C CA . ALA A 1 382 ? -1.784 -20.649 25.019 1.00 88.38 382 ALA A CA 1
ATOM 2836 C C . ALA A 1 382 ? -0.258 -20.705 25.187 1.00 88.38 382 ALA A C 1
ATOM 2838 O O . ALA A 1 382 ? 0.315 -21.772 25.396 1.00 88.38 382 ALA A O 1
ATOM 2839 N N . GLY A 1 383 ? 0.388 -19.547 25.124 1.00 78.19 383 GLY A N 1
ATOM 2840 C CA . GLY A 1 383 ? 1.824 -19.419 25.329 1.00 78.19 383 GLY A CA 1
ATOM 2841 C C . GLY A 1 383 ? 2.299 -17.999 25.033 1.00 78.19 383 GLY A C 1
ATOM 2842 O O . GLY A 1 383 ? 1.626 -17.278 24.285 1.00 78.19 383 GLY A O 1
ATOM 2843 N N . PRO A 1 384 ? 3.440 -17.582 25.607 1.00 76.06 384 PRO A N 1
ATOM 2844 C CA . PRO A 1 384 ? 4.037 -16.298 25.273 1.00 76.06 384 PRO A CA 1
ATOM 2845 C C . PRO A 1 384 ? 4.347 -16.258 23.771 1.00 76.06 384 PRO A C 1
ATOM 2847 O O . PRO A 1 384 ? 4.863 -17.227 23.222 1.00 76.06 384 PRO A O 1
ATOM 2850 N N . ASP A 1 385 ? 4.018 -15.144 23.115 1.00 84.00 385 ASP A N 1
ATOM 2851 C CA . ASP A 1 385 ? 4.338 -14.882 21.700 1.00 84.00 385 ASP A CA 1
ATOM 2852 C C . ASP A 1 385 ? 3.657 -15.801 20.658 1.00 84.00 385 ASP A C 1
ATOM 2854 O O . ASP A 1 385 ? 4.047 -15.846 19.494 1.00 84.00 385 ASP A O 1
ATOM 2858 N N . THR A 1 386 ? 2.598 -16.517 21.042 1.00 90.31 386 THR A N 1
ATOM 2859 C CA . THR A 1 386 ? 1.837 -17.388 20.122 1.00 90.31 386 THR A CA 1
ATOM 2860 C C . THR A 1 386 ? 0.895 -16.621 19.187 1.00 90.31 386 THR A C 1
ATOM 2862 O O . THR A 1 386 ? 0.445 -17.165 18.183 1.00 90.31 386 THR A O 1
ATOM 2865 N N . GLY A 1 387 ? 0.578 -15.363 19.509 1.00 93.69 387 GLY A N 1
ATOM 2866 C CA . GLY A 1 387 ? -0.441 -14.570 18.819 1.00 93.69 387 GLY A CA 1
ATOM 2867 C C . GLY A 1 387 ? -1.864 -14.768 19.356 1.00 93.69 387 GLY A C 1
ATOM 2868 O O . GLY A 1 387 ? -2.807 -14.188 18.814 1.00 93.69 387 GLY A O 1
ATOM 2869 N N . LYS A 1 388 ? -2.053 -15.602 20.391 1.00 96.25 388 LYS A N 1
ATOM 2870 C CA . LYS A 1 388 ? -3.371 -15.860 20.986 1.00 96.25 388 LYS A CA 1
ATOM 2871 C C . LYS A 1 388 ? -3.976 -14.600 21.608 1.00 96.25 388 LYS A C 1
ATOM 2873 O O . LYS A 1 388 ? -5.113 -14.262 21.296 1.00 96.25 388 LYS A O 1
ATOM 2878 N N . THR A 1 389 ? -3.208 -13.897 22.440 1.00 95.88 389 THR A N 1
ATOM 2879 C CA . THR A 1 389 ? -3.653 -12.689 23.151 1.00 95.88 389 THR A CA 1
ATOM 2880 C C . THR A 1 389 ? -4.128 -11.607 22.184 1.00 95.88 389 THR A C 1
ATOM 2882 O O . THR A 1 389 ? -5.146 -10.967 22.423 1.00 95.88 389 THR A O 1
ATOM 2885 N N . GLU A 1 390 ? -3.423 -11.416 21.071 1.00 96.31 390 GLU A N 1
ATOM 2886 C CA . GLU A 1 390 ? -3.760 -10.430 20.046 1.00 96.31 390 GLU A CA 1
ATOM 2887 C C . GLU A 1 390 ? -5.076 -10.782 19.336 1.00 96.31 390 GLU A C 1
ATOM 2889 O O . GLU A 1 390 ? -5.912 -9.904 19.112 1.00 96.31 390 GLU A O 1
ATOM 2894 N N . ALA A 1 391 ? -5.298 -12.066 19.029 1.00 97.19 391 ALA A N 1
ATOM 2895 C CA . ALA A 1 391 ? -6.548 -12.539 18.434 1.00 97.19 391 ALA A CA 1
ATOM 2896 C C . ALA A 1 391 ? -7.733 -12.430 19.416 1.00 97.19 391 ALA A C 1
ATOM 2898 O O . ALA A 1 391 ? -8.813 -11.987 19.022 1.00 97.19 391 ALA A O 1
ATOM 2899 N N . GLU A 1 392 ? -7.527 -12.759 20.699 1.00 97.75 392 GLU A N 1
ATOM 2900 C CA . GLU A 1 392 ? -8.523 -12.563 21.766 1.00 97.75 392 GLU A CA 1
ATOM 2901 C C . GLU A 1 392 ? -8.851 -11.082 21.955 1.00 97.75 392 GLU A C 1
ATOM 2903 O O . GLU A 1 392 ? -10.017 -10.710 22.065 1.00 97.75 392 GLU A O 1
ATOM 2908 N N . GLN A 1 393 ? -7.839 -10.213 21.947 1.00 97.31 393 GLN A N 1
ATOM 2909 C CA . GLN A 1 393 ? -8.032 -8.772 22.050 1.00 97.31 393 GLN A CA 1
ATOM 2910 C C . GLN A 1 393 ? -8.844 -8.233 20.869 1.00 97.31 393 GLN A C 1
ATOM 2912 O O . GLN A 1 393 ? -9.749 -7.428 21.082 1.00 97.31 393 GLN A O 1
ATOM 2917 N N . LEU A 1 394 ? -8.569 -8.690 19.643 1.00 97.62 394 LEU A N 1
ATOM 2918 C CA . LEU A 1 394 ? -9.367 -8.321 18.476 1.00 97.62 394 LEU A CA 1
ATOM 2919 C C . LEU A 1 394 ? -10.830 -8.751 18.642 1.00 97.62 394 LEU A C 1
ATOM 2921 O O . LEU A 1 394 ? -11.719 -7.911 18.509 1.00 97.62 394 LEU A O 1
ATOM 2925 N N . ALA A 1 395 ? -11.086 -10.017 18.983 1.00 98.12 395 ALA A N 1
ATOM 2926 C CA . ALA A 1 395 ? -12.442 -10.509 19.222 1.00 98.12 395 ALA A CA 1
ATOM 2927 C C . ALA A 1 395 ? -13.155 -9.695 20.319 1.00 98.12 395 ALA A C 1
ATOM 2929 O O . ALA A 1 395 ? -14.288 -9.250 20.136 1.00 98.12 395 ALA A O 1
ATOM 2930 N N . ASN A 1 396 ? -12.462 -9.410 21.423 1.00 98.00 396 ASN A N 1
ATOM 2931 C CA . ASN A 1 396 ? -12.995 -8.629 22.534 1.00 98.00 396 ASN A CA 1
ATOM 2932 C C . ASN A 1 396 ? -13.343 -7.190 22.138 1.00 98.00 396 ASN A C 1
ATOM 2934 O O . ASN A 1 396 ? -14.373 -6.684 22.576 1.00 98.00 396 ASN A O 1
ATOM 2938 N N . GLU A 1 397 ? -12.518 -6.511 21.337 1.00 97.75 397 GLU A N 1
ATOM 2939 C CA . GLU A 1 397 ? -12.811 -5.146 20.874 1.00 97.75 397 GLU A CA 1
ATOM 2940 C C . GLU A 1 397 ? -13.995 -5.092 19.898 1.00 97.75 397 GLU A C 1
ATOM 2942 O O . GLU A 1 397 ? -14.776 -4.135 19.922 1.00 97.75 397 GLU A O 1
ATOM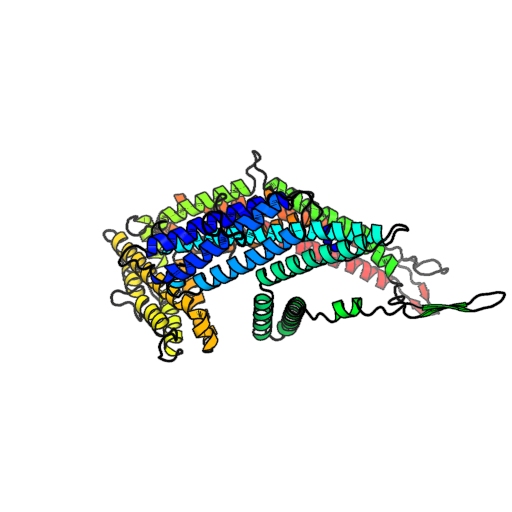 2947 N N . VAL A 1 398 ? -14.179 -6.136 19.084 1.00 98.31 398 VAL A N 1
ATOM 2948 C CA . VAL A 1 398 ? -15.343 -6.249 18.194 1.00 98.31 398 VAL A CA 1
ATOM 2949 C C . VAL A 1 398 ? -16.626 -6.520 18.992 1.00 98.31 398 VAL A C 1
ATOM 2951 O O . VAL A 1 398 ? -17.641 -5.855 18.763 1.00 98.31 398 VAL A O 1
ATOM 2954 N N . GLY A 1 399 ? -16.555 -7.431 19.967 1.00 98.19 399 GLY A N 1
ATOM 2955 C CA . GLY A 1 399 ? -17.653 -7.829 20.851 1.00 98.19 399 GLY A CA 1
ATOM 2956 C C . GLY A 1 399 ? -18.378 -9.104 20.397 1.00 98.19 399 GLY A C 1
ATOM 2957 O O . GLY A 1 399 ? -18.656 -9.298 19.214 1.00 98.19 399 GLY A O 1
ATOM 2958 N N . GLU A 1 400 ? -18.716 -9.974 21.350 1.00 97.75 400 GLU A N 1
ATOM 2959 C CA . GLU A 1 400 ? -19.429 -11.241 21.099 1.00 97.75 400 GLU A CA 1
ATOM 2960 C C . GLU A 1 400 ? -20.905 -11.056 20.749 1.00 97.75 400 GLU A C 1
ATOM 2962 O O . GLU A 1 400 ? -21.497 -11.869 20.038 1.00 97.75 400 GLU A O 1
ATOM 2967 N N . ASN A 1 401 ? -21.501 -9.961 21.201 1.00 97.19 401 ASN A N 1
ATOM 2968 C CA . ASN A 1 401 ? -22.897 -9.628 20.977 1.00 97.19 401 ASN A CA 1
ATOM 2969 C C . ASN A 1 401 ? -23.047 -8.111 20.790 1.00 97.19 401 ASN A C 1
ATOM 2971 O O . ASN A 1 401 ? -22.066 -7.367 20.721 1.00 97.19 401 ASN A O 1
ATOM 2975 N N . GLU A 1 402 ? -24.287 -7.652 20.661 1.00 97.38 402 GLU A N 1
ATOM 2976 C CA . GLU A 1 402 ? -24.602 -6.232 20.513 1.00 97.38 402 GLU A CA 1
ATOM 2977 C C . GLU A 1 402 ? -24.916 -5.557 21.861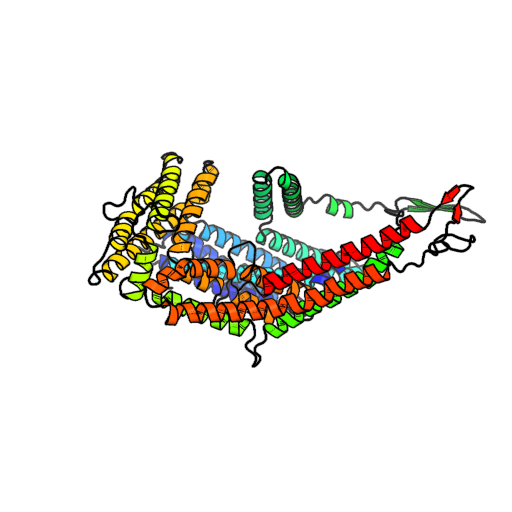 1.00 97.38 402 GLU A C 1
ATOM 2979 O O . GLU A 1 402 ? -25.836 -4.741 21.953 1.00 97.38 402 GLU A O 1
ATOM 2984 N N . GLU A 1 403 ? -24.180 -5.926 22.912 1.00 96.75 403 GLU A N 1
ATOM 2985 C CA . GLU A 1 403 ? -24.294 -5.369 24.262 1.00 96.75 403 GLU A CA 1
ATOM 2986 C C . GLU A 1 403 ? -22.949 -4.800 24.753 1.00 96.75 403 GLU A C 1
ATOM 2988 O O . GLU A 1 403 ? -21.868 -5.160 24.282 1.00 96.75 403 GLU A O 1
ATOM 2993 N N . GLY A 1 404 ? -23.009 -3.884 25.723 1.00 96.19 404 GLY A N 1
ATOM 2994 C CA . GLY A 1 404 ? -21.826 -3.289 26.347 1.00 96.19 404 GLY A CA 1
ATOM 2995 C C . GLY A 1 404 ? -21.187 -2.150 25.543 1.00 96.19 404 GLY A C 1
ATOM 2996 O O . GLY A 1 404 ? -21.858 -1.395 24.848 1.00 96.19 404 GLY A O 1
ATOM 2997 N N . ASP A 1 405 ? -19.869 -1.988 25.687 1.00 97.31 405 ASP A N 1
ATOM 2998 C CA . ASP A 1 405 ? -19.104 -0.856 25.139 1.00 97.31 405 ASP A CA 1
ATOM 2999 C C . ASP A 1 405 ? -18.130 -1.291 24.023 1.00 97.31 405 ASP A C 1
ATOM 3001 O O . ASP A 1 405 ? -16.976 -0.863 23.960 1.00 97.31 405 ASP A O 1
ATOM 3005 N N . LYS A 1 406 ? -18.570 -2.213 23.161 1.00 98.06 406 LYS A N 1
ATOM 3006 C CA . LYS A 1 406 ? -17.781 -2.769 22.044 1.00 98.06 406 LYS A CA 1
ATOM 3007 C C . LYS A 1 406 ? -18.336 -2.335 20.688 1.00 98.06 406 LYS A C 1
ATOM 3009 O O . LYS A 1 406 ? -19.428 -1.770 20.618 1.00 98.06 406 LYS A O 1
ATOM 3014 N N . LEU A 1 407 ? -17.582 -2.568 19.608 1.00 98.31 407 LEU A N 1
ATOM 3015 C CA . LEU A 1 407 ? -17.935 -2.069 18.271 1.00 98.31 407 LEU A CA 1
ATOM 3016 C C . LEU A 1 407 ? -19.355 -2.475 17.846 1.00 98.31 407 LEU A C 1
ATOM 3018 O O . LEU A 1 407 ? -20.114 -1.623 17.389 1.00 98.31 407 LEU A O 1
ATOM 3022 N N . ARG A 1 408 ? -19.740 -3.744 18.028 1.00 98.25 408 ARG A N 1
ATOM 3023 C CA . ARG A 1 408 ? -21.080 -4.229 17.649 1.00 98.25 408 ARG A CA 1
ATOM 3024 C C . ARG A 1 408 ? -22.210 -3.543 18.409 1.00 98.25 408 ARG A C 1
ATOM 3026 O O . ARG A 1 408 ? -23.190 -3.141 17.787 1.00 98.25 408 ARG A O 1
ATOM 3033 N N . ALA A 1 409 ? -22.053 -3.344 19.716 1.00 98.19 409 ALA A N 1
ATOM 3034 C CA . ALA A 1 409 ? -23.021 -2.607 20.524 1.00 98.19 409 ALA A CA 1
ATOM 3035 C C . ALA A 1 409 ? -23.182 -1.164 20.026 1.00 98.19 409 ALA A C 1
ATOM 3037 O O . ALA A 1 409 ? -24.298 -0.712 19.792 1.00 98.19 409 ALA A O 1
ATOM 3038 N N . LYS A 1 410 ? -22.071 -0.474 19.734 1.00 98.31 410 LYS A N 1
ATOM 3039 C CA . LYS A 1 410 ? -22.113 0.898 19.202 1.00 98.31 410 LYS A CA 1
ATOM 3040 C C . LYS A 1 410 ? -22.723 0.984 17.805 1.00 98.31 410 LYS A C 1
ATOM 3042 O O . LYS A 1 410 ? -23.445 1.934 17.512 1.00 98.31 410 LYS A O 1
ATOM 3047 N N . LEU A 1 411 ? -22.491 -0.012 16.950 1.00 98.25 411 LEU A N 1
ATOM 3048 C CA . LEU A 1 411 ? -23.139 -0.093 15.639 1.00 98.25 411 LEU A CA 1
ATOM 3049 C C . LEU A 1 411 ? -24.654 -0.304 15.757 1.00 98.25 411 LEU A C 1
ATOM 3051 O O . LEU A 1 411 ? -25.401 0.316 15.002 1.00 98.25 411 LEU A O 1
ATOM 3055 N N . LYS A 1 412 ? -25.116 -1.126 16.707 1.00 98.12 412 LYS A N 1
ATOM 3056 C CA . LYS A 1 412 ? -26.545 -1.278 17.017 1.00 98.12 412 LYS A CA 1
ATOM 3057 C C . LYS A 1 412 ? -27.144 0.018 17.551 1.00 98.12 412 LYS A C 1
ATOM 3059 O O . LYS A 1 412 ? -28.187 0.437 17.053 1.00 98.12 412 LYS A O 1
ATOM 3064 N N . ASP A 1 413 ? -26.487 0.650 18.524 1.00 97.44 413 ASP A N 1
ATOM 3065 C CA . ASP A 1 413 ? -26.935 1.918 19.108 1.00 97.44 413 ASP A CA 1
ATOM 3066 C C . ASP A 1 413 ? -27.112 2.981 18.022 1.00 97.44 413 ASP A C 1
ATOM 3068 O O . ASP A 1 413 ? -28.130 3.667 18.003 1.00 97.44 413 ASP A O 1
ATOM 3072 N N . LEU A 1 414 ? -26.160 3.085 17.088 1.00 97.50 414 LEU A N 1
ATOM 3073 C CA . LEU A 1 414 ? -26.241 3.999 15.951 1.00 97.50 414 LEU A CA 1
ATOM 3074 C C . LEU A 1 414 ? -27.346 3.603 14.957 1.00 97.50 414 LEU A C 1
ATOM 3076 O O . LEU A 1 414 ? -28.144 4.449 14.558 1.00 97.50 414 LEU A O 1
ATOM 3080 N N . GLY A 1 415 ? -27.394 2.331 14.550 1.00 97.38 415 GLY A N 1
ATOM 3081 C CA . GLY A 1 415 ? -28.330 1.827 13.541 1.00 97.38 415 GLY A CA 1
ATOM 3082 C C . GLY A 1 415 ? -29.799 1.929 13.960 1.00 97.38 415 GLY A C 1
ATOM 3083 O O . GLY A 1 415 ? -30.655 2.247 13.135 1.00 97.38 415 GLY A O 1
ATOM 3084 N N . ASN A 1 416 ? -30.083 1.729 15.250 1.00 97.00 416 ASN A N 1
ATOM 3085 C CA . ASN A 1 416 ? -31.433 1.791 15.816 1.00 97.00 416 ASN A CA 1
ATOM 3086 C C . ASN A 1 416 ? -31.851 3.202 16.257 1.00 97.00 416 ASN A C 1
ATOM 3088 O O . ASN A 1 416 ? -32.993 3.399 16.673 1.00 97.00 416 ASN A O 1
ATOM 3092 N N . TYR A 1 417 ? -30.951 4.185 16.212 1.00 96.62 417 TYR A N 1
ATOM 3093 C CA . TYR A 1 417 ? -31.242 5.524 16.709 1.00 96.62 417 TYR A CA 1
ATOM 3094 C C . TYR A 1 417 ? -32.208 6.268 15.782 1.00 96.62 417 TYR A C 1
ATOM 3096 O O . TYR A 1 417 ? -31.927 6.435 14.599 1.00 96.62 417 TYR A O 1
ATOM 3104 N N . THR A 1 418 ? -33.346 6.737 16.296 1.00 92.69 418 THR A N 1
ATOM 3105 C CA . THR A 1 418 ? -34.399 7.388 15.486 1.00 92.69 418 THR A CA 1
ATOM 3106 C C . THR A 1 418 ? -34.500 8.899 15.671 1.00 92.69 418 THR A C 1
ATOM 3108 O O . THR A 1 418 ? -35.215 9.542 14.911 1.00 92.69 418 THR A O 1
ATOM 3111 N N . GLN A 1 419 ? -33.848 9.461 16.687 1.00 89.19 419 GLN A N 1
ATOM 3112 C CA . GLN A 1 419 ? -33.838 10.904 16.944 1.00 89.19 419 GLN A CA 1
ATOM 3113 C C . GLN A 1 419 ? -32.605 11.533 16.276 1.00 89.19 419 GLN A C 1
ATOM 3115 O O . GLN A 1 419 ? -31.663 10.818 15.967 1.00 89.19 419 GLN A O 1
ATOM 3120 N N . ASP A 1 420 ? -32.587 12.843 16.035 1.00 84.31 420 ASP A N 1
ATOM 3121 C CA . ASP A 1 420 ? -31.438 13.484 15.366 1.00 84.31 420 ASP A CA 1
ATOM 3122 C C . ASP A 1 420 ? -30.418 14.071 16.360 1.00 84.31 420 ASP A C 1
ATOM 3124 O O . ASP A 1 420 ? -29.244 14.224 16.034 1.00 84.31 420 ASP A O 1
ATOM 3128 N N . THR A 1 421 ? -30.819 14.353 17.604 1.00 93.44 421 THR A N 1
ATOM 3129 C CA . THR A 1 421 ? -30.036 15.186 18.539 1.00 93.44 421 THR A CA 1
ATOM 3130 C C . THR A 1 421 ? -28.740 14.557 19.060 1.00 93.44 421 THR A C 1
ATOM 3132 O O . THR A 1 421 ? -27.843 15.293 19.452 1.00 93.44 421 THR A O 1
ATOM 3135 N N . GLU A 1 422 ? -28.613 13.226 19.079 1.00 95.75 422 GLU A N 1
ATOM 3136 C CA . GLU A 1 422 ? -27.395 12.514 19.523 1.00 95.75 422 GLU A CA 1
ATOM 3137 C C . GLU A 1 422 ? -26.724 11.721 18.392 1.00 95.75 422 GLU A C 1
ATOM 3139 O O . GLU A 1 422 ? -25.851 10.885 18.644 1.00 95.75 422 GLU A O 1
ATOM 3144 N N . LEU A 1 423 ? -27.144 11.930 17.139 1.00 96.44 423 LEU A N 1
ATOM 3145 C CA . LEU A 1 423 ? -26.721 11.079 16.030 1.00 96.44 423 LEU A CA 1
ATOM 3146 C C . LEU A 1 423 ? -25.203 11.158 15.824 1.00 96.44 423 LEU A C 1
ATOM 3148 O O . LEU A 1 423 ? -24.532 10.129 15.725 1.00 96.44 423 LEU A O 1
ATOM 3152 N N . THR A 1 424 ? -24.655 12.372 15.828 1.00 97.12 424 THR A N 1
ATOM 3153 C CA . THR A 1 424 ? -23.211 12.618 15.720 1.00 97.12 424 THR A CA 1
ATOM 3154 C C . THR A 1 424 ? -22.442 12.039 16.900 1.00 97.12 424 THR A C 1
ATOM 3156 O O . THR A 1 424 ? -21.410 11.405 16.698 1.00 97.12 424 THR A O 1
ATOM 3159 N N . THR A 1 425 ? -22.960 12.149 18.126 1.00 97.50 425 THR A N 1
ATOM 3160 C CA . THR A 1 425 ? -22.347 11.531 19.312 1.00 97.50 425 THR A CA 1
ATOM 3161 C C . THR A 1 425 ? -22.229 10.016 19.152 1.00 97.50 425 THR A C 1
ATOM 3163 O O . THR A 1 425 ? -21.127 9.477 19.256 1.00 97.50 425 THR A O 1
ATOM 3166 N N . LYS A 1 426 ? -23.324 9.326 18.806 1.00 97.81 426 LYS A N 1
ATOM 3167 C CA . LYS A 1 426 ? -23.320 7.864 18.605 1.00 97.81 426 LYS A CA 1
ATOM 3168 C C . LYS A 1 426 ? -22.408 7.445 17.454 1.00 97.81 426 LYS A C 1
ATOM 3170 O O . LYS A 1 426 ? -21.693 6.450 17.549 1.00 97.81 426 LYS A O 1
ATOM 3175 N N . ALA A 1 427 ? -22.377 8.224 16.378 1.00 97.75 427 ALA A N 1
ATOM 3176 C CA . ALA A 1 427 ? -21.503 7.950 15.248 1.00 97.75 427 ALA A CA 1
ATOM 3177 C C . ALA A 1 427 ? -20.013 8.176 15.594 1.00 97.75 427 ALA A C 1
ATOM 3179 O O . ALA A 1 427 ? -19.146 7.414 15.158 1.00 97.75 427 ALA A O 1
ATOM 3180 N N . GLY A 1 428 ? -19.708 9.156 16.450 1.00 96.38 428 GLY A N 1
ATOM 3181 C CA . GLY A 1 428 ? -18.380 9.361 17.036 1.00 96.38 428 GLY A CA 1
ATOM 3182 C C . GLY A 1 428 ? -17.934 8.213 17.952 1.00 96.38 428 GLY A C 1
ATOM 3183 O O . GLY A 1 428 ? -16.765 7.815 17.922 1.00 96.38 428 GLY A O 1
ATOM 3184 N N . GLU A 1 429 ? -18.856 7.620 18.716 1.00 97.62 429 GLU A N 1
ATOM 3185 C CA . GLU A 1 429 ? -18.582 6.416 19.512 1.00 97.62 429 GLU A CA 1
ATOM 3186 C C . GLU A 1 429 ? -18.230 5.217 18.622 1.00 97.62 429 GLU A C 1
ATOM 3188 O O . GLU A 1 429 ? -17.243 4.527 18.891 1.00 97.62 429 GLU A O 1
ATOM 3193 N N . VAL A 1 430 ? -18.965 5.008 17.521 1.00 98.19 430 VAL A N 1
ATOM 3194 C CA . VAL A 1 430 ? -18.632 3.973 16.525 1.00 98.19 430 VAL A CA 1
ATOM 3195 C C . VAL A 1 430 ? -17.227 4.185 15.966 1.00 98.19 430 VAL A C 1
ATOM 3197 O O . VAL A 1 430 ? -16.442 3.237 15.957 1.00 98.19 430 VAL A O 1
ATOM 3200 N N . LYS A 1 431 ? -16.866 5.416 15.569 1.00 97.19 431 LYS A N 1
ATOM 3201 C CA . LYS A 1 431 ? -15.512 5.728 15.076 1.00 97.19 431 LYS A CA 1
ATOM 3202 C C . LYS A 1 431 ? -14.436 5.400 16.114 1.00 97.19 431 LYS A C 1
ATOM 3204 O O . LYS A 1 431 ? -13.443 4.749 15.799 1.00 97.19 431 LYS A O 1
ATOM 3209 N N . THR A 1 432 ? -14.670 5.767 17.372 1.00 94.12 432 THR A N 1
ATOM 3210 C CA . THR A 1 432 ? -13.744 5.477 18.477 1.00 94.12 432 THR A CA 1
ATOM 3211 C C . THR A 1 432 ? -13.523 3.971 18.659 1.00 94.12 432 THR A C 1
ATOM 3213 O O . THR A 1 432 ? -12.389 3.526 18.859 1.00 94.12 432 THR A O 1
ATOM 3216 N N . LYS A 1 433 ? -14.590 3.164 18.569 1.00 97.75 433 LYS A N 1
ATOM 3217 C CA . LYS A 1 433 ? -14.487 1.698 18.666 1.00 97.75 433 LYS A CA 1
ATOM 3218 C C . LYS A 1 433 ? -13.857 1.073 17.433 1.00 97.75 433 LYS A C 1
ATOM 3220 O O . LYS A 1 433 ? -13.045 0.163 17.577 1.00 97.75 433 LYS A O 1
ATOM 3225 N N . TYR A 1 434 ? -14.148 1.590 16.245 1.00 97.25 434 TYR A N 1
ATOM 3226 C CA . TYR A 1 434 ? -13.462 1.186 15.025 1.00 97.25 434 TYR A CA 1
ATOM 3227 C C . TYR A 1 434 ? -11.941 1.383 15.147 1.00 97.25 434 TYR A C 1
ATOM 3229 O O . TYR A 1 434 ? -11.182 0.460 14.856 1.00 97.25 434 TYR A O 1
ATOM 3237 N N . ASP A 1 435 ? -11.485 2.526 15.668 1.00 91.00 435 ASP A N 1
ATOM 3238 C CA . ASP A 1 435 ? -10.055 2.789 15.869 1.00 91.00 435 ASP A CA 1
ATOM 3239 C C . ASP A 1 435 ? -9.412 1.802 16.860 1.00 91.00 435 ASP A C 1
ATOM 3241 O O . ASP A 1 435 ? -8.246 1.426 16.705 1.00 91.00 435 ASP A O 1
ATOM 3245 N N . ALA A 1 436 ? -10.153 1.367 17.884 1.00 89.88 436 ALA A N 1
ATOM 3246 C CA . ALA A 1 436 ? -9.697 0.338 18.818 1.00 89.88 436 ALA A CA 1
ATOM 3247 C C . ALA A 1 436 ? -9.556 -1.033 18.138 1.00 89.88 436 ALA A C 1
ATOM 3249 O O . ALA A 1 436 ? -8.503 -1.664 18.261 1.00 89.88 436 ALA A O 1
ATOM 3250 N N . VAL A 1 437 ? -10.556 -1.446 17.353 1.00 96.81 437 VAL A N 1
ATOM 3251 C CA . VAL A 1 437 ? -10.523 -2.694 16.572 1.00 96.81 437 VAL A CA 1
ATOM 3252 C C . VAL A 1 437 ? -9.401 -2.663 15.530 1.00 96.81 437 VAL A C 1
ATOM 3254 O O . VAL A 1 437 ? -8.652 -3.628 15.417 1.00 96.81 437 VAL A O 1
ATOM 3257 N N . SER A 1 438 ? -9.205 -1.545 14.827 1.00 94.56 438 SER A N 1
ATOM 3258 C CA . SER A 1 438 ? -8.126 -1.381 13.844 1.00 94.56 438 SER A CA 1
ATOM 3259 C C . SER A 1 438 ? -6.735 -1.536 14.475 1.00 94.56 438 SER A C 1
ATOM 3261 O O . SER A 1 438 ? -5.861 -2.215 13.921 1.00 94.56 438 SER A O 1
ATOM 3263 N N . ARG A 1 439 ? -6.528 -0.974 15.677 1.00 88.25 439 ARG A N 1
ATOM 3264 C CA . ARG A 1 439 ? -5.294 -1.187 16.451 1.00 88.25 439 ARG A CA 1
ATOM 3265 C C . ARG A 1 439 ? -5.121 -2.650 16.853 1.00 88.25 439 ARG A C 1
ATOM 3267 O O . ARG A 1 439 ? -4.023 -3.173 16.683 1.00 88.25 439 ARG A O 1
ATOM 3274 N N . ALA A 1 440 ? -6.171 -3.305 17.348 1.00 92.81 440 ALA A N 1
ATOM 3275 C CA . ALA A 1 440 ? -6.120 -4.716 17.731 1.00 92.81 440 ALA A CA 1
ATOM 3276 C C . ALA A 1 440 ? -5.824 -5.628 16.526 1.00 92.81 440 ALA A C 1
ATOM 3278 O O . ALA A 1 440 ? -4.947 -6.484 16.598 1.00 92.81 440 ALA A O 1
ATOM 3279 N N . PHE A 1 441 ? -6.457 -5.380 15.377 1.00 95.44 441 PHE A N 1
ATOM 3280 C CA . PHE A 1 441 ? -6.181 -6.106 14.137 1.00 95.44 441 PHE A CA 1
ATOM 3281 C C . PHE A 1 441 ? -4.732 -5.910 13.674 1.00 95.44 441 PHE A C 1
ATOM 3283 O O . PHE A 1 441 ? -4.082 -6.864 13.257 1.00 95.44 441 PHE A O 1
ATOM 3290 N N . THR A 1 442 ? -4.177 -4.703 13.818 1.00 88.88 442 THR A N 1
ATOM 3291 C CA . THR A 1 442 ? -2.756 -4.460 13.519 1.00 88.88 442 THR A CA 1
ATOM 3292 C C . THR A 1 442 ? -1.842 -5.354 14.365 1.00 88.88 442 THR A C 1
ATOM 3294 O O . THR A 1 442 ? -0.864 -5.878 13.838 1.00 88.88 442 THR A O 1
ATOM 3297 N N . GLN A 1 443 ? -2.169 -5.578 15.645 1.00 87.38 443 GLN A N 1
ATOM 3298 C CA . GLN A 1 443 ? -1.410 -6.495 16.506 1.00 87.38 443 GLN A CA 1
ATOM 3299 C C . GLN A 1 443 ? -1.507 -7.946 16.020 1.00 87.38 443 GLN A C 1
ATOM 3301 O O . GLN A 1 443 ? -0.487 -8.627 15.952 1.00 87.38 443 GLN A O 1
ATOM 3306 N N . VAL A 1 444 ? -2.692 -8.393 15.586 1.00 93.31 444 VAL A N 1
ATOM 3307 C CA . VAL A 1 444 ? -2.871 -9.710 14.946 1.00 93.31 444 VAL A CA 1
ATOM 3308 C C . VAL A 1 444 ? -1.975 -9.829 13.711 1.00 93.31 444 VAL A C 1
ATOM 3310 O O . VAL A 1 444 ? -1.244 -10.803 13.565 1.00 93.31 444 VAL A O 1
ATOM 3313 N N . GLN A 1 445 ? -1.930 -8.813 12.848 1.00 93.50 445 GLN A N 1
ATOM 3314 C CA . GLN A 1 445 ? -1.075 -8.860 11.659 1.00 93.50 445 GLN A CA 1
ATOM 3315 C C . GLN A 1 445 ? 0.429 -8.919 11.972 1.00 93.50 445 GLN A C 1
ATOM 3317 O O . GLN A 1 445 ? 1.187 -9.490 11.193 1.00 93.50 445 GLN A O 1
ATOM 3322 N N . LEU A 1 446 ? 0.888 -8.351 13.093 1.00 86.81 446 LEU A N 1
ATOM 3323 C CA . LEU A 1 446 ? 2.290 -8.470 13.522 1.00 86.81 446 LEU A CA 1
ATOM 3324 C C . LEU A 1 446 ? 2.664 -9.906 13.930 1.00 86.81 446 LEU A C 1
ATOM 3326 O O . LEU A 1 446 ? 3.847 -10.221 14.049 1.00 86.81 446 LEU A O 1
ATOM 3330 N N . LYS A 1 447 ? 1.672 -10.781 14.124 1.00 94.06 447 LYS A N 1
ATOM 3331 C CA . LYS A 1 447 ? 1.834 -12.196 14.475 1.00 94.06 447 LYS A CA 1
ATOM 3332 C C . LYS A 1 447 ? 1.564 -13.147 13.300 1.00 94.06 447 LYS A C 1
ATOM 3334 O O . LYS A 1 447 ? 1.517 -14.356 13.514 1.00 94.06 447 LYS A O 1
ATOM 3339 N N . GLU A 1 448 ? 1.446 -12.645 12.064 1.00 92.75 448 GLU A N 1
ATOM 3340 C CA . GLU A 1 448 ? 1.183 -13.450 10.853 1.00 92.75 448 GLU A CA 1
ATOM 3341 C C . GLU A 1 448 ? 2.110 -14.674 10.725 1.00 92.75 448 GLU A C 1
ATOM 3343 O O . GLU A 1 448 ? 1.647 -15.795 10.476 1.00 92.75 448 GLU A O 1
ATOM 3348 N N . ASP A 1 449 ? 3.416 -14.483 10.942 1.00 89.75 449 ASP A N 1
ATOM 3349 C CA . ASP A 1 449 ? 4.402 -15.566 10.855 1.00 89.75 449 ASP A CA 1
ATOM 3350 C C . ASP A 1 449 ? 4.129 -16.660 11.901 1.00 89.75 449 ASP A C 1
ATOM 3352 O O . ASP A 1 449 ? 4.208 -17.844 11.580 1.00 89.75 449 ASP A O 1
ATOM 3356 N N . LYS A 1 450 ? 3.696 -16.287 13.113 1.00 92.81 450 LYS A N 1
ATOM 3357 C CA . LYS A 1 450 ? 3.374 -17.228 14.201 1.00 92.81 450 LYS A CA 1
ATOM 3358 C C . LYS A 1 450 ? 2.157 -18.079 13.864 1.00 92.81 450 LYS A C 1
ATOM 3360 O O . LYS A 1 450 ? 2.179 -19.292 14.060 1.00 92.81 450 LYS A O 1
ATOM 3365 N N . TYR A 1 451 ? 1.116 -17.472 13.295 1.00 92.75 451 TYR A N 1
ATOM 3366 C CA . TYR A 1 451 ? -0.058 -18.218 12.838 1.00 92.75 451 TYR A CA 1
ATOM 3367 C C . TYR A 1 451 ? 0.279 -19.150 11.677 1.00 92.75 451 TYR A C 1
ATOM 3369 O O . TYR A 1 451 ? -0.233 -20.266 11.610 1.00 92.75 451 TYR A O 1
ATOM 3377 N N . THR A 1 452 ? 1.162 -18.718 10.775 1.00 89.88 452 THR A N 1
ATOM 3378 C CA . THR A 1 452 ? 1.618 -19.545 9.653 1.00 89.88 452 THR A CA 1
ATOM 3379 C C . THR A 1 452 ? 2.440 -20.739 10.142 1.00 89.88 452 THR A C 1
ATOM 3381 O O . THR A 1 452 ? 2.185 -21.866 9.722 1.00 89.88 452 THR A O 1
ATOM 3384 N N . GLU A 1 453 ? 3.385 -20.516 11.057 1.00 89.12 453 GLU A N 1
ATOM 3385 C CA . GLU A 1 453 ? 4.219 -21.558 11.672 1.00 89.12 453 GLU A CA 1
ATOM 3386 C C . GLU A 1 453 ? 3.387 -22.578 12.459 1.00 89.12 453 GLU A C 1
ATOM 3388 O O . GLU A 1 453 ? 3.654 -23.777 12.389 1.00 89.12 453 GLU A O 1
ATOM 3393 N N . ALA A 1 454 ? 2.336 -22.121 13.144 1.00 92.81 454 ALA A N 1
ATOM 3394 C CA . ALA A 1 454 ? 1.411 -22.973 13.889 1.00 92.81 454 ALA A CA 1
ATOM 3395 C C . ALA A 1 454 ? 0.382 -23.715 13.007 1.00 92.81 454 ALA A C 1
ATOM 3397 O O . ALA A 1 454 ? -0.437 -24.474 13.524 1.00 92.81 454 ALA A O 1
ATOM 3398 N N . GLY A 1 455 ? 0.392 -23.519 11.683 1.00 94.88 455 GLY A N 1
ATOM 3399 C CA . GLY A 1 455 ? -0.570 -24.158 10.778 1.00 94.88 455 GLY A CA 1
ATOM 3400 C C . GLY A 1 455 ? -1.990 -23.584 10.873 1.00 94.88 455 GLY A C 1
ATOM 3401 O O . GLY A 1 455 ? -2.967 -24.299 10.658 1.00 94.88 455 GLY A O 1
ATOM 3402 N N . HIS A 1 456 ? -2.119 -22.299 11.209 1.00 96.81 456 HIS A N 1
ATOM 3403 C CA . HIS A 1 456 ? -3.386 -21.562 11.329 1.00 96.81 456 HIS A CA 1
ATOM 3404 C C . HIS A 1 456 ? -3.532 -20.447 10.279 1.00 96.81 456 HIS A C 1
ATOM 3406 O O . HIS A 1 456 ? -4.282 -19.487 10.473 1.00 96.81 456 HIS A O 1
ATOM 3412 N N . GLN A 1 457 ? -2.810 -20.561 9.158 1.00 94.75 457 GLN A N 1
ATOM 3413 C CA . GLN A 1 457 ? -2.832 -19.576 8.074 1.00 94.75 457 GLN A CA 1
ATOM 3414 C C . GLN A 1 457 ? -4.247 -19.366 7.502 1.00 94.75 457 GLN A C 1
ATOM 3416 O O . GLN A 1 457 ? -4.621 -18.240 7.192 1.00 94.75 457 GLN A O 1
ATOM 3421 N N . ASP A 1 458 ? -5.047 -20.430 7.407 1.00 96.12 458 ASP A N 1
ATOM 3422 C CA . ASP A 1 458 ? -6.445 -20.400 6.961 1.00 96.12 458 ASP A CA 1
ATOM 3423 C C . ASP A 1 458 ? -7.316 -19.477 7.830 1.00 96.12 458 ASP A C 1
ATOM 3425 O O . ASP A 1 458 ? -8.079 -18.659 7.316 1.00 96.12 458 ASP A O 1
ATOM 3429 N N . LYS A 1 459 ? -7.167 -19.574 9.155 1.00 97.69 459 LYS A N 1
ATOM 3430 C CA . LYS A 1 459 ? -7.930 -18.777 10.126 1.00 97.69 459 LYS A CA 1
ATOM 3431 C C . LYS A 1 459 ? -7.464 -17.333 10.143 1.00 97.69 459 LYS A C 1
ATOM 3433 O O . LYS A 1 459 ? -8.296 -16.436 10.169 1.00 97.69 459 LYS A O 1
ATOM 3438 N N . TYR A 1 460 ? -6.155 -17.099 10.059 1.00 96.69 460 TYR A N 1
ATOM 3439 C CA . TYR A 1 460 ? -5.617 -15.748 9.910 1.00 96.69 460 TYR A CA 1
ATOM 3440 C C . TYR A 1 460 ? -6.162 -15.063 8.646 1.00 96.69 460 TYR A C 1
ATOM 3442 O O . TYR A 1 460 ? -6.695 -13.959 8.725 1.00 96.69 460 TYR A O 1
ATOM 3450 N N . GLN A 1 461 ? -6.145 -15.754 7.501 1.00 95.69 461 GLN A N 1
ATOM 3451 C CA . GLN A 1 461 ? -6.710 -15.238 6.250 1.00 95.69 461 GLN A CA 1
ATOM 3452 C C . GLN A 1 461 ? -8.220 -14.980 6.342 1.00 95.69 461 GLN A C 1
ATOM 3454 O O . GLN A 1 461 ? -8.722 -14.047 5.716 1.00 95.69 461 GLN A O 1
ATOM 3459 N N . ALA A 1 462 ? -8.957 -15.774 7.127 1.00 97.19 462 ALA A N 1
ATOM 3460 C CA . ALA A 1 462 ? -10.368 -15.510 7.397 1.00 97.19 462 ALA A CA 1
ATOM 3461 C C . ALA A 1 462 ? -10.568 -14.197 8.175 1.00 97.19 462 ALA A C 1
ATOM 3463 O O . ALA A 1 462 ? -11.485 -13.442 7.847 1.00 97.19 462 ALA A O 1
ATOM 3464 N N . VAL A 1 463 ? -9.695 -13.890 9.145 1.00 98.00 463 VAL A N 1
ATOM 3465 C CA . VAL A 1 463 ? -9.705 -12.602 9.861 1.00 98.00 463 VAL A CA 1
ATOM 3466 C C . VAL A 1 463 ? -9.384 -11.449 8.909 1.00 98.00 463 VAL A C 1
ATOM 3468 O O . VAL A 1 463 ? -10.127 -10.471 8.897 1.00 98.00 463 VAL A O 1
ATOM 3471 N N . GLU A 1 464 ? -8.339 -11.562 8.079 1.00 96.69 464 GLU A N 1
ATOM 3472 C CA . GLU A 1 464 ? -7.997 -10.526 7.087 1.00 96.69 464 GLU A CA 1
ATOM 3473 C C . GLU A 1 464 ? -9.157 -10.263 6.126 1.00 96.69 464 GLU A C 1
ATOM 3475 O O . GLU A 1 464 ? -9.571 -9.122 5.947 1.00 96.69 464 GLU A O 1
ATOM 3480 N N . LYS A 1 465 ? -9.758 -11.324 5.579 1.00 96.00 465 LYS A N 1
ATOM 3481 C CA . LYS A 1 465 ? -10.901 -11.208 4.671 1.00 96.00 465 LYS A CA 1
ATOM 3482 C C . LYS A 1 465 ? -12.113 -10.555 5.341 1.00 96.00 465 LYS A C 1
ATOM 3484 O O . LYS A 1 465 ? -12.787 -9.746 4.710 1.00 96.00 465 LYS A O 1
ATOM 3489 N N . ALA A 1 466 ? -12.415 -10.913 6.591 1.00 97.62 466 ALA A N 1
ATOM 3490 C CA . ALA A 1 466 ? -13.523 -10.313 7.332 1.00 97.62 466 ALA A CA 1
ATOM 3491 C C . ALA A 1 466 ? -13.262 -8.830 7.644 1.00 97.62 466 ALA A C 1
ATOM 3493 O O . ALA A 1 466 ? -14.173 -8.009 7.543 1.00 97.62 466 ALA A O 1
ATOM 3494 N N . TRP A 1 467 ? -12.016 -8.481 7.971 1.00 97.81 467 TRP A N 1
ATOM 3495 C CA . TRP A 1 467 ? -11.593 -7.102 8.201 1.00 97.81 467 TRP A CA 1
ATOM 3496 C C . TRP A 1 467 ? -11.665 -6.254 6.926 1.00 97.81 467 TRP A C 1
ATOM 3498 O O . TRP A 1 467 ? -12.194 -5.142 6.952 1.00 97.81 467 TRP A O 1
ATOM 3508 N N . ASP A 1 468 ? -11.198 -6.789 5.799 1.00 96.19 468 ASP A N 1
ATOM 3509 C CA . ASP A 1 468 ? -11.279 -6.127 4.496 1.00 96.19 468 ASP A CA 1
ATOM 3510 C C . ASP A 1 468 ? -12.737 -5.913 4.076 1.00 96.19 468 ASP A C 1
ATOM 3512 O O . ASP A 1 468 ? -13.106 -4.799 3.712 1.00 96.19 468 ASP A O 1
ATOM 3516 N N . ALA A 1 469 ? -13.594 -6.929 4.229 1.00 96.75 469 ALA A N 1
ATOM 3517 C CA . ALA A 1 469 ? -15.023 -6.813 3.937 1.00 96.75 469 ALA A CA 1
ATOM 3518 C C . ALA A 1 469 ? -15.714 -5.750 4.808 1.00 96.75 469 ALA A C 1
ATOM 3520 O O . ALA A 1 469 ? -16.551 -4.995 4.315 1.00 96.75 469 ALA A O 1
ATOM 3521 N N . PHE A 1 470 ? -15.348 -5.653 6.092 1.00 98.06 470 PHE A N 1
ATOM 3522 C CA . PHE A 1 470 ? -15.832 -4.590 6.972 1.00 98.06 470 PHE A CA 1
ATOM 3523 C C . PHE A 1 470 ? -15.399 -3.203 6.467 1.00 98.06 470 PHE A C 1
ATOM 3525 O O . PHE A 1 470 ? -16.226 -2.295 6.354 1.00 98.06 470 PHE A O 1
ATOM 3532 N N . ASN A 1 471 ? -14.120 -3.035 6.121 1.00 97.75 471 ASN A N 1
ATOM 3533 C CA . ASN A 1 471 ? -13.572 -1.760 5.651 1.00 97.75 471 ASN A CA 1
ATOM 3534 C C . ASN A 1 471 ? -14.104 -1.323 4.288 1.00 97.75 471 ASN A C 1
ATOM 3536 O O . ASN A 1 471 ? -14.290 -0.125 4.072 1.00 97.75 471 ASN A O 1
ATOM 3540 N N . ASP A 1 472 ? -14.382 -2.276 3.402 1.00 97.19 472 ASP A N 1
ATOM 3541 C CA . ASP A 1 472 ? -14.982 -2.029 2.093 1.00 97.19 472 ASP A CA 1
ATOM 3542 C C . ASP A 1 472 ? -16.385 -1.392 2.212 1.00 97.19 472 ASP A C 1
ATOM 3544 O O . ASP A 1 472 ? -16.821 -0.704 1.292 1.00 97.19 472 ASP A O 1
ATOM 3548 N N . VAL A 1 473 ? -17.071 -1.545 3.354 1.00 98.06 473 VAL A N 1
ATOM 3549 C CA . VAL A 1 473 ? -18.335 -0.845 3.661 1.00 98.06 473 VAL A CA 1
ATOM 3550 C C . VAL A 1 473 ? -18.108 0.387 4.536 1.00 98.06 473 VAL A C 1
ATOM 3552 O O . VAL A 1 473 ? -18.706 1.437 4.292 1.00 98.06 473 VAL A O 1
ATOM 3555 N N . TYR A 1 474 ? -17.240 0.290 5.548 1.00 98.06 474 TYR A N 1
ATOM 3556 C CA . TYR A 1 474 ? -17.018 1.366 6.516 1.00 98.06 474 TYR A CA 1
ATOM 3557 C C . TYR A 1 474 ? -16.408 2.607 5.856 1.00 98.06 474 TYR A C 1
ATOM 3559 O O . TYR A 1 474 ? -16.935 3.708 6.022 1.00 98.06 474 TYR A O 1
ATOM 3567 N N . LYS A 1 475 ? -15.353 2.420 5.053 1.00 97.38 475 LYS A N 1
ATOM 3568 C CA . LYS A 1 475 ? -14.547 3.501 4.467 1.00 97.38 475 LYS A CA 1
ATOM 3569 C C . LYS A 1 475 ? -14.174 3.317 2.978 1.00 97.38 475 LYS A C 1
ATOM 3571 O O . LYS A 1 475 ? -13.011 3.524 2.612 1.00 97.38 475 LYS A O 1
ATOM 3576 N N . PRO A 1 476 ? -15.112 2.937 2.086 1.00 97.75 476 PRO A N 1
ATOM 3577 C CA . PRO A 1 476 ? -14.827 2.782 0.656 1.00 97.75 476 PRO A CA 1
ATOM 3578 C C . PRO A 1 476 ? -14.276 4.055 -0.004 1.00 97.75 476 PRO A C 1
ATOM 3580 O O . PRO A 1 476 ? -13.499 3.973 -0.953 1.00 97.75 476 PRO A O 1
ATOM 3583 N N . GLU A 1 477 ? -14.633 5.229 0.510 1.00 97.94 477 GLU A N 1
ATOM 3584 C CA . GLU A 1 477 ? -14.212 6.535 0.009 1.00 97.94 477 GLU A CA 1
ATOM 3585 C C . GLU A 1 477 ? -12.707 6.757 0.230 1.00 97.94 477 GLU A C 1
ATOM 3587 O O . GLU A 1 477 ? -11.992 7.109 -0.708 1.00 97.94 477 GLU A O 1
ATOM 3592 N N . GLU A 1 478 ? -12.195 6.460 1.430 1.00 95.81 478 GLU A N 1
ATOM 3593 C CA . GLU A 1 478 ? -10.758 6.503 1.753 1.00 95.81 478 GLU A CA 1
ATOM 3594 C C . GLU A 1 478 ? -9.962 5.525 0.869 1.00 95.81 478 GLU A C 1
ATOM 3596 O O . GLU A 1 478 ? -8.871 5.846 0.379 1.00 95.81 478 GLU A O 1
ATOM 3601 N N . LEU A 1 479 ? -10.523 4.334 0.620 1.00 95.88 479 LEU A N 1
ATOM 3602 C CA . LEU A 1 479 ? -9.912 3.320 -0.243 1.00 95.88 479 LEU A CA 1
ATOM 3603 C C . LEU A 1 479 ? -9.824 3.794 -1.699 1.00 95.88 479 LEU A C 1
ATOM 3605 O O . LEU A 1 479 ? -8.798 3.578 -2.348 1.00 95.88 479 LEU A O 1
ATOM 3609 N N . LEU A 1 480 ? -10.862 4.466 -2.208 1.00 96.94 480 LEU A N 1
ATOM 3610 C CA . LEU A 1 480 ? -10.853 5.056 -3.545 1.00 96.94 480 LEU A CA 1
ATOM 3611 C C . LEU A 1 480 ? -9.838 6.202 -3.648 1.00 96.94 480 LEU A C 1
ATOM 3613 O O . LEU A 1 480 ? -9.038 6.206 -4.583 1.00 96.94 480 LEU A O 1
ATOM 3617 N N . VAL A 1 481 ? -9.818 7.126 -2.680 1.00 95.50 481 VAL A N 1
ATOM 3618 C CA . VAL A 1 481 ? -8.832 8.223 -2.621 1.00 95.50 481 VAL A CA 1
ATOM 3619 C C . VAL A 1 481 ? -7.412 7.668 -2.680 1.00 95.50 481 VAL A C 1
ATOM 3621 O O . VAL A 1 481 ? -6.614 8.097 -3.509 1.00 95.50 481 VAL A O 1
ATOM 3624 N N . THR A 1 482 ? -7.117 6.648 -1.870 1.00 93.06 482 THR A N 1
ATOM 3625 C CA . THR A 1 482 ? -5.800 5.997 -1.834 1.00 93.06 482 THR A CA 1
ATOM 3626 C C . THR A 1 482 ? -5.442 5.329 -3.165 1.00 93.06 482 THR A C 1
ATOM 3628 O O . THR A 1 482 ? -4.306 5.445 -3.628 1.00 93.06 482 THR A O 1
ATOM 3631 N N . ALA A 1 483 ? -6.399 4.641 -3.798 1.00 94.69 483 ALA A N 1
ATOM 3632 C CA . ALA A 1 483 ? -6.180 3.949 -5.068 1.00 94.69 483 ALA A CA 1
ATOM 3633 C C . ALA A 1 483 ? -5.915 4.921 -6.231 1.00 94.69 483 ALA A C 1
ATOM 3635 O O . ALA A 1 483 ? -5.078 4.643 -7.097 1.00 94.69 483 ALA A O 1
ATOM 3636 N N . VAL A 1 484 ? -6.606 6.066 -6.250 1.00 96.00 484 VAL A N 1
ATOM 3637 C CA . VAL A 1 484 ? -6.368 7.116 -7.247 1.00 96.00 484 VAL A CA 1
ATOM 3638 C C . VAL A 1 484 ? -5.037 7.819 -6.959 1.00 96.00 484 VAL A C 1
ATOM 3640 O O . VAL A 1 484 ? -4.189 7.897 -7.848 1.00 96.00 484 VAL A O 1
ATOM 3643 N N . GLY A 1 485 ? -4.830 8.231 -5.705 1.00 91.50 485 GLY A N 1
ATOM 3644 C CA . GLY A 1 485 ? -3.636 8.905 -5.198 1.00 91.50 485 GLY A CA 1
ATOM 3645 C C . GLY A 1 485 ? -3.454 10.347 -5.678 1.00 91.50 485 GLY A C 1
ATOM 3646 O O . GLY A 1 485 ? -4.086 10.799 -6.632 1.00 91.50 485 GLY A O 1
ATOM 3647 N N . GLU A 1 486 ? -2.546 11.071 -5.021 1.00 86.44 486 GLU A N 1
ATOM 3648 C CA . GLU A 1 486 ? -2.123 12.407 -5.447 1.00 86.44 486 GLU A CA 1
ATOM 3649 C C . GLU A 1 486 ? -0.901 12.320 -6.365 1.00 86.44 486 GLU A C 1
ATOM 3651 O O . GLU A 1 486 ? -0.018 11.486 -6.187 1.00 86.44 486 GLU A O 1
ATOM 3656 N N . GLU A 1 487 ? -0.788 13.240 -7.320 1.00 73.69 487 GLU A N 1
ATOM 3657 C CA . GLU A 1 487 ? 0.323 13.266 -8.282 1.00 73.69 487 GLU A CA 1
ATOM 3658 C C . GLU A 1 487 ? 1.710 13.507 -7.638 1.00 73.69 487 GLU A C 1
ATOM 3660 O O . GLU A 1 487 ? 2.765 13.200 -8.215 1.00 73.69 487 GLU A O 1
ATOM 3665 N N . ILE A 1 488 ? 1.716 14.100 -6.443 1.00 67.88 488 ILE A N 1
ATOM 3666 C CA . ILE A 1 488 ? 2.929 14.486 -5.715 1.00 67.88 488 ILE A CA 1
ATOM 3667 C C . ILE A 1 488 ? 3.443 13.331 -4.847 1.00 67.88 488 ILE A C 1
ATOM 3669 O O . ILE A 1 488 ? 4.647 13.239 -4.602 1.00 67.88 488 ILE A O 1
ATOM 3673 N N . THR A 1 489 ? 2.572 12.419 -4.410 1.00 68.19 489 THR A N 1
ATOM 3674 C CA . THR A 1 489 ? 2.988 11.289 -3.578 1.00 68.19 489 THR A CA 1
ATOM 3675 C C . THR A 1 489 ? 3.574 10.184 -4.447 1.00 68.19 489 THR A C 1
ATOM 3677 O O . THR A 1 489 ? 2.891 9.622 -5.295 1.00 68.19 489 THR A O 1
ATOM 3680 N N . LEU A 1 490 ? 4.849 9.851 -4.218 1.00 65.00 490 LEU A N 1
ATOM 3681 C CA . LEU A 1 490 ? 5.490 8.661 -4.783 1.00 65.00 490 LEU A CA 1
ATOM 3682 C C . LEU A 1 490 ? 4.822 7.426 -4.163 1.00 65.00 490 LEU A C 1
ATOM 3684 O O . LEU A 1 490 ? 5.192 6.997 -3.069 1.00 65.00 490 LEU A O 1
ATOM 3688 N N . GLY A 1 491 ? 3.785 6.912 -4.818 1.00 75.25 491 GLY A N 1
ATOM 3689 C CA . GLY A 1 491 ? 2.957 5.826 -4.309 1.00 75.25 491 GLY A CA 1
ATOM 3690 C C . GLY A 1 491 ? 2.563 4.831 -5.391 1.00 75.25 491 GLY A C 1
ATOM 3691 O O . GLY A 1 491 ? 2.630 5.111 -6.583 1.00 75.25 491 GLY A O 1
ATOM 3692 N N . ASP A 1 492 ? 2.116 3.654 -4.962 1.00 88.19 492 ASP A N 1
ATOM 3693 C CA . ASP A 1 492 ? 1.675 2.571 -5.843 1.00 88.19 492 ASP A CA 1
ATOM 3694 C C . ASP A 1 492 ? 0.209 2.775 -6.302 1.00 88.19 492 ASP A C 1
ATOM 3696 O O . ASP A 1 492 ? -0.658 1.922 -6.092 1.00 88.19 492 ASP A O 1
ATOM 3700 N N . ASN A 1 493 ? -0.076 3.951 -6.881 1.00 93.69 493 ASN A N 1
ATOM 3701 C CA . ASN A 1 493 ? -1.415 4.459 -7.218 1.00 93.69 493 ASN A CA 1
ATOM 3702 C C . ASN A 1 493 ? -1.554 4.874 -8.700 1.00 93.69 493 ASN A C 1
ATOM 3704 O O . ASN A 1 493 ? -0.578 4.912 -9.456 1.00 93.69 493 ASN A O 1
ATOM 3708 N N . LEU A 1 494 ? -2.787 5.173 -9.131 1.00 94.56 494 LEU A N 1
ATOM 3709 C CA . LEU A 1 494 ? -3.087 5.523 -10.524 1.00 94.56 494 LEU A CA 1
ATOM 3710 C C . LEU A 1 494 ? -2.399 6.823 -10.975 1.00 94.56 494 LEU A C 1
ATOM 3712 O O . LEU A 1 494 ? -1.856 6.868 -12.081 1.00 94.56 494 LEU A O 1
ATOM 3716 N N . ALA A 1 495 ? -2.400 7.869 -10.145 1.00 93.06 495 ALA A N 1
ATOM 3717 C CA . ALA A 1 495 ? -1.804 9.161 -10.486 1.00 93.06 495 ALA A CA 1
ATOM 3718 C C . ALA A 1 495 ? -0.290 9.052 -10.745 1.00 93.06 495 ALA A C 1
ATOM 3720 O O . ALA A 1 495 ? 0.211 9.579 -11.744 1.00 93.06 495 ALA A O 1
ATOM 3721 N N . SER A 1 496 ? 0.426 8.300 -9.905 1.00 90.38 496 SER A N 1
ATOM 3722 C CA . SER A 1 496 ? 1.852 8.005 -10.083 1.00 90.38 496 SER A CA 1
ATOM 3723 C C . SER A 1 496 ? 2.113 7.212 -11.360 1.00 90.38 496 SER A C 1
ATOM 3725 O O . SER A 1 496 ? 2.948 7.620 -12.168 1.00 90.38 496 SER A O 1
ATOM 3727 N N . ALA A 1 497 ? 1.338 6.155 -11.619 1.00 92.31 497 ALA A N 1
ATOM 3728 C CA . ALA A 1 497 ? 1.484 5.362 -12.840 1.00 92.31 497 ALA A CA 1
ATOM 3729 C C . ALA A 1 497 ? 1.258 6.204 -14.115 1.00 92.31 497 ALA A C 1
ATOM 3731 O O . ALA A 1 497 ? 2.012 6.102 -15.085 1.00 92.31 497 ALA A O 1
ATOM 3732 N N . LEU A 1 498 ? 0.256 7.092 -14.113 1.00 92.25 498 LEU A N 1
ATOM 3733 C CA . LEU A 1 498 ? -0.017 8.000 -15.234 1.00 92.25 498 LEU A CA 1
ATOM 3734 C C . LEU A 1 498 ? 1.110 9.022 -15.447 1.00 92.25 498 LEU A C 1
ATOM 3736 O O . LEU A 1 498 ? 1.455 9.329 -16.590 1.00 92.25 498 LEU A O 1
ATOM 3740 N N . LYS A 1 499 ? 1.703 9.540 -14.366 1.00 91.31 499 LYS A N 1
ATOM 3741 C CA . LYS A 1 499 ? 2.857 10.450 -14.417 1.00 91.31 499 LYS A CA 1
ATOM 3742 C C . LYS A 1 499 ? 4.097 9.754 -14.977 1.00 91.31 499 LYS A C 1
ATOM 3744 O O . LYS A 1 499 ? 4.780 10.303 -15.846 1.00 91.31 499 LYS A O 1
ATOM 3749 N N . GLU A 1 500 ? 4.374 8.535 -14.526 1.00 90.81 500 GLU A N 1
ATOM 3750 C CA . GLU A 1 500 ? 5.479 7.729 -15.043 1.00 90.81 500 GLU A CA 1
ATOM 3751 C C . GLU A 1 500 ? 5.315 7.434 -16.533 1.00 90.81 500 GLU A C 1
ATOM 3753 O O . GLU A 1 500 ? 6.295 7.526 -17.279 1.00 90.81 500 GLU A O 1
ATOM 3758 N N . LEU A 1 501 ? 4.093 7.121 -16.972 1.00 89.88 501 LEU A N 1
ATOM 3759 C CA . LEU A 1 501 ? 3.773 6.903 -18.379 1.00 89.88 501 LEU A CA 1
ATOM 3760 C C . LEU A 1 501 ? 3.939 8.185 -19.208 1.00 89.88 501 LEU A C 1
ATOM 3762 O O . LEU A 1 501 ? 4.575 8.153 -20.259 1.00 89.88 501 LEU A O 1
ATOM 3766 N N . GLY A 1 502 ? 3.427 9.321 -18.726 1.00 88.12 502 GLY A N 1
ATOM 3767 C CA . GLY A 1 502 ? 3.537 10.609 -19.422 1.00 88.12 502 GLY A CA 1
ATOM 3768 C C . GLY A 1 502 ? 4.979 11.093 -19.602 1.00 88.12 502 GLY A C 1
ATOM 3769 O O . GLY A 1 502 ? 5.304 11.721 -20.608 1.00 88.12 502 GLY A O 1
ATOM 3770 N N . THR A 1 503 ? 5.865 10.751 -18.663 1.00 87.88 503 THR A N 1
ATOM 3771 C CA . THR A 1 503 ? 7.301 11.086 -18.709 1.00 87.88 503 THR A CA 1
ATOM 3772 C C . THR A 1 503 ? 8.162 10.036 -19.419 1.00 87.88 503 THR A C 1
ATOM 3774 O O . THR A 1 503 ? 9.351 10.262 -19.634 1.00 87.88 503 THR A O 1
ATOM 3777 N N . ALA A 1 504 ? 7.599 8.885 -19.804 1.00 87.19 504 ALA A N 1
ATOM 3778 C CA . ALA A 1 504 ? 8.340 7.828 -20.487 1.00 87.19 504 ALA A CA 1
ATOM 3779 C C . ALA A 1 504 ? 8.855 8.296 -21.855 1.00 87.19 504 ALA A C 1
ATOM 3781 O O . ALA A 1 504 ? 8.138 8.958 -22.603 1.00 87.19 504 ALA A O 1
ATOM 3782 N N . SER A 1 505 ? 10.082 7.931 -22.228 1.00 85.56 505 SER A N 1
ATOM 3783 C CA . SER A 1 505 ? 10.591 8.205 -23.576 1.00 85.56 505 SER A CA 1
ATOM 3784 C C . SER A 1 505 ? 9.827 7.374 -24.610 1.00 85.56 505 SER A C 1
ATOM 3786 O O . SER A 1 505 ? 9.662 6.174 -24.420 1.00 85.56 505 SER A O 1
ATOM 3788 N N . ILE A 1 506 ? 9.412 7.985 -25.730 1.00 79.56 506 ILE A N 1
ATOM 3789 C CA . ILE A 1 506 ? 8.825 7.228 -26.859 1.00 79.56 506 ILE A CA 1
ATOM 3790 C C . ILE A 1 506 ? 9.825 6.239 -27.472 1.00 79.56 506 ILE A C 1
ATOM 3792 O O . ILE A 1 506 ? 9.435 5.272 -28.114 1.00 79.56 506 ILE A O 1
ATOM 3796 N N . LEU A 1 507 ? 11.124 6.472 -27.260 1.00 77.06 507 LEU A N 1
ATOM 3797 C CA . LEU A 1 507 ? 12.188 5.617 -27.775 1.00 77.06 507 LEU A CA 1
ATOM 3798 C C . LEU A 1 507 ? 12.431 4.386 -26.884 1.00 77.06 507 LEU A C 1
ATOM 3800 O O . LEU A 1 507 ? 13.020 3.415 -27.352 1.00 77.06 507 LEU A O 1
ATOM 3804 N N . ASP A 1 508 ? 11.974 4.400 -25.624 1.00 82.19 508 ASP A N 1
ATOM 3805 C CA . ASP A 1 508 ? 12.035 3.246 -24.717 1.00 82.19 508 ASP A CA 1
ATOM 3806 C C . ASP A 1 508 ? 10.707 2.487 -24.732 1.00 82.19 508 ASP A C 1
ATOM 3808 O O . ASP A 1 508 ? 9.870 2.575 -23.835 1.00 82.19 508 ASP A O 1
ATOM 3812 N N . ILE A 1 509 ? 10.512 1.723 -25.796 1.00 73.62 509 ILE A N 1
ATOM 3813 C CA . ILE A 1 509 ? 9.248 1.044 -26.067 1.00 73.62 509 ILE A CA 1
ATOM 3814 C C . ILE A 1 509 ? 8.915 -0.012 -25.001 1.00 73.62 509 ILE A C 1
ATOM 3816 O O . ILE A 1 509 ? 7.749 -0.200 -24.647 1.00 73.62 509 ILE A O 1
ATOM 3820 N N . LYS A 1 510 ? 9.921 -0.716 -24.465 1.00 75.31 510 LYS A N 1
ATOM 3821 C CA . LYS A 1 510 ? 9.693 -1.716 -23.409 1.00 75.31 510 LYS A CA 1
ATOM 3822 C C . LYS A 1 510 ? 9.316 -1.046 -22.091 1.00 75.31 510 LYS A C 1
ATOM 3824 O O . LYS A 1 510 ? 8.383 -1.510 -21.431 1.00 75.31 510 LYS A O 1
ATOM 3829 N N . GLY A 1 511 ? 9.992 0.047 -21.733 1.00 82.75 511 GLY A N 1
ATOM 3830 C CA . GLY A 1 511 ? 9.619 0.859 -20.579 1.00 82.75 511 GLY A CA 1
ATOM 3831 C C . GLY A 1 511 ? 8.220 1.452 -20.732 1.00 82.75 511 GLY A C 1
ATOM 3832 O O . GLY A 1 511 ? 7.426 1.390 -19.796 1.00 82.75 511 GLY A O 1
ATOM 3833 N N . LEU A 1 512 ? 7.874 1.935 -21.928 1.00 83.75 512 LEU A N 1
ATOM 3834 C CA . LEU A 1 512 ? 6.552 2.474 -22.244 1.00 83.75 512 LEU A CA 1
ATOM 3835 C C . LEU A 1 512 ? 5.445 1.425 -22.051 1.00 83.75 512 LEU A C 1
ATOM 3837 O O . LEU A 1 512 ? 4.489 1.682 -21.324 1.00 83.75 512 LEU A O 1
ATOM 3841 N N . ASN A 1 513 ? 5.623 0.219 -22.600 1.00 81.19 513 ASN A N 1
ATOM 3842 C CA . ASN A 1 513 ? 4.693 -0.903 -22.420 1.00 81.19 513 ASN A CA 1
ATOM 3843 C C . ASN A 1 513 ? 4.525 -1.292 -20.945 1.00 81.19 513 ASN A C 1
ATOM 3845 O O . ASN A 1 513 ? 3.414 -1.527 -20.472 1.00 81.19 513 ASN A O 1
ATOM 3849 N N . THR A 1 514 ? 5.633 -1.349 -20.202 1.00 88.00 514 THR A N 1
ATOM 3850 C CA . THR A 1 514 ? 5.621 -1.678 -18.768 1.00 88.00 514 THR A CA 1
ATOM 3851 C C . THR A 1 514 ? 4.809 -0.646 -17.985 1.00 88.00 514 THR A C 1
ATOM 3853 O O . THR A 1 514 ? 3.932 -1.008 -17.203 1.00 88.00 514 THR A O 1
ATOM 3856 N N . LYS A 1 515 ? 5.024 0.643 -18.260 1.00 90.44 515 LYS A N 1
ATOM 3857 C CA . LYS A 1 515 ? 4.307 1.750 -17.614 1.00 90.44 515 LYS A CA 1
ATOM 3858 C C . LYS A 1 515 ? 2.831 1.812 -18.016 1.00 90.44 515 LYS A C 1
ATOM 3860 O O . LYS A 1 515 ? 1.974 2.059 -17.173 1.00 90.44 515 LYS A O 1
ATOM 3865 N N . ALA A 1 516 ? 2.505 1.530 -19.277 1.00 88.12 516 ALA A N 1
ATOM 3866 C CA . ALA A 1 516 ? 1.122 1.440 -19.745 1.00 88.12 516 ALA A CA 1
ATOM 3867 C C . ALA A 1 516 ? 0.367 0.286 -19.062 1.00 88.12 516 ALA A C 1
ATOM 3869 O O . ALA A 1 516 ? -0.780 0.452 -18.637 1.00 88.12 516 ALA A O 1
ATOM 3870 N N . ASN A 1 517 ? 1.025 -0.866 -18.890 1.00 87.12 517 ASN A N 1
ATOM 3871 C CA . ASN A 1 517 ? 0.471 -1.989 -18.136 1.00 87.12 517 ASN A CA 1
ATOM 3872 C C . ASN A 1 517 ? 0.264 -1.641 -16.661 1.00 87.12 517 ASN A C 1
ATOM 3874 O O . ASN A 1 517 ? -0.792 -1.972 -16.132 1.00 87.12 517 ASN A O 1
ATOM 3878 N N . ALA A 1 518 ? 1.188 -0.911 -16.032 1.00 90.56 518 ALA A N 1
ATOM 3879 C CA . ALA A 1 518 ? 0.999 -0.430 -14.665 1.00 90.56 518 ALA A CA 1
ATOM 3880 C C . ALA A 1 518 ? -0.269 0.438 -14.542 1.00 90.56 518 ALA A C 1
ATOM 3882 O O . ALA A 1 518 ? -1.105 0.182 -13.679 1.00 90.56 518 ALA A O 1
ATOM 3883 N N . VAL A 1 519 ? -0.496 1.391 -15.458 1.00 93.31 519 VAL A N 1
ATOM 3884 C CA . VAL A 1 519 ? -1.743 2.188 -15.489 1.00 93.31 519 VAL A CA 1
ATOM 3885 C C . VAL A 1 519 ? -2.975 1.289 -15.629 1.00 93.31 519 VAL A C 1
ATOM 3887 O O . VAL A 1 519 ? -3.972 1.481 -14.929 1.00 93.31 519 VAL A O 1
ATOM 3890 N N . LYS A 1 520 ? -2.921 0.283 -16.510 1.00 91.69 520 LYS A N 1
ATOM 3891 C CA . LYS A 1 520 ? -4.019 -0.674 -16.696 1.00 91.69 520 LYS A CA 1
ATOM 3892 C C . LYS A 1 520 ? -4.301 -1.487 -15.438 1.00 91.69 520 LYS A C 1
ATOM 3894 O O . LYS A 1 520 ? -5.465 -1.636 -15.081 1.00 91.69 520 LYS A O 1
ATOM 3899 N N . GLU A 1 521 ? -3.273 -2.003 -14.780 1.00 91.69 521 GLU A N 1
ATOM 3900 C CA . GLU A 1 521 ? -3.415 -2.765 -13.541 1.00 91.69 521 GLU A CA 1
ATOM 3901 C C . GLU A 1 521 ? -4.006 -1.903 -12.423 1.00 91.69 521 GLU A C 1
ATOM 3903 O O . GLU A 1 521 ? -4.921 -2.348 -11.731 1.00 91.69 521 GLU A O 1
ATOM 3908 N N . LYS A 1 522 ? -3.571 -0.643 -12.305 1.00 94.56 522 LYS A N 1
ATOM 3909 C CA . LYS A 1 522 ? -4.092 0.292 -11.300 1.00 94.56 522 LYS A CA 1
ATOM 3910 C C . LYS A 1 522 ? -5.534 0.712 -11.545 1.00 94.56 522 LYS A C 1
ATOM 3912 O O . LYS A 1 522 ? -6.289 0.867 -10.588 1.00 94.56 522 LYS A O 1
ATOM 3917 N N . PHE A 1 523 ? -5.943 0.877 -12.801 1.00 94.94 523 PHE A N 1
ATOM 3918 C CA . PHE A 1 523 ? -7.314 1.279 -13.102 1.00 94.94 523 PHE A CA 1
ATOM 3919 C C . PHE A 1 523 ? -8.305 0.108 -13.161 1.00 94.94 523 PHE A C 1
ATOM 3921 O O . PHE A 1 523 ? -9.379 0.200 -12.571 1.00 94.94 523 PHE A O 1
ATOM 3928 N N . ALA A 1 524 ? -7.952 -0.982 -13.852 1.00 91.50 524 ALA A N 1
ATOM 3929 C CA . ALA A 1 524 ? -8.855 -2.089 -14.190 1.00 91.50 524 ALA A CA 1
ATOM 3930 C C . ALA A 1 524 ? -8.201 -3.482 -14.058 1.00 91.50 524 ALA A C 1
ATOM 3932 O O . ALA A 1 524 ? -8.597 -4.428 -14.744 1.00 91.50 524 ALA A O 1
ATOM 3933 N N . GLY A 1 525 ? -7.156 -3.614 -13.236 1.00 83.88 525 GLY A N 1
ATOM 3934 C CA . GLY A 1 525 ? -6.493 -4.889 -12.977 1.00 83.88 525 GLY A CA 1
ATOM 3935 C C . GLY A 1 525 ? -7.370 -5.898 -12.231 1.00 83.88 525 GLY A C 1
ATOM 3936 O O . GLY A 1 525 ? -8.428 -5.573 -11.701 1.00 83.88 525 GLY A O 1
ATOM 3937 N N . TRP A 1 526 ? -6.890 -7.143 -12.174 1.00 71.19 526 TRP A N 1
ATOM 3938 C CA . TRP A 1 526 ? -7.533 -8.240 -11.436 1.00 71.19 526 TRP A CA 1
ATOM 3939 C C . TRP A 1 526 ? -7.416 -8.105 -9.907 1.00 71.19 526 TRP A C 1
ATOM 3941 O O . TRP A 1 526 ? -8.108 -8.814 -9.182 1.00 71.19 526 TRP A O 1
ATOM 3951 N N . GLY A 1 527 ? -6.540 -7.221 -9.420 1.00 80.31 527 GLY A N 1
ATOM 3952 C CA . GLY A 1 527 ? -6.403 -6.870 -8.004 1.00 80.31 527 GLY A CA 1
ATOM 3953 C C . GLY A 1 527 ? -7.074 -5.534 -7.661 1.00 80.31 527 GLY A C 1
ATOM 3954 O O . GLY A 1 527 ? -7.719 -4.956 -8.537 1.00 80.31 527 GLY A O 1
ATOM 3955 N N . PRO A 1 528 ? -6.871 -5.024 -6.426 1.00 82.44 528 PRO A N 1
ATOM 3956 C CA . PRO A 1 528 ? -7.463 -3.776 -5.950 1.00 82.44 528 PRO A CA 1
ATOM 3957 C C . PRO A 1 528 ? -7.161 -2.634 -6.919 1.00 82.44 528 PRO A C 1
ATOM 3959 O O . PRO A 1 528 ? -6.031 -2.154 -7.009 1.00 82.44 528 PRO A O 1
ATOM 3962 N N . SER A 1 529 ? -8.176 -2.234 -7.672 1.00 94.06 529 SER A N 1
ATOM 3963 C CA . SER A 1 529 ? -8.069 -1.222 -8.718 1.00 94.06 529 SER A CA 1
ATOM 3964 C C . SER A 1 529 ? -9.031 -0.073 -8.453 1.00 94.06 529 SER A C 1
ATOM 3966 O O . SER A 1 529 ? -10.003 -0.220 -7.709 1.00 94.06 529 SER A O 1
ATOM 3968 N N . VAL A 1 530 ? -8.776 1.080 -9.073 1.00 96.19 530 VAL A N 1
ATOM 3969 C CA . VAL A 1 530 ? -9.649 2.258 -8.951 1.00 96.19 530 VAL A CA 1
ATOM 3970 C C . VAL A 1 530 ? -11.090 1.914 -9.326 1.00 96.19 530 VAL A C 1
ATOM 3972 O O . VAL A 1 530 ? -12.005 2.331 -8.625 1.00 96.19 530 VAL A O 1
ATOM 3975 N N . LYS A 1 531 ? -11.303 1.099 -10.369 1.00 95.50 531 LYS A N 1
ATOM 3976 C CA . LYS A 1 531 ? -12.644 0.650 -10.756 1.00 95.50 531 LYS A CA 1
ATOM 3977 C C . LYS A 1 531 ? -13.330 -0.159 -9.653 1.00 95.50 531 LYS A C 1
ATOM 3979 O O . LYS A 1 531 ? -14.445 0.177 -9.277 1.00 95.50 531 LYS A O 1
ATOM 3984 N N . GLN A 1 532 ? -12.664 -1.174 -9.104 1.00 95.12 532 GLN A N 1
ATOM 3985 C CA . GLN A 1 532 ? -13.235 -1.986 -8.022 1.00 95.12 532 GLN A CA 1
ATOM 3986 C C . GLN A 1 532 ? -13.526 -1.145 -6.774 1.00 95.12 532 GLN A C 1
ATOM 3988 O O . GLN A 1 532 ? -14.567 -1.304 -6.147 1.00 95.12 532 GLN A O 1
ATOM 3993 N N . LYS A 1 533 ? -12.632 -0.215 -6.410 1.00 96.56 533 LYS A N 1
ATOM 3994 C CA . LYS A 1 533 ? -12.858 0.674 -5.261 1.00 96.56 533 LYS A CA 1
ATOM 3995 C C . LYS A 1 533 ? -13.987 1.676 -5.513 1.00 96.56 533 LYS A C 1
ATOM 3997 O O . LYS A 1 533 ? -14.737 1.972 -4.590 1.00 96.56 533 LYS A O 1
ATOM 4002 N N . PHE A 1 534 ? -14.175 2.132 -6.750 1.00 97.25 534 PHE A N 1
ATOM 4003 C CA . PHE A 1 534 ? -15.346 2.926 -7.120 1.00 97.25 534 PHE A CA 1
ATOM 4004 C C . PHE A 1 534 ? -16.644 2.108 -7.047 1.00 97.25 534 PHE A C 1
ATOM 4006 O O . PHE A 1 534 ? -17.638 2.613 -6.539 1.00 97.25 534 PHE A O 1
ATOM 4013 N N . GLU A 1 535 ? -16.635 0.838 -7.462 1.00 96.75 535 GLU A N 1
ATOM 4014 C CA . GLU A 1 535 ? -17.791 -0.065 -7.324 1.00 96.75 535 GLU A CA 1
ATOM 4015 C C . GLU A 1 535 ? -18.200 -0.245 -5.846 1.00 96.75 535 GLU A C 1
ATOM 4017 O O . GLU A 1 535 ? -19.391 -0.265 -5.538 1.00 96.75 535 GLU A O 1
ATOM 4022 N N . LEU A 1 536 ? -17.240 -0.276 -4.910 1.00 96.38 536 LEU A N 1
ATOM 4023 C CA . LEU A 1 536 ? -17.538 -0.265 -3.469 1.00 96.38 536 LEU A CA 1
ATOM 4024 C C . LEU A 1 536 ? -18.211 1.038 -3.020 1.00 96.38 536 LEU A C 1
ATOM 4026 O O . LEU A 1 536 ? -19.172 0.999 -2.255 1.00 96.38 536 LEU A O 1
ATOM 4030 N N . VAL A 1 537 ? -17.734 2.189 -3.506 1.00 97.81 537 VAL A N 1
ATOM 4031 C CA . VAL A 1 537 ? -18.365 3.493 -3.241 1.00 97.81 537 VAL A CA 1
ATOM 4032 C C . VAL A 1 537 ? -19.783 3.516 -3.817 1.00 97.81 537 VAL A C 1
ATOM 4034 O O . VAL A 1 537 ? -20.708 3.919 -3.118 1.00 97.81 537 VAL A O 1
ATOM 4037 N N . GLN A 1 538 ? -19.981 3.033 -5.045 1.00 97.69 538 GLN A N 1
ATOM 4038 C CA . GLN A 1 538 ? -21.288 2.938 -5.701 1.00 97.69 538 GLN A CA 1
ATOM 4039 C C . GLN A 1 538 ? -22.255 2.017 -4.948 1.00 97.69 538 GLN A C 1
ATOM 4041 O O . GLN A 1 538 ? -23.426 2.356 -4.802 1.00 97.69 538 GLN A O 1
ATOM 4046 N N . ALA A 1 539 ? -21.782 0.912 -4.365 1.00 96.94 539 ALA A N 1
ATOM 4047 C CA . ALA A 1 539 ? -22.616 0.052 -3.521 1.00 96.94 539 ALA A CA 1
ATOM 4048 C C . ALA A 1 539 ? -23.207 0.787 -2.295 1.00 96.94 539 ALA A C 1
ATOM 4050 O O . ALA A 1 539 ? -24.208 0.344 -1.730 1.00 96.94 539 ALA A O 1
ATOM 4051 N N . GLN A 1 540 ? -22.627 1.928 -1.901 1.00 97.94 540 GLN A N 1
ATOM 4052 C CA . GLN A 1 540 ? -23.103 2.778 -0.806 1.00 97.94 540 GLN A CA 1
ATOM 4053 C C . GLN A 1 540 ? -23.962 3.969 -1.266 1.00 97.94 540 GLN A C 1
ATOM 4055 O O . GLN A 1 540 ? -24.293 4.826 -0.449 1.00 97.94 540 GLN A O 1
ATOM 4060 N N . GLU A 1 541 ? -24.389 4.032 -2.531 1.00 97.94 541 GLU A N 1
ATOM 4061 C CA . GLU A 1 541 ? -25.203 5.133 -3.079 1.00 97.94 541 GLU A CA 1
ATOM 4062 C C . GLU A 1 541 ? -26.455 5.446 -2.235 1.00 97.94 541 GLU A C 1
ATOM 4064 O O . GLU A 1 541 ? -26.790 6.610 -1.977 1.00 97.94 541 GLU A O 1
ATOM 4069 N N . SER A 1 542 ? -27.131 4.406 -1.735 1.00 97.56 542 SER A N 1
ATOM 4070 C CA . SER A 1 542 ? -28.285 4.574 -0.842 1.00 97.56 542 SER A CA 1
ATOM 4071 C C . SER A 1 542 ? -27.914 5.263 0.477 1.00 97.56 542 SER A C 1
ATOM 4073 O O . SER A 1 542 ? -28.694 6.072 0.970 1.00 97.56 542 SER A O 1
ATOM 4075 N N . ALA A 1 543 ? -26.710 5.027 1.011 1.00 97.50 543 ALA A N 1
ATOM 4076 C CA . ALA A 1 543 ? -26.226 5.689 2.221 1.00 97.50 543 ALA A CA 1
ATOM 4077 C C . ALA A 1 543 ? -25.999 7.186 1.988 1.00 97.50 543 ALA A C 1
ATOM 4079 O O . ALA A 1 543 ? -26.397 7.999 2.818 1.00 97.50 543 ALA A O 1
ATOM 4080 N N . TYR A 1 544 ? -25.424 7.568 0.843 1.00 97.94 544 TYR A N 1
ATOM 4081 C CA . TYR A 1 544 ? -25.224 8.980 0.487 1.00 97.94 544 TYR A CA 1
ATOM 4082 C C . TYR A 1 544 ? -26.537 9.717 0.232 1.00 97.94 544 TYR A C 1
ATOM 4084 O O . TYR A 1 544 ? -26.636 10.914 0.508 1.00 97.94 544 TYR A O 1
ATOM 4092 N N . THR A 1 545 ? -27.544 8.998 -0.275 1.00 97.81 545 THR A N 1
ATOM 4093 C CA . THR A 1 545 ? -28.911 9.513 -0.428 1.00 97.81 545 THR A CA 1
ATOM 4094 C C . THR A 1 545 ? -29.510 9.814 0.943 1.00 97.81 545 THR A C 1
ATOM 4096 O O . THR A 1 545 ? -29.940 10.941 1.179 1.00 97.81 545 THR A O 1
ATOM 4099 N N . SER A 1 546 ? -29.446 8.851 1.871 1.00 95.69 546 SER A N 1
ATOM 4100 C CA . SER A 1 546 ? -29.892 9.020 3.261 1.00 95.69 546 SER A CA 1
ATOM 4101 C C . SER A 1 546 ? -29.137 10.140 3.989 1.00 95.69 546 SER A C 1
ATOM 4103 O O . SER A 1 546 ? -29.724 10.858 4.789 1.00 95.69 546 SER A O 1
ATOM 4105 N N . GLY A 1 547 ? -27.846 10.319 3.695 1.00 96.56 547 GLY A N 1
ATOM 4106 C CA . GLY A 1 547 ? -27.016 11.383 4.260 1.00 96.56 547 GLY A CA 1
ATOM 4107 C C . GLY A 1 547 ? -27.163 12.753 3.599 1.00 96.56 547 GLY A C 1
ATOM 4108 O O . GLY A 1 547 ? -26.447 13.668 3.985 1.00 96.56 547 GLY A O 1
ATOM 4109 N N . GLY A 1 548 ? -28.012 12.908 2.577 1.00 97.44 548 GLY A N 1
ATOM 4110 C CA . GLY A 1 548 ? -28.218 14.196 1.904 1.00 97.44 548 GLY A CA 1
ATOM 4111 C C . GLY A 1 548 ? -26.994 14.736 1.147 1.00 97.44 548 GLY A C 1
ATOM 4112 O O . GLY A 1 548 ? -26.948 15.921 0.823 1.00 97.44 548 GLY A O 1
ATOM 4113 N N . ILE A 1 549 ? -25.998 13.891 0.854 1.00 97.81 549 ILE A N 1
ATOM 4114 C CA . ILE A 1 549 ? -24.753 14.287 0.163 1.00 97.81 549 ILE A CA 1
ATOM 4115 C C . ILE A 1 549 ? -24.627 13.700 -1.241 1.00 97.81 549 ILE A C 1
ATOM 4117 O O . ILE A 1 549 ? -23.631 13.951 -1.919 1.00 97.81 549 ILE A O 1
ATOM 4121 N N . LYS A 1 550 ? -25.628 12.938 -1.705 1.00 97.44 550 LYS A N 1
ATOM 4122 C CA . LYS A 1 550 ? -25.591 12.318 -3.031 1.00 97.44 550 LYS A CA 1
ATOM 4123 C C . LYS A 1 550 ? -25.349 13.353 -4.139 1.00 97.44 550 LYS A C 1
ATOM 4125 O O . LYS A 1 550 ? -24.308 13.326 -4.784 1.00 97.44 550 LYS A O 1
ATOM 4130 N N . SER A 1 551 ? -26.244 14.329 -4.275 1.00 97.00 551 SER A N 1
ATOM 4131 C CA . SER A 1 551 ? -26.187 15.320 -5.358 1.00 97.00 551 SER A CA 1
ATOM 4132 C C . SER A 1 551 ? -24.997 16.276 -5.285 1.00 97.00 551 SER A C 1
ATOM 4134 O O . SER A 1 551 ? -24.539 16.778 -6.307 1.00 97.00 551 SER A O 1
ATOM 4136 N N . THR A 1 552 ? -24.487 16.554 -4.084 1.00 97.56 552 THR A N 1
ATOM 4137 C CA . THR A 1 552 ? -23.424 17.548 -3.873 1.00 97.56 552 THR A CA 1
ATOM 4138 C C . THR A 1 552 ? -22.021 16.953 -3.820 1.00 97.56 552 THR A C 1
ATOM 4140 O O . THR A 1 552 ? -21.055 17.705 -3.967 1.00 97.56 552 THR A O 1
ATOM 4143 N N . LYS A 1 553 ? -21.887 15.641 -3.579 1.00 97.81 553 LYS A N 1
ATOM 4144 C CA . LYS A 1 553 ? -20.590 14.964 -3.410 1.00 97.81 553 LYS A CA 1
ATOM 4145 C C . LYS A 1 553 ? -20.460 13.677 -4.219 1.00 97.81 553 LYS A C 1
ATOM 4147 O O . LYS A 1 553 ? -19.457 13.513 -4.905 1.00 97.81 553 LYS A O 1
ATOM 4152 N N . TYR A 1 554 ? -21.450 12.788 -4.179 1.00 97.88 554 TYR A N 1
ATOM 4153 C CA . TYR A 1 554 ? -21.382 11.518 -4.910 1.00 97.88 554 TYR A CA 1
ATOM 4154 C C . TYR A 1 554 ? -21.576 11.690 -6.426 1.00 97.88 554 TYR A C 1
ATOM 4156 O O . TYR A 1 554 ? -20.747 11.201 -7.185 1.00 97.88 554 TYR A O 1
ATOM 4164 N N . ASP A 1 555 ? -22.599 12.421 -6.879 1.00 97.50 555 ASP A N 1
ATOM 4165 C CA . ASP A 1 555 ? -22.874 12.597 -8.316 1.00 97.50 555 ASP A CA 1
ATOM 4166 C C . ASP A 1 555 ? -21.685 13.268 -9.055 1.00 97.50 555 ASP A C 1
ATOM 4168 O O . ASP A 1 555 ? -21.295 12.787 -10.124 1.00 97.50 555 ASP A O 1
ATOM 4172 N N . PRO A 1 556 ? -21.014 14.306 -8.498 1.00 98.00 556 PRO A N 1
ATOM 4173 C CA . PRO A 1 556 ? -19.772 14.833 -9.074 1.00 98.00 556 PRO A CA 1
ATOM 4174 C C . PRO A 1 556 ? -18.633 13.807 -9.155 1.00 98.00 556 PRO A C 1
ATOM 4176 O O . PRO A 1 556 ? -17.875 13.799 -10.129 1.00 98.00 556 PRO A O 1
ATOM 4179 N N . LEU A 1 557 ? -18.505 12.930 -8.153 1.00 97.50 557 LEU A N 1
ATOM 4180 C CA . LEU A 1 557 ? -17.528 11.841 -8.158 1.00 97.50 557 LEU A CA 1
ATOM 4181 C C . LEU A 1 557 ? -17.838 10.816 -9.257 1.00 97.50 557 LEU A C 1
ATOM 4183 O O . LEU A 1 557 ? -16.937 10.440 -10.008 1.00 97.50 557 LEU A O 1
ATOM 4187 N N . GLU A 1 558 ? -19.092 10.387 -9.380 1.00 97.38 558 GLU A N 1
ATOM 4188 C CA . GLU A 1 558 ? -19.537 9.474 -10.435 1.00 97.38 558 GLU A CA 1
ATOM 4189 C C . GLU A 1 558 ? -19.284 10.071 -11.824 1.00 97.38 558 GLU A C 1
ATOM 4191 O O . GLU A 1 558 ? -18.715 9.412 -12.698 1.00 97.38 558 GLU A O 1
ATOM 4196 N N . GLN A 1 559 ? -19.602 11.352 -12.015 1.00 96.31 559 GLN A N 1
ATOM 4197 C CA . GLN A 1 559 ? -19.307 12.058 -13.257 1.00 96.31 559 GLN A CA 1
ATOM 4198 C C . GLN A 1 559 ? -17.798 12.099 -13.548 1.00 96.31 559 GLN A C 1
ATOM 4200 O O . GLN A 1 559 ? -17.381 11.825 -14.676 1.00 96.31 559 GLN A O 1
ATOM 4205 N N . ALA A 1 560 ? -16.962 12.405 -12.551 1.00 95.75 560 ALA A N 1
ATOM 4206 C CA . ALA A 1 560 ? -15.508 12.410 -12.708 1.00 95.75 560 ALA A CA 1
ATOM 4207 C C . ALA A 1 560 ? -14.963 11.019 -13.076 1.00 95.75 560 ALA A C 1
ATOM 4209 O O . ALA A 1 560 ? -14.112 10.904 -13.964 1.00 95.75 560 ALA A O 1
ATOM 4210 N N . PHE A 1 561 ? -15.492 9.959 -12.457 1.00 96.19 561 PHE A N 1
ATOM 4211 C CA . PHE A 1 561 ? -15.143 8.578 -12.785 1.00 96.19 561 PHE A CA 1
ATOM 4212 C C . PHE A 1 561 ? -15.550 8.218 -14.218 1.00 96.19 561 PHE A C 1
ATOM 4214 O O . PHE A 1 561 ? -14.731 7.691 -14.973 1.00 96.19 561 PHE A O 1
ATOM 4221 N N . ASN A 1 562 ? -16.774 8.553 -14.630 1.00 95.06 562 ASN A N 1
ATOM 4222 C CA . ASN A 1 562 ? -17.282 8.283 -15.976 1.00 95.06 562 ASN A CA 1
ATOM 4223 C C . ASN A 1 562 ? -16.484 9.027 -17.052 1.00 95.06 562 ASN A C 1
ATOM 4225 O O . ASN A 1 562 ? -16.133 8.437 -18.081 1.00 95.06 562 ASN A O 1
ATOM 4229 N N . ASN A 1 563 ? -16.110 10.281 -16.789 1.00 93.50 563 ASN A N 1
ATOM 4230 C CA . ASN A 1 563 ? -15.231 11.058 -17.659 1.00 93.50 563 ASN A CA 1
ATOM 4231 C C . ASN A 1 563 ? -13.854 10.389 -17.799 1.00 93.50 563 ASN A C 1
ATOM 4233 O O . ASN A 1 563 ? -13.376 10.191 -18.920 1.00 93.50 563 ASN A O 1
ATOM 4237 N N . PHE A 1 564 ? -13.238 9.982 -16.681 1.00 94.00 564 PHE A N 1
ATOM 4238 C CA . PHE A 1 564 ? -11.959 9.269 -16.697 1.00 94.00 564 PHE A CA 1
ATOM 4239 C C . PHE A 1 564 ? -12.057 7.931 -17.446 1.00 94.00 564 PHE A C 1
ATOM 4241 O O . PHE A 1 564 ? -11.268 7.676 -18.354 1.00 94.00 564 PHE A O 1
ATOM 4248 N N . ASN A 1 565 ? -13.035 7.086 -17.110 1.00 93.12 565 ASN A N 1
ATOM 4249 C CA . ASN A 1 565 ? -13.239 5.766 -17.710 1.00 93.12 565 ASN A CA 1
ATOM 4250 C C . ASN A 1 565 ? -13.478 5.862 -19.224 1.00 93.12 565 ASN A C 1
ATOM 4252 O O . ASN A 1 565 ? -12.911 5.085 -19.993 1.00 93.12 565 ASN A O 1
ATOM 4256 N N . THR A 1 566 ? -14.261 6.847 -19.669 1.00 90.25 566 THR A N 1
ATOM 4257 C CA . THR A 1 566 ? -14.506 7.105 -21.095 1.00 90.25 566 THR A CA 1
ATOM 4258 C C . THR A 1 566 ? -13.218 7.488 -21.818 1.00 90.25 566 THR A C 1
ATOM 4260 O O . THR A 1 566 ? -12.894 6.900 -22.853 1.00 90.25 566 THR A O 1
ATOM 4263 N N . ALA A 1 567 ? -12.439 8.423 -21.265 1.00 90.06 567 ALA A N 1
ATOM 4264 C CA . ALA A 1 567 ? -11.155 8.824 -21.838 1.00 90.06 567 ALA A CA 1
ATOM 4265 C C . ALA A 1 567 ? -10.150 7.661 -21.865 1.00 90.06 567 ALA A C 1
ATOM 4267 O O . ALA A 1 567 ? -9.478 7.439 -22.874 1.00 90.06 567 ALA A O 1
ATOM 4268 N N . TYR A 1 568 ? -10.094 6.874 -20.789 1.00 89.81 568 TYR A N 1
ATOM 4269 C CA . TYR A 1 568 ? -9.232 5.702 -20.663 1.00 89.81 568 TYR A CA 1
ATOM 4270 C C . TYR A 1 568 ? -9.575 4.640 -21.712 1.00 89.81 568 TYR A C 1
ATOM 4272 O O . TYR A 1 568 ? -8.701 4.160 -22.437 1.00 89.81 568 TYR A O 1
ATOM 4280 N N . ARG A 1 569 ? -10.863 4.310 -21.858 1.00 86.44 569 ARG A N 1
ATOM 4281 C CA . ARG A 1 569 ? -11.339 3.370 -22.879 1.00 86.44 569 ARG A CA 1
ATOM 4282 C C . ARG A 1 569 ? -11.052 3.876 -24.280 1.00 86.44 569 ARG A C 1
ATOM 4284 O O . ARG A 1 569 ? -10.562 3.107 -25.099 1.00 86.44 569 ARG A O 1
ATOM 4291 N N . LYS A 1 570 ? -11.287 5.160 -24.558 1.00 84.75 570 LYS A N 1
ATOM 4292 C CA . LYS A 1 570 ? -10.961 5.760 -25.858 1.00 84.75 570 LYS A CA 1
ATOM 4293 C C . LYS A 1 570 ? -9.475 5.595 -26.192 1.00 84.75 570 LYS A C 1
ATOM 4295 O O . LYS A 1 570 ? -9.163 5.190 -27.308 1.00 84.75 570 LYS A O 1
ATOM 4300 N N . ALA A 1 571 ? -8.593 5.820 -25.217 1.00 83.94 571 ALA A N 1
ATOM 4301 C CA . ALA A 1 571 ? -7.148 5.678 -25.386 1.00 83.94 571 ALA A CA 1
ATOM 4302 C C . ALA A 1 571 ? -6.686 4.225 -25.623 1.00 83.94 571 ALA A C 1
ATOM 4304 O O . ALA A 1 571 ? -5.657 4.006 -26.253 1.00 83.94 571 ALA A O 1
ATOM 4305 N N . ILE A 1 572 ? -7.431 3.216 -25.152 1.00 80.88 572 ILE A N 1
ATOM 4306 C CA . ILE A 1 572 ? -7.025 1.800 -25.261 1.00 80.88 572 ILE A CA 1
ATOM 4307 C C . ILE A 1 572 ? -7.752 1.043 -26.379 1.00 80.88 572 ILE A C 1
ATOM 4309 O O . ILE A 1 572 ? -7.164 0.162 -27.012 1.00 80.88 572 ILE A O 1
ATOM 4313 N N . CYS A 1 573 ? -9.033 1.332 -26.607 1.00 71.12 573 CYS A N 1
ATOM 4314 C CA . CYS A 1 573 ? -9.893 0.583 -27.524 1.00 71.12 573 CYS A CA 1
ATOM 4315 C C . CYS A 1 573 ? -9.745 1.036 -28.978 1.00 71.12 573 CYS A C 1
ATOM 4317 O O . CYS A 1 573 ? -9.787 0.188 -29.871 1.00 71.12 573 CYS A O 1
ATOM 4319 N N . GLY A 1 574 ? -9.561 2.342 -29.213 1.00 66.06 574 GLY A N 1
ATOM 4320 C CA . GLY A 1 574 ? -9.490 2.922 -30.558 1.00 66.06 574 GLY A CA 1
ATOM 4321 C C . GLY A 1 574 ? -8.471 2.215 -31.459 1.00 66.06 574 GLY A C 1
ATOM 4322 O O . GLY A 1 574 ? -8.851 1.700 -32.514 1.00 66.06 574 GLY A O 1
ATOM 4323 N N . PRO A 1 575 ? -7.206 2.086 -31.032 1.00 61.75 575 PRO A N 1
ATOM 4324 C CA . PRO A 1 575 ? -6.208 1.449 -31.873 1.00 61.75 575 PRO A CA 1
ATOM 4325 C C . PRO A 1 575 ? -6.334 -0.083 -31.931 1.00 61.75 575 PRO A C 1
ATOM 4327 O O . PRO A 1 575 ? -6.211 -0.636 -33.016 1.00 61.75 575 PRO A O 1
ATOM 4330 N N . LYS A 1 576 ? -6.677 -0.801 -30.848 1.00 60.03 576 LYS A N 1
ATOM 4331 C CA . LYS A 1 576 ? -6.720 -2.286 -30.857 1.00 60.03 576 LYS A CA 1
ATOM 4332 C C . LYS A 1 576 ? -7.704 -2.887 -31.865 1.00 60.03 576 LYS A C 1
ATOM 4334 O O . LYS A 1 576 ? -7.405 -3.915 -32.475 1.00 60.03 576 LYS A O 1
ATOM 4339 N N . PHE A 1 577 ? -8.869 -2.266 -32.045 1.00 59.62 577 PHE A N 1
ATOM 4340 C CA . PHE A 1 577 ? -9.884 -2.775 -32.966 1.00 59.62 577 PHE A CA 1
ATOM 4341 C C . PHE A 1 577 ? -9.433 -2.652 -34.430 1.00 59.62 577 PHE A C 1
ATOM 4343 O O . PHE A 1 577 ? -9.453 -3.629 -35.179 1.00 59.62 577 PHE A O 1
ATOM 4350 N N . TYR A 1 578 ? -8.948 -1.476 -34.829 1.00 57.28 578 TYR A N 1
ATOM 4351 C CA . TYR A 1 578 ? -8.537 -1.224 -36.212 1.00 57.28 578 TYR A CA 1
ATOM 4352 C C . TYR A 1 578 ? -7.163 -1.791 -36.565 1.00 57.28 578 TYR A C 1
ATOM 4354 O O . TYR A 1 578 ? -6.863 -1.934 -37.747 1.00 57.28 578 TYR A O 1
ATOM 4362 N N . SER A 1 579 ? -6.338 -2.117 -35.569 1.00 55.03 579 SER A N 1
ATOM 4363 C CA . SER A 1 579 ? -4.932 -2.442 -35.795 1.00 55.03 579 SER A CA 1
ATOM 4364 C C . SER A 1 579 ? -4.578 -3.921 -35.598 1.00 55.03 579 SER A C 1
ATOM 4366 O O . SER A 1 579 ? -3.668 -4.447 -36.232 1.00 55.03 579 SER A O 1
ATOM 4368 N N . ILE A 1 580 ? -5.343 -4.648 -34.781 1.00 61.47 580 ILE A N 1
ATOM 4369 C CA . ILE A 1 580 ? -5.135 -6.089 -34.583 1.00 61.47 580 ILE A CA 1
ATOM 4370 C C . ILE A 1 580 ? -6.225 -6.874 -35.300 1.00 61.47 580 ILE A C 1
ATOM 4372 O O . ILE A 1 580 ? -5.930 -7.782 -36.077 1.00 61.47 580 ILE A O 1
ATOM 4376 N N . ILE A 1 581 ? -7.488 -6.515 -35.072 1.00 61.44 581 ILE A N 1
ATOM 4377 C CA . ILE A 1 581 ? -8.621 -7.302 -35.564 1.00 61.44 581 ILE A CA 1
ATOM 4378 C C . ILE A 1 581 ? -8.776 -7.125 -37.078 1.00 61.44 581 ILE A C 1
ATOM 4380 O O . ILE A 1 581 ? -8.759 -8.117 -37.804 1.00 61.44 581 ILE A O 1
ATOM 4384 N N . VAL A 1 582 ? -8.833 -5.885 -37.577 1.00 65.25 582 VAL A N 1
ATOM 4385 C CA . VAL A 1 582 ? -9.023 -5.616 -39.017 1.00 65.25 582 VAL A CA 1
ATOM 4386 C C . VAL A 1 582 ? -7.887 -6.189 -39.888 1.00 65.25 582 VAL A C 1
ATOM 4388 O O . VAL A 1 582 ? -8.203 -6.898 -40.845 1.00 65.25 582 VAL A O 1
ATOM 4391 N N . PRO A 1 583 ? -6.585 -6.007 -39.579 1.00 61.06 583 PRO A N 1
ATOM 4392 C CA . PRO A 1 583 ? -5.514 -6.576 -40.399 1.00 61.06 583 PRO A CA 1
ATOM 4393 C C . PRO A 1 583 ? -5.418 -8.098 -40.298 1.00 61.06 583 PRO A C 1
ATOM 4395 O O . PRO A 1 583 ? -5.107 -8.736 -41.297 1.00 61.06 583 PRO A O 1
ATOM 4398 N N . SER A 1 584 ? -5.734 -8.701 -39.144 1.00 57.78 584 SER A N 1
ATOM 4399 C CA . SER A 1 584 ? -5.786 -10.168 -39.021 1.00 57.78 584 SER A CA 1
ATOM 4400 C C . SER A 1 584 ? -6.892 -10.758 -39.896 1.00 57.78 584 SER A C 1
ATOM 4402 O O . SER A 1 584 ? -6.670 -11.759 -40.574 1.00 57.78 584 SER A O 1
ATOM 4404 N N . ILE A 1 585 ? -8.055 -10.099 -39.951 1.00 59.53 585 ILE A N 1
ATOM 4405 C CA . ILE A 1 585 ? -9.160 -10.476 -40.841 1.00 59.53 585 ILE A CA 1
ATOM 4406 C C . ILE A 1 585 ? -8.746 -10.312 -42.306 1.00 59.53 585 ILE A C 1
ATOM 4408 O O . ILE A 1 585 ? -8.929 -11.237 -43.091 1.00 59.53 585 ILE A O 1
ATOM 4412 N N . ILE A 1 586 ? -8.144 -9.178 -42.682 1.00 65.38 586 ILE A N 1
ATOM 4413 C CA . ILE A 1 586 ? -7.678 -8.940 -44.057 1.00 65.38 586 ILE A CA 1
ATOM 4414 C C . ILE A 1 586 ? -6.595 -9.952 -44.451 1.00 65.38 586 ILE A C 1
ATOM 4416 O O . ILE A 1 586 ? -6.657 -10.492 -45.549 1.00 65.38 586 ILE A O 1
ATOM 4420 N N . SER A 1 587 ? -5.645 -10.261 -43.563 1.00 62.19 587 SER A N 1
ATOM 4421 C CA . SER A 1 587 ? -4.585 -11.241 -43.820 1.00 62.19 587 SER A CA 1
ATOM 4422 C C . SER A 1 587 ? -5.170 -12.636 -44.035 1.00 62.19 587 SER A C 1
ATOM 4424 O O . SER A 1 587 ? -4.841 -13.276 -45.029 1.00 62.19 587 SER A O 1
ATOM 4426 N N . MET A 1 588 ? -6.097 -13.079 -43.178 1.00 60.31 588 MET A N 1
ATOM 4427 C CA . MET A 1 588 ? -6.778 -14.371 -43.332 1.00 60.31 588 MET A CA 1
ATOM 4428 C C . MET A 1 588 ? -7.616 -14.434 -44.618 1.00 60.31 588 MET A C 1
ATOM 4430 O O . MET A 1 588 ? -7.568 -15.434 -45.331 1.00 60.31 588 MET A O 1
ATOM 4434 N N . LEU A 1 589 ? -8.326 -13.355 -44.966 1.00 59.31 589 LEU A N 1
ATOM 4435 C CA . LEU A 1 589 ? -9.073 -13.259 -46.225 1.00 59.31 589 LEU A CA 1
ATOM 4436 C C . LEU A 1 589 ? -8.144 -13.204 -47.453 1.00 59.31 589 LEU A C 1
ATOM 4438 O O . LEU A 1 589 ? -8.502 -13.712 -48.512 1.00 59.31 589 LEU A O 1
ATOM 4442 N N . SER A 1 590 ? -6.943 -12.633 -47.317 1.00 61.69 590 SER A N 1
ATOM 4443 C CA . SER A 1 590 ? -5.937 -12.550 -48.385 1.00 61.69 590 SER A CA 1
ATOM 4444 C C . SER A 1 590 ? -5.111 -13.826 -48.574 1.00 61.69 590 SER A C 1
ATOM 4446 O O . SER A 1 590 ? -4.522 -13.997 -49.639 1.00 61.69 590 SER A O 1
ATOM 4448 N N . GLU A 1 591 ? -5.075 -14.711 -47.568 1.00 58.78 591 GLU A N 1
ATOM 4449 C CA . GLU A 1 591 ? -4.466 -16.052 -47.619 1.00 58.78 591 GLU A CA 1
ATOM 4450 C C . GLU A 1 591 ? -5.462 -17.149 -48.027 1.00 58.78 591 GLU A C 1
ATOM 4452 O O . GLU A 1 591 ? -5.040 -18.209 -48.487 1.00 58.78 591 GLU A O 1
ATOM 4457 N N . CYS A 1 592 ? -6.768 -16.865 -47.962 1.00 54.88 592 CYS A N 1
ATOM 4458 C CA . CYS A 1 592 ? -7.829 -17.663 -48.582 1.00 54.88 592 CYS A CA 1
ATOM 4459 C C . CYS A 1 592 ? -8.385 -17.052 -49.892 1.00 54.88 592 CYS A C 1
ATOM 4461 O O . CYS A 1 592 ? -9.606 -17.037 -50.072 1.00 54.88 592 CYS A O 1
ATOM 4463 N N . PRO A 1 593 ? -7.578 -16.545 -50.848 1.00 51.09 593 PRO A N 1
ATOM 4464 C CA . PRO A 1 593 ? -8.106 -16.333 -52.177 1.00 51.09 593 PRO A CA 1
ATOM 4465 C C . PRO A 1 593 ? -8.365 -17.729 -52.767 1.00 51.09 593 PRO A C 1
ATOM 4467 O O . PRO A 1 593 ? -7.531 -18.622 -52.596 1.00 51.09 593 PRO A O 1
ATOM 4470 N N . PRO A 1 594 ? -9.475 -17.950 -53.489 1.00 50.62 594 PRO A N 1
ATOM 4471 C CA . PRO A 1 594 ? -9.782 -19.223 -54.141 1.00 50.62 594 PRO A CA 1
ATOM 4472 C C . PRO A 1 594 ? -8.872 -19.447 -55.364 1.00 50.62 594 PRO A C 1
ATOM 4474 O O . PRO A 1 594 ? -9.326 -19.597 -56.494 1.00 50.62 594 PRO A O 1
ATOM 4477 N N . LYS A 1 595 ? -7.552 -19.409 -55.163 1.00 51.91 595 LYS A N 1
ATOM 4478 C CA . LYS A 1 595 ? -6.527 -19.696 -56.163 1.00 51.91 595 LYS A CA 1
ATOM 4479 C C . LYS A 1 595 ? -5.827 -20.989 -55.772 1.00 51.91 595 LYS A C 1
ATOM 4481 O O . LYS A 1 595 ? -4.708 -21.012 -55.271 1.00 51.91 595 LYS A O 1
ATOM 4486 N N . THR A 1 596 ? -6.528 -22.089 -55.998 1.00 49.72 596 THR A N 1
ATOM 4487 C CA . THR A 1 596 ? -5.999 -23.450 -55.921 1.00 49.72 596 THR A CA 1
ATOM 4488 C C . THR A 1 596 ? -5.088 -23.726 -57.125 1.00 49.72 596 THR A C 1
ATOM 4490 O O . THR A 1 596 ? -5.487 -24.398 -58.073 1.00 49.72 596 THR A O 1
ATOM 4493 N N . GLU A 1 597 ? -3.857 -23.207 -57.103 1.00 47.53 597 GLU A N 1
ATOM 4494 C CA . GLU A 1 597 ? -2.794 -23.565 -58.069 1.00 47.53 597 GLU A CA 1
ATOM 4495 C C . GLU A 1 597 ? -2.021 -24.842 -57.670 1.00 47.53 597 GLU A C 1
ATOM 4497 O O . GLU A 1 597 ? -1.079 -25.247 -58.344 1.00 47.53 597 GLU A O 1
ATOM 4502 N N . PHE A 1 598 ? -2.417 -25.522 -56.590 1.00 48.06 598 PHE A N 1
ATOM 4503 C CA . PHE A 1 598 ? -1.648 -26.613 -55.971 1.00 48.06 598 PHE A CA 1
ATOM 4504 C C . PHE A 1 598 ? -1.656 -27.972 -56.702 1.00 48.06 598 PHE A C 1
ATOM 4506 O O . PHE A 1 598 ? -1.306 -28.981 -56.095 1.00 48.06 598 PHE A O 1
ATOM 4513 N N . VAL A 1 599 ? -1.970 -28.029 -57.999 1.00 49.28 599 VAL A N 1
ATOM 4514 C CA . VAL A 1 599 ? -1.833 -29.269 -58.785 1.00 49.28 599 VAL A CA 1
ATOM 4515 C C . VAL A 1 599 ? -0.940 -29.009 -59.990 1.00 49.28 599 VAL A C 1
ATOM 4517 O O . VAL A 1 599 ? -1.348 -28.389 -60.972 1.00 49.28 599 VAL A O 1
ATOM 4520 N N . GLY A 1 600 ? 0.311 -29.464 -59.889 1.00 50.12 600 GLY A N 1
ATOM 4521 C CA . GLY A 1 600 ? 1.289 -29.398 -60.971 1.00 50.12 600 GLY A CA 1
ATOM 4522 C C . GLY A 1 600 ? 0.771 -30.053 -62.256 1.00 50.12 600 GLY A C 1
ATOM 4523 O O . GLY A 1 600 ? 0.082 -31.066 -62.202 1.00 50.12 600 GLY A O 1
ATOM 4524 N N . SER A 1 601 ? 1.078 -29.416 -63.391 1.00 53.28 601 SER A N 1
ATOM 4525 C CA . SER A 1 601 ? 0.853 -29.810 -64.799 1.00 53.28 601 SER A CA 1
ATOM 4526 C C . SER A 1 601 ? -0.527 -30.328 -65.247 1.00 53.28 601 SER A C 1
ATOM 4528 O O . SER A 1 601 ? -0.707 -30.509 -66.447 1.00 53.28 601 SER A O 1
ATOM 4530 N N . LEU A 1 602 ? -1.513 -30.510 -64.362 1.00 49.09 602 LEU A N 1
ATOM 4531 C CA . LEU A 1 602 ? -2.836 -31.075 -64.686 1.00 49.09 602 LEU A CA 1
ATOM 4532 C C . LEU A 1 602 ? -3.964 -30.037 -64.832 1.00 49.09 602 LEU A C 1
ATOM 4534 O O . LEU A 1 602 ? -5.126 -30.408 -64.952 1.00 49.09 602 LEU A O 1
ATOM 4538 N N . GLY A 1 603 ? -3.638 -28.744 -64.895 1.00 53.91 603 GLY A N 1
ATOM 4539 C CA . GLY A 1 603 ? -4.597 -27.721 -65.324 1.00 53.91 603 GLY A CA 1
ATOM 4540 C C . GLY A 1 603 ? -5.627 -27.298 -64.273 1.00 53.91 603 GLY A C 1
ATOM 4541 O O . GLY A 1 603 ? -6.787 -27.146 -64.619 1.00 53.91 603 GLY A O 1
ATOM 4542 N N . GLY A 1 604 ? -5.210 -27.048 -63.025 1.00 56.53 604 GLY A N 1
ATOM 4543 C CA . GLY A 1 604 ? -6.018 -26.369 -61.998 1.00 56.53 604 GLY A CA 1
ATOM 4544 C C . GLY A 1 604 ? -7.268 -27.130 -61.522 1.00 56.53 604 GLY A C 1
ATOM 4545 O O . GLY A 1 604 ? -7.848 -27.954 -62.220 1.00 56.53 604 GLY A O 1
ATOM 4546 N N . PHE A 1 605 ? -7.731 -26.851 -60.303 1.00 53.06 605 PHE A N 1
ATOM 4547 C CA . PHE A 1 605 ? -9.061 -27.310 -59.889 1.00 53.06 605 PHE A CA 1
ATOM 4548 C C . PHE A 1 605 ? -10.103 -26.550 -60.724 1.00 53.06 605 PHE A C 1
ATOM 4550 O O . PHE A 1 605 ? -10.193 -25.328 -60.628 1.00 53.06 605 PHE A O 1
ATOM 4557 N N . GLY A 1 606 ? -10.862 -27.257 -61.566 1.00 55.44 606 GLY A N 1
ATOM 4558 C CA . GLY A 1 606 ? -11.794 -26.718 -62.573 1.00 55.44 606 GLY A CA 1
ATOM 4559 C C . GLY A 1 606 ? -13.031 -25.965 -62.048 1.00 55.44 606 GLY A C 1
ATOM 4560 O O . GLY A 1 606 ? -14.097 -26.031 -62.666 1.00 55.44 606 GLY A O 1
ATOM 4561 N N . GLY A 1 607 ? -12.919 -25.253 -60.925 1.00 61.91 607 GLY A N 1
ATOM 4562 C CA . GLY A 1 607 ? -14.014 -24.567 -60.243 1.00 61.91 607 GLY A CA 1
ATOM 4563 C C . GLY A 1 607 ? -15.092 -25.538 -59.758 1.00 61.91 607 GLY A C 1
ATOM 4564 O O . GLY A 1 607 ? -14.816 -26.688 -59.432 1.00 61.91 607 GLY A O 1
ATOM 4565 N N . TRP A 1 608 ? -16.352 -25.101 -59.783 1.00 64.25 608 TRP A N 1
ATOM 4566 C CA . TRP A 1 608 ? -17.542 -25.878 -59.390 1.00 64.25 608 TRP A CA 1
ATOM 4567 C C . TRP A 1 608 ? -17.818 -27.142 -60.227 1.00 64.25 608 TRP A C 1
ATOM 4569 O O . TRP A 1 608 ? -18.867 -27.777 -60.073 1.00 64.25 608 TRP A O 1
ATOM 4579 N N . LYS A 1 609 ? -16.916 -27.505 -61.140 1.00 63.00 609 LYS A N 1
ATOM 4580 C CA . LYS A 1 609 ? -17.061 -28.656 -62.026 1.00 63.00 609 LYS A CA 1
ATOM 4581 C C . LYS A 1 609 ? -16.445 -29.901 -61.392 1.00 63.00 609 LYS A C 1
ATOM 4583 O O . LYS A 1 609 ? -15.490 -29.839 -60.623 1.00 63.00 609 LYS A O 1
ATOM 4588 N N . GLN A 1 610 ? -17.028 -31.048 -61.718 1.00 76.50 610 GLN A N 1
ATOM 4589 C CA . GLN A 1 610 ? -16.462 -32.348 -61.373 1.00 76.50 610 GLN A CA 1
ATOM 4590 C C . GLN A 1 610 ? -15.129 -32.526 -62.103 1.00 76.50 610 GLN A C 1
ATOM 4592 O O . GLN A 1 610 ? -14.999 -32.116 -63.258 1.00 76.50 610 GLN A O 1
ATOM 4597 N N . TYR A 1 611 ? -14.158 -33.151 -61.447 1.00 73.00 611 TYR A N 1
ATOM 4598 C CA . TYR A 1 611 ? -12.915 -33.563 -62.090 1.00 73.00 611 TYR A CA 1
ATOM 4599 C C . TYR A 1 611 ? -12.596 -35.011 -61.726 1.00 73.00 611 TYR A C 1
ATOM 4601 O O . TYR A 1 611 ? -13.123 -35.557 -60.755 1.00 73.00 611 TYR A O 1
ATOM 4609 N N . ASN A 1 612 ? -11.786 -35.653 -62.563 1.00 73.12 612 ASN A N 1
ATOM 4610 C CA . ASN A 1 612 ? -11.430 -37.054 -62.411 1.00 73.12 612 ASN A CA 1
ATOM 4611 C C . ASN A 1 612 ? -10.009 -37.148 -61.847 1.00 73.12 612 ASN A C 1
ATOM 4613 O O . ASN A 1 612 ? -9.074 -36.655 -62.477 1.00 73.12 612 ASN A O 1
ATOM 4617 N N . ASP A 1 613 ? -9.866 -37.750 -60.669 1.00 77.00 613 ASP A N 1
ATOM 4618 C CA . ASP A 1 613 ? -8.580 -37.989 -60.015 1.00 77.00 613 ASP A CA 1
ATOM 4619 C C . ASP A 1 613 ? -8.347 -39.500 -59.907 1.00 77.00 613 ASP A C 1
ATOM 4621 O O . ASP A 1 613 ? -9.078 -40.219 -59.218 1.00 77.00 613 ASP A O 1
ATOM 4625 N N . GLY A 1 614 ? -7.379 -40.006 -60.674 1.00 81.06 614 GLY A N 1
ATOM 4626 C CA . GLY A 1 614 ? -7.026 -41.429 -60.684 1.00 81.06 614 GLY A CA 1
ATOM 4627 C C . GLY A 1 614 ? -8.159 -42.385 -61.088 1.00 81.06 614 GLY A C 1
ATOM 4628 O O . GLY A 1 614 ? -8.165 -43.530 -60.645 1.00 81.06 614 GLY A O 1
ATOM 4629 N N . GLY A 1 615 ? -9.128 -41.941 -61.897 1.00 84.62 615 GLY A N 1
ATOM 4630 C CA . GLY A 1 615 ? -10.284 -42.742 -62.325 1.00 84.62 615 GLY A CA 1
ATOM 4631 C C . GLY A 1 615 ? -11.551 -42.520 -61.491 1.00 84.62 615 GLY A C 1
ATOM 4632 O O . GLY A 1 615 ? -12.622 -42.973 -61.895 1.00 84.62 615 GLY A O 1
ATOM 4633 N N . ASN A 1 616 ? -11.465 -41.787 -60.375 1.00 75.56 616 ASN A N 1
ATOM 4634 C CA . ASN A 1 616 ? -12.604 -41.471 -59.518 1.00 75.56 616 ASN A CA 1
ATOM 4635 C C . ASN A 1 616 ? -13.140 -40.064 -59.799 1.00 75.56 616 ASN A C 1
ATOM 4637 O O . ASN A 1 616 ? -12.389 -39.091 -59.864 1.00 75.56 616 ASN A O 1
ATOM 4641 N N . THR A 1 617 ? -14.463 -39.940 -59.925 1.00 84.88 617 THR A N 1
ATOM 4642 C CA . THR A 1 617 ? -15.121 -38.631 -60.060 1.00 84.88 617 THR A CA 1
ATOM 4643 C C . THR A 1 617 ? -15.157 -37.936 -58.702 1.00 84.88 617 THR A C 1
ATOM 4645 O O . THR A 1 617 ? -15.838 -38.397 -57.785 1.00 84.88 617 THR A O 1
ATOM 4648 N N . VAL A 1 618 ? -14.448 -36.816 -58.578 1.00 78.06 618 VAL A N 1
ATOM 4649 C CA . VAL A 1 618 ? -14.419 -35.977 -57.377 1.00 78.06 618 VAL A CA 1
ATOM 4650 C C . VAL A 1 618 ? -15.254 -34.718 -57.616 1.00 78.06 618 VAL A C 1
ATOM 4652 O O . VAL A 1 618 ? -15.110 -34.014 -58.618 1.00 78.06 618 VAL A O 1
ATOM 4655 N N . TYR A 1 619 ? -16.148 -34.415 -56.674 1.00 79.12 619 TYR A N 1
ATOM 4656 C CA . TYR A 1 619 ? -17.034 -33.254 -56.734 1.00 79.12 619 TYR A CA 1
ATOM 4657 C C . TYR A 1 619 ? -16.379 -32.064 -56.020 1.00 79.12 619 TYR A C 1
ATOM 4659 O O . TYR A 1 619 ? -16.421 -31.970 -54.795 1.00 79.12 619 TYR A O 1
ATOM 4667 N N . GLY A 1 620 ? -15.812 -31.115 -56.775 1.00 70.25 620 GLY A N 1
ATOM 4668 C CA . GLY A 1 620 ? -15.197 -29.894 -56.217 1.00 70.25 620 GLY A CA 1
ATOM 4669 C C . GLY A 1 620 ? -16.154 -29.001 -55.407 1.00 70.25 620 GLY A C 1
ATOM 4670 O O . GLY A 1 620 ? -15.720 -28.175 -54.609 1.00 70.25 620 GLY A O 1
ATOM 4671 N N . GLN A 1 621 ? -17.463 -29.215 -55.554 1.00 76.25 621 GLN A N 1
ATOM 4672 C CA . GLN A 1 621 ? -18.539 -28.475 -54.885 1.00 76.25 621 GLN A CA 1
ATOM 4673 C C . GLN A 1 621 ? -18.456 -28.541 -53.350 1.00 76.25 621 GLN A C 1
ATOM 4675 O O . GLN A 1 621 ? -18.786 -27.565 -52.678 1.00 76.25 621 GLN A O 1
ATOM 4680 N N . ILE A 1 622 ? -17.990 -29.665 -52.788 1.00 74.62 622 ILE A N 1
ATOM 4681 C CA . ILE A 1 622 ? -17.899 -29.834 -51.330 1.00 74.62 622 ILE A CA 1
ATOM 4682 C C . ILE A 1 622 ? -16.836 -28.918 -50.714 1.00 74.62 622 ILE A C 1
ATOM 4684 O O . ILE A 1 622 ? -17.034 -28.390 -49.624 1.00 74.62 622 ILE A O 1
ATOM 4688 N N . TRP A 1 623 ? -15.742 -28.663 -51.435 1.00 70.19 623 TRP A N 1
ATOM 4689 C CA . TRP A 1 623 ? -14.668 -27.781 -50.982 1.00 70.19 623 TRP A CA 1
ATOM 4690 C C . TRP A 1 623 ? -15.104 -26.315 -50.999 1.00 70.19 623 TRP A C 1
ATOM 4692 O O . TRP A 1 623 ? -14.901 -25.606 -50.018 1.00 70.19 623 TRP A O 1
ATOM 4702 N N . HIS A 1 624 ? -15.838 -25.898 -52.032 1.00 70.44 624 HIS A N 1
ATOM 4703 C CA . HIS A 1 624 ? -16.405 -24.549 -52.089 1.00 70.44 624 HIS A CA 1
ATOM 4704 C C . HIS A 1 624 ? -17.478 -24.289 -51.023 1.00 70.44 624 HIS A C 1
ATOM 4706 O O . HIS A 1 624 ? -17.622 -23.163 -50.547 1.00 70.44 624 HIS A O 1
ATOM 4712 N N . PHE A 1 625 ? -18.211 -25.319 -50.592 1.00 74.25 625 PHE A N 1
ATOM 4713 C CA . PHE A 1 625 ? -19.110 -25.198 -49.445 1.00 74.25 625 PHE A CA 1
ATOM 4714 C C . PHE A 1 625 ? -18.345 -24.894 -48.143 1.00 74.25 625 PHE A C 1
ATOM 4716 O O . PHE A 1 625 ? -18.781 -24.050 -47.358 1.00 74.25 625 PHE A O 1
ATOM 4723 N N . PHE A 1 626 ? -17.174 -25.509 -47.931 1.00 72.69 626 PHE A N 1
ATOM 4724 C CA . PHE A 1 626 ? -16.315 -25.193 -46.786 1.00 72.69 626 PHE A CA 1
ATOM 4725 C C . PHE A 1 626 ? -15.711 -23.785 -46.861 1.00 72.69 626 PHE A C 1
ATOM 4727 O O . PHE A 1 626 ? -15.656 -23.123 -45.824 1.00 72.69 626 PHE A O 1
ATOM 4734 N N . ASP A 1 627 ? -15.348 -23.298 -48.052 1.00 65.81 627 ASP A N 1
ATOM 4735 C CA . ASP A 1 627 ? -14.877 -21.917 -48.247 1.00 65.81 627 ASP A CA 1
ATOM 4736 C C . ASP A 1 627 ? -15.935 -20.900 -47.777 1.00 65.81 627 ASP A C 1
ATOM 4738 O O . ASP A 1 627 ? -15.642 -19.976 -47.014 1.00 65.81 627 ASP A O 1
ATOM 4742 N N . ILE A 1 628 ? -17.201 -21.113 -48.157 1.00 76.75 628 ILE A N 1
ATOM 4743 C CA . ILE A 1 628 ? -18.327 -20.262 -47.743 1.00 76.75 628 ILE A CA 1
ATOM 4744 C C . ILE A 1 628 ? -18.570 -20.365 -46.231 1.00 76.75 628 ILE A C 1
ATOM 4746 O O . ILE A 1 628 ? -18.749 -19.346 -45.560 1.00 76.75 628 ILE A O 1
ATOM 4750 N N . LEU A 1 629 ? -18.546 -21.577 -45.663 1.00 72.62 629 LEU A N 1
ATOM 4751 C CA . LEU A 1 629 ? -18.724 -21.775 -44.220 1.00 72.62 629 LEU A CA 1
ATOM 4752 C C . LEU A 1 629 ? -17.613 -21.123 -43.390 1.00 72.62 629 LEU A C 1
ATOM 4754 O O . LEU A 1 629 ? -17.887 -20.628 -42.296 1.00 72.62 629 LEU A O 1
ATOM 4758 N N . ILE A 1 630 ? -16.378 -21.115 -43.890 1.00 75.31 630 ILE A N 1
ATOM 4759 C CA . ILE A 1 630 ? -15.248 -20.434 -43.257 1.00 75.31 630 ILE A CA 1
ATOM 4760 C C . ILE A 1 630 ? -15.510 -18.928 -43.195 1.00 75.31 630 ILE A C 1
ATOM 4762 O O . ILE A 1 630 ? -15.441 -18.352 -42.108 1.00 75.31 630 ILE A O 1
ATOM 4766 N N . VAL A 1 631 ? -15.900 -18.308 -44.314 1.00 77.31 631 VAL A N 1
ATOM 4767 C CA . VAL A 1 631 ? -16.221 -16.872 -44.352 1.00 77.31 631 VAL A CA 1
ATOM 4768 C C . VAL A 1 631 ? -17.376 -16.550 -43.403 1.00 77.31 631 VAL A C 1
ATOM 4770 O O . VAL A 1 631 ? -17.250 -15.635 -42.595 1.00 77.31 631 VAL A O 1
ATOM 4773 N N . ILE A 1 632 ? -18.454 -17.343 -43.407 1.00 76.50 632 ILE A N 1
ATOM 4774 C CA . ILE A 1 632 ? -19.605 -17.140 -42.510 1.00 76.50 632 ILE A CA 1
ATOM 4775 C C . ILE A 1 632 ? -19.196 -17.256 -41.037 1.00 76.50 632 ILE A C 1
ATOM 4777 O O . ILE A 1 632 ? -19.572 -16.402 -40.235 1.00 76.50 632 ILE A O 1
ATOM 4781 N N . LYS A 1 633 ? -18.403 -18.269 -40.655 1.00 72.88 633 LYS A N 1
ATOM 4782 C CA . LYS A 1 633 ? -17.911 -18.412 -39.273 1.00 72.88 633 LYS A CA 1
ATOM 4783 C C . LYS A 1 633 ? -17.083 -17.206 -38.842 1.00 72.88 633 LYS A C 1
ATOM 4785 O O . LYS A 1 633 ? -17.260 -16.728 -37.722 1.00 72.88 633 LYS A O 1
ATOM 4790 N N . PHE A 1 634 ? -16.228 -16.688 -39.724 1.00 74.44 634 PHE A N 1
ATOM 4791 C CA . PHE A 1 634 ? -15.468 -15.473 -39.448 1.00 74.44 634 PHE A CA 1
ATOM 4792 C C . PHE A 1 634 ? -16.372 -14.246 -39.332 1.00 74.44 634 PHE A C 1
ATOM 4794 O O . PHE A 1 634 ? -16.235 -13.497 -38.370 1.00 74.44 634 PHE A O 1
ATOM 4801 N N . THR A 1 635 ? -17.341 -14.058 -40.230 1.00 78.50 635 THR A N 1
ATOM 4802 C CA . THR A 1 635 ? -18.306 -12.954 -40.140 1.00 78.50 635 THR A CA 1
ATOM 4803 C C . THR A 1 635 ? -19.107 -13.008 -38.839 1.00 78.50 635 THR A C 1
ATOM 4805 O O . THR A 1 635 ? -19.245 -11.989 -38.170 1.00 78.50 635 THR A O 1
ATOM 4808 N N . VAL A 1 636 ? -19.570 -14.189 -38.421 1.00 73.94 636 VAL A N 1
ATOM 4809 C CA . VAL A 1 636 ? -20.279 -14.366 -37.143 1.00 73.94 636 VAL A CA 1
ATOM 4810 C C . VAL A 1 636 ? -19.359 -14.081 -35.955 1.00 73.94 636 VAL A C 1
ATOM 4812 O O . VAL A 1 636 ? -19.774 -13.386 -35.033 1.00 73.94 636 VAL A O 1
ATOM 4815 N N . ALA A 1 637 ? -18.105 -14.543 -35.978 1.00 76.19 637 ALA A N 1
ATOM 4816 C CA . ALA A 1 637 ? -17.131 -14.228 -34.932 1.00 76.19 637 ALA A CA 1
ATOM 4817 C C . ALA A 1 637 ? -16.860 -12.717 -34.839 1.00 76.19 637 ALA A C 1
ATOM 4819 O O . ALA A 1 637 ? -16.796 -12.173 -33.740 1.00 76.19 637 ALA A O 1
ATOM 4820 N N . ILE A 1 638 ? -16.769 -12.024 -35.978 1.00 73.94 638 ILE A N 1
ATOM 4821 C CA . ILE A 1 638 ? -16.614 -10.565 -36.038 1.00 73.94 638 ILE A CA 1
ATOM 4822 C C . ILE A 1 638 ? -17.840 -9.872 -35.453 1.00 73.94 638 ILE A C 1
ATOM 4824 O O . ILE A 1 638 ? -17.683 -9.006 -34.599 1.00 73.94 638 ILE A O 1
ATOM 4828 N N . ILE A 1 639 ? -19.049 -10.265 -35.863 1.00 75.12 639 ILE A N 1
ATOM 4829 C CA . ILE A 1 639 ? -20.296 -9.712 -35.318 1.00 75.12 639 ILE A CA 1
ATOM 4830 C C . ILE A 1 639 ? -20.358 -9.949 -33.810 1.00 75.12 639 ILE A C 1
ATOM 4832 O O . ILE A 1 639 ? -20.736 -9.046 -33.072 1.00 75.12 639 ILE A O 1
ATOM 4836 N N . PHE A 1 640 ? -19.941 -11.120 -33.329 1.00 76.44 640 PHE A N 1
ATOM 4837 C CA . PHE A 1 640 ? -19.936 -11.447 -31.907 1.00 76.44 640 PHE A CA 1
ATOM 4838 C C . PHE A 1 640 ? -18.924 -10.605 -31.120 1.00 76.44 640 PHE A C 1
ATOM 4840 O O . PHE A 1 640 ? -19.281 -10.011 -30.107 1.00 76.44 640 PHE A O 1
ATOM 4847 N N . ILE A 1 641 ? -17.686 -10.474 -31.609 1.00 74.69 641 ILE A N 1
ATOM 4848 C CA . ILE A 1 641 ? -16.652 -9.624 -30.995 1.00 74.69 641 ILE A CA 1
ATOM 4849 C C . ILE A 1 641 ? -17.065 -8.147 -31.034 1.00 74.69 641 ILE A C 1
ATOM 4851 O O . ILE A 1 641 ? -16.863 -7.420 -30.061 1.00 74.69 641 ILE A O 1
ATOM 4855 N N . TYR A 1 642 ? -17.661 -7.695 -32.138 1.00 72.88 642 TYR A N 1
ATOM 4856 C CA . TYR A 1 642 ? -18.194 -6.343 -32.260 1.00 72.88 642 TYR A CA 1
ATOM 4857 C C . TYR A 1 642 ? -19.344 -6.121 -31.280 1.00 72.88 642 TYR A C 1
ATOM 4859 O O . TYR A 1 642 ? -19.355 -5.115 -30.587 1.00 72.88 642 TYR A O 1
ATOM 4867 N N . SER A 1 643 ? -20.257 -7.084 -31.148 1.00 71.44 643 SER A N 1
ATOM 4868 C CA . SER A 1 643 ? -21.382 -7.017 -30.209 1.00 71.44 643 SER A CA 1
ATOM 4869 C C . SER A 1 643 ? -20.915 -7.026 -28.751 1.00 71.44 643 SER A C 1
ATOM 4871 O O . SER A 1 643 ? -21.474 -6.297 -27.938 1.00 71.44 643 SER A O 1
ATOM 4873 N N . LEU A 1 644 ? -19.868 -7.790 -28.414 1.00 68.88 644 LEU A N 1
ATOM 4874 C CA . LEU A 1 644 ? -19.249 -7.770 -27.085 1.00 68.88 644 LEU A CA 1
ATOM 4875 C C . LEU A 1 644 ? -18.622 -6.407 -26.777 1.00 68.88 644 LEU A C 1
ATOM 4877 O O . LEU A 1 644 ? -18.928 -5.829 -25.737 1.00 68.88 644 LEU A O 1
ATOM 4881 N N . ASN A 1 645 ? -17.823 -5.862 -27.701 1.00 65.81 645 ASN A N 1
ATOM 4882 C CA . ASN A 1 645 ? -17.239 -4.526 -27.547 1.00 65.81 645 ASN A CA 1
ATOM 4883 C C . ASN A 1 645 ? -18.315 -3.433 -27.496 1.00 65.81 645 ASN A C 1
ATOM 4885 O O . ASN A 1 645 ? -18.221 -2.515 -26.690 1.00 65.81 645 ASN A O 1
ATOM 4889 N N . TYR A 1 646 ? -19.349 -3.529 -28.334 1.00 70.00 646 TYR A N 1
ATOM 4890 C CA . TYR A 1 646 ? -20.449 -2.571 -28.381 1.00 70.00 646 TYR A CA 1
ATOM 4891 C C . TYR A 1 646 ? -21.255 -2.588 -27.083 1.00 70.00 646 TYR A C 1
ATOM 4893 O O . TYR A 1 646 ? -21.526 -1.524 -26.529 1.00 70.00 646 TYR A O 1
ATOM 4901 N N . ARG A 1 647 ? -21.569 -3.781 -26.557 1.00 68.88 647 ARG A N 1
ATOM 4902 C CA . ARG A 1 647 ? -22.210 -3.941 -25.248 1.00 68.88 647 ARG A CA 1
ATOM 4903 C C . ARG A 1 647 ? -21.350 -3.326 -24.154 1.00 68.88 647 ARG A C 1
ATOM 4905 O O . ARG A 1 647 ? -21.863 -2.539 -23.379 1.00 68.88 647 ARG A O 1
ATOM 4912 N N . GLU A 1 648 ? -20.053 -3.624 -24.119 1.00 58.56 648 GLU A N 1
ATOM 4913 C CA . GLU A 1 648 ? -19.151 -3.033 -23.125 1.00 58.56 648 GLU A CA 1
ATOM 4914 C C . GLU A 1 648 ? -19.017 -1.511 -23.256 1.00 58.56 648 GLU A C 1
ATOM 4916 O O . GLU A 1 648 ? -18.765 -0.851 -22.249 1.00 58.56 648 GLU A O 1
ATOM 4921 N N . LEU A 1 649 ? -19.161 -0.951 -24.462 1.00 57.12 649 LEU A N 1
ATOM 4922 C CA . LEU A 1 649 ? -19.134 0.493 -24.722 1.00 57.12 649 LEU A CA 1
ATOM 4923 C C . LEU A 1 649 ? -20.425 1.215 -24.304 1.00 57.12 649 LEU A C 1
ATOM 4925 O O . LEU A 1 649 ? -20.342 2.398 -24.000 1.00 57.12 649 LEU A O 1
ATOM 4929 N N . HIS A 1 650 ? -21.578 0.536 -24.293 1.00 57.00 650 HIS A N 1
ATOM 4930 C CA . HIS A 1 650 ? -22.898 1.158 -24.081 1.00 57.00 650 HIS A CA 1
ATOM 4931 C C . HIS A 1 650 ? -23.645 0.649 -22.837 1.00 57.00 650 HIS A C 1
ATOM 4933 O O . HIS A 1 650 ? -24.779 1.053 -22.606 1.00 57.00 650 HIS A O 1
ATOM 4939 N N . SER A 1 651 ? -23.065 -0.256 -22.044 1.00 48.84 651 SER A N 1
ATOM 4940 C CA . SER A 1 651 ? -23.719 -0.819 -20.854 1.00 48.84 651 SER A CA 1
ATOM 4941 C C . SER A 1 651 ? -23.604 0.041 -19.586 1.00 48.84 651 SER A C 1
ATOM 4943 O O . SER A 1 651 ? -23.700 -0.523 -18.500 1.00 48.84 651 SER A O 1
ATOM 4945 N N . TYR A 1 652 ? -23.362 1.349 -19.697 1.00 45.56 652 TYR A N 1
ATOM 4946 C CA . TYR A 1 652 ? -23.340 2.276 -18.560 1.00 45.56 652 TYR A CA 1
ATOM 4947 C C . TYR A 1 652 ? -24.025 3.584 -18.925 1.00 45.56 652 TYR A C 1
ATOM 4949 O O . TYR A 1 652 ? -23.610 4.183 -19.945 1.00 45.56 652 TYR A O 1
#

Secondary structure (DSSP, 8-state):
-HHHHHHHHH-SS----HHHHHHHHHHHHHHHHHHHHHHHHHHTSTT-GGGGGHHHHHHHHHHHT-STTT-TTSHHHHHHHHHT-SSPPHHHHHHHHHHHHHHHHHHHHHHTSHHHHHHS--SS----TTSHHHHHHHHHHHHHHHHHHHHHHHHHHHHHHHHHHHHHHHHHHSTT--HHHHHHHHHHHHHHHHHHHHHHHHHTHHHHHHHHHHHHHH--HHHHHHHHHHHHHHHHHH-S--HHHHHHHS----EEEEE-SSSSPEEEEE-------TTHHHHHHIIIIIHHHHHHHHHHHHHHHHHHTS-STTT-HHHHHHHHHHHHHHHHHHHS-TTT-HHHHHHHHHHH-S-SSSTTSHHHHHHHHHHHHHHHHHHSPSSTTSSHHHHHHHHHHH-SSS-SSSHHHHHHHHHT---STTHHHHHHHHHHHHHHHHHHHHHHHTTHHHHHHTT-HHHHHHHHHHHHHHHHHH-HHHHHHHHH--TTS-SSSHHHHHHHHHTS-TT-HHHHHHHHHHHHHHHH-SSS-HHHHHHHHHHTHHHHHHTT-IIIIIHHHHHHHHHHHHHHHHHHHHHHIIIIIHHHHHHHHHH--S----STTTT---TTSEEEETTEEEETHHHHHHHHHHHHHHHHHHHHHHHHHHHHHH--

Organism: Theileria annulata (NCBI:txid5874)

Sequence (652 aa):
MISKALMFHLSSNGVNTVETVAGDLAGKAQELYNQADGIVQAAQVSGSPLSTLSTPATALASAAKGTDGQDKSSLHHQANELSSATPTDPDKAIAVITAFATVKDAYENLAAQTLYQENKRKPGISPLADTPAGKVKAVETAWKGVESDFQKLCMALIKHFANQVENNATSLASANGNQTHADKVITSFNVVEKAYDSLNRILNLTKLAKKATKLKEAASPPLQSPAGGLASAARKLNNTDVVNAQAFKDTVKSTIRITGNTGNKNITVTNLPHINDTFKPRQIKFWAIIIPSIISQCYRTDEELKAATSTGENLGLRALALALHTQANELNRAVDNPGSNDNAANVLKHKAGTDDQTDGKLRKLAETLYTAASQLASAVQAGPDTGKTEAEQLANEVGENEEGDKLRAKLKDLGNYTQDTELTTKAGEVKTKYDAVSRAFTQVQLKEDKYTEAGHQDKYQAVEKAWDAFNDVYKPEELLVTAVGEEITLGDNLASALKELGTASILDIKGLNTKANAVKEKFAGWGPSVKQKFELVQAQESAYTSGGIKSTKYDPLEQAFNNFNTAYRKAICGPKFYSIIVPSIISMLSECPPKTEFVGSLGGFGGWKQYNDGGNTVYGQIWHFFDILIVIKFTVAIIFIYSLNYRELHSY